Protein AF-0000000077052023 (afdb_homodimer)

pLDDT: mean 85.04, std 15.73, range [22.08, 98.75]

Nearest PDB structures (foldseek):
  8otv-assembly1_A  TM=8.913E-01  e=4.916E-23  Homo sapiens
  8otv-assembly1_B  TM=8.592E-01  e=2.154E-21  Homo sapiens
  3q91-assembly2_D  TM=9.168E-01  e=2.057E-16  Homo sapiens
  3q91-assembly2_C  TM=9.273E-01  e=1.279E-15  Homo sapiens
  3q91-assembly1_B  TM=9.604E-01  e=1.354E-13  Homo sapiens

Radius of gyration: 21.15 Å; Cα contacts (8 Å, |Δi|>4): 985; chains: 2; bounding box: 52×57×53 Å

Foldseek 3Di:
DPDDDDDDDDDDDDDPAWDWDKDWDADPNRIDIAIATEHFAKEFEFEAAPVQQKTKKKKFFAVCQVPVDPPPDVVPVVDSQSRIEIETQMDGPPDPPDDSLNRHQVSCCQAVQFHDHSVQKDWDDKDADPVRHYRHIYTYIYGYDHPVRRHGRHQHDVVVVGGMGMDIGHQLCLVVVLPPVVHHYDPCSVVVVVSCCVPPCVVPDHNPPDDPPPD/DPDDDDDDDDDDDDDPAWDWDKDWDADPNRIDIAIATEHFAKEFEFEAAPVQQKTKWKKFFAVCQVDVDPVCDPVPVVDSQSRIEIETQMDGPPDPPDDSLNRHQVSCCQAVQFHDHSVQKDWDDKDADPVRHYRHIYTYIYGYDHPVRRHGRHQHDVVVVGGMGMDIGHQLCLVVVLPPVVHHYDPCSVVVVVSCCVPPCVVPDHNPPDPPPPD

Sequence (430 aa):
MKSLKVISDTAATFSKFLKLRNVKFIQNGMPRSWDYISSKDSVTALVFDKKNQEFVCVQQFRPAMFFGASEMSKETIKNPNMGYCYELCAGLLDRPNRSKEQAVCDEIQEELGYVVKPEDLEFVGRTPGAVGMSGSRMYMYYVEVTPDQKKFQGGGLKEEGEQISEYRVPLSEMDAFLADYEQEKSASIMMGMYWWRHLRGKNYPVGKFTKWHVCMKSLKVISDTAATFSKFLKLRNVKFIQNGMPRSWDYISSKDSVTALVFDKKNQEFVCVQQFRPAMFFGASEMSKETIKNPNMGYCYELCAGLLDRPNRSKEQAVCDEIQEELGYVVKPEDLEFVGRTPGAVGMSGSRMYMYYVEVTPDQKKFQGGGLKEEGEQISEYRVPLSEMDAFLADYEQEKSASIMMGMYWWRHLRGKNYPVGKFTKWHVC

Organism: Blastocystis hominis (NCBI:txid12968)

Structure (mmCIF, N/CA/C/O backbone):
data_AF-0000000077052023-model_v1
#
loop_
_entity.id
_entity.type
_entity.pdbx_description
1 polymer 'Nudix hydrolase domain-containing protein'
#
loop_
_atom_site.group_PDB
_atom_site.id
_atom_site.type_symbol
_atom_site.label_atom_id
_atom_site.label_alt_id
_atom_site.label_comp_id
_atom_site.label_asym_id
_atom_site.label_entity_id
_atom_site.label_seq_id
_atom_site.pdbx_PDB_ins_code
_atom_site.Cartn_x
_atom_site.Cartn_y
_atom_site.Cartn_z
_atom_site.occupancy
_atom_site.B_iso_or_equiv
_atom_site.auth_seq_id
_atom_site.auth_comp_id
_atom_site.auth_asym_id
_atom_site.auth_atom_id
_atom_site.pdbx_PDB_model_num
ATOM 1 N N . MET A 1 1 ? -6.031 8.25 22.984 1 63.91 1 MET A N 1
ATOM 2 C CA . MET A 1 1 ? -7.488 8.156 22.938 1 63.91 1 MET A CA 1
ATOM 3 C C . MET A 1 1 ? -8.062 7.898 24.328 1 63.91 1 MET A C 1
ATOM 5 O O . MET A 1 1 ? -7.594 7.02 25.047 1 63.91 1 MET A O 1
ATOM 9 N N . LYS A 1 2 ? -8.992 8.805 24.859 1 62.47 2 LYS A N 1
ATOM 10 C CA . LYS A 1 2 ? -9.5 8.727 26.234 1 62.47 2 LYS A CA 1
ATOM 11 C C . LYS A 1 2 ? -10.57 7.645 26.359 1 62.47 2 LYS A C 1
ATOM 13 O O . LYS A 1 2 ? -10.602 6.902 27.344 1 62.47 2 LYS A O 1
ATOM 18 N N . SER A 1 3 ? -11.492 7.598 25.359 1 73.94 3 SER A N 1
ATOM 19 C CA . SER A 1 3 ? -12.562 6.609 25.469 1 73.94 3 SER A CA 1
ATOM 20 C C . SER A 1 3 ? -13.109 6.227 24.094 1 73.94 3 SER A C 1
ATOM 22 O O . SER A 1 3 ? -13.148 7.055 23.188 1 73.94 3 SER A O 1
ATOM 24 N N . LEU A 1 4 ? -13.383 4.898 23.906 1 79.12 4 LEU A N 1
ATOM 25 C CA . LEU A 1 4 ? -14.023 4.391 22.688 1 79.12 4 LEU A CA 1
ATOM 26 C C . LEU A 1 4 ? -15.102 3.373 23.031 1 79.12 4 LEU A C 1
ATOM 28 O O . LEU A 1 4 ? -14.844 2.398 23.75 1 79.12 4 LEU A O 1
ATOM 32 N N . LYS A 1 5 ? -16.359 3.729 22.703 1 80.19 5 LYS A N 1
ATOM 33 C CA . LYS A 1 5 ? -17.484 2.82 22.922 1 80.19 5 LYS A CA 1
ATOM 34 C C . LYS A 1 5 ? -18.188 2.484 21.625 1 80.19 5 LYS A C 1
ATOM 36 O O . LYS A 1 5 ? -18.641 3.381 20.906 1 80.19 5 LYS A O 1
ATOM 41 N N . VAL A 1 6 ? -18.328 1.245 21.375 1 83.19 6 VAL A N 1
ATOM 42 C CA . VAL A 1 6 ? -19.016 0.819 20.156 1 83.19 6 VAL A CA 1
ATOM 43 C C . VAL A 1 6 ? -20.531 0.799 20.406 1 83.19 6 VAL A C 1
ATOM 45 O O . VAL A 1 6 ? -20.984 0.221 21.391 1 83.19 6 VAL A O 1
ATOM 48 N N . ILE A 1 7 ? -21.203 1.445 19.5 1 87.81 7 ILE A N 1
ATOM 49 C CA . ILE A 1 7 ? -22.656 1.482 19.578 1 87.81 7 ILE A CA 1
ATOM 50 C C . ILE A 1 7 ? -23.25 0.367 18.719 1 87.81 7 ILE A C 1
ATOM 52 O O . ILE A 1 7 ? -24.156 -0.351 19.156 1 87.81 7 ILE A O 1
ATOM 56 N N . SER A 1 8 ? -22.781 0.256 17.5 1 88.25 8 SER A N 1
ATOM 57 C CA . SER A 1 8 ? -23.25 -0.799 16.594 1 88.25 8 SER A CA 1
ATOM 58 C C . SER A 1 8 ? -22.234 -1.088 15.508 1 88.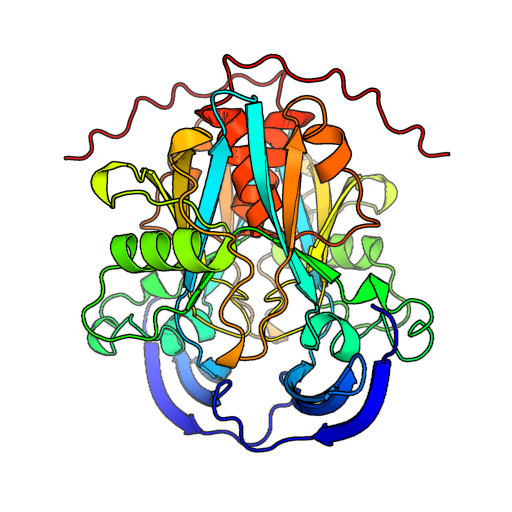25 8 SER A C 1
ATOM 60 O O . SER A 1 8 ? -21.391 -0.235 15.18 1 88.25 8 SER A O 1
ATOM 62 N N . ASP A 1 9 ? -22.203 -2.311 15.016 1 88.62 9 ASP A N 1
ATOM 63 C CA . ASP A 1 9 ? -21.469 -2.775 13.844 1 88.62 9 ASP A CA 1
ATOM 64 C C . ASP A 1 9 ? -22.328 -3.705 12.992 1 88.62 9 ASP A C 1
ATOM 66 O O . ASP A 1 9 ? -22.547 -4.863 13.352 1 88.62 9 ASP A O 1
ATOM 70 N N . THR A 1 10 ? -22.75 -3.135 11.812 1 90 10 THR A N 1
ATOM 71 C CA . THR A 1 10 ? -23.75 -3.861 11.039 1 90 10 THR A CA 1
ATOM 72 C C . THR A 1 10 ? -23.375 -3.906 9.562 1 90 10 THR A C 1
ATOM 74 O O . THR A 1 10 ? -22.609 -3.064 9.086 1 90 10 THR A O 1
ATOM 77 N N . ALA A 1 11 ? -23.922 -4.953 8.977 1 88.38 11 ALA A N 1
ATOM 78 C CA . ALA A 1 11 ? -23.781 -4.988 7.523 1 88.38 11 ALA A CA 1
ATOM 79 C C . ALA A 1 11 ? -24.438 -3.773 6.883 1 88.38 11 ALA A C 1
ATOM 81 O O . ALA A 1 11 ? -25.5 -3.33 7.328 1 88.38 11 ALA A O 1
ATOM 82 N N . ALA A 1 12 ? -23.766 -3.225 5.914 1 88.69 12 ALA A N 1
ATOM 83 C CA . ALA A 1 12 ? -24.312 -2.08 5.188 1 88.69 12 ALA A CA 1
ATOM 84 C C . ALA A 1 12 ? -24.547 -2.42 3.719 1 88.69 12 ALA A C 1
ATOM 86 O O . ALA A 1 12 ? -23.859 -3.291 3.164 1 88.69 12 ALA A O 1
ATOM 87 N N . THR A 1 13 ? -25.531 -1.779 3.143 1 84.81 13 THR A N 1
ATOM 88 C CA . THR A 1 13 ? -25.812 -2.01 1.729 1 84.81 13 THR A CA 1
ATOM 89 C C . THR A 1 13 ? -25.531 -0.752 0.911 1 84.81 13 THR A C 1
ATOM 91 O O . THR A 1 13 ? -25.531 -0.794 -0.321 1 84.81 13 THR A O 1
ATOM 94 N N . PHE A 1 14 ? -25.359 0.302 1.632 1 83.56 14 PHE A N 1
ATOM 95 C CA . PHE A 1 14 ? -25.078 1.575 0.974 1 83.56 14 PHE A CA 1
ATOM 96 C C . PHE A 1 14 ? -24 2.352 1.723 1 83.56 14 PHE A C 1
ATOM 98 O O . PHE A 1 14 ? -23.938 2.297 2.953 1 83.56 14 PHE A O 1
ATOM 105 N N . SER A 1 15 ? -23.141 2.922 0.934 1 86.5 15 SER A N 1
ATOM 106 C CA . SER A 1 15 ? -22.141 3.84 1.475 1 86.5 15 SER A CA 1
ATOM 107 C C . SER A 1 15 ? -21.906 5.016 0.535 1 86.5 15 SER A C 1
ATOM 109 O O . SER A 1 15 ? -21.859 4.844 -0.685 1 86.5 15 SER A O 1
ATOM 111 N N . LYS A 1 16 ? -21.828 6.191 1.14 1 78.19 16 LYS A N 1
ATOM 112 C CA . LYS A 1 16 ? -21.547 7.395 0.359 1 78.19 16 LYS A CA 1
ATOM 113 C C . LYS A 1 16 ? -20.141 7.363 -0.206 1 78.19 16 LYS A C 1
ATOM 115 O O . LYS A 1 16 ? -19.875 7.898 -1.286 1 78.19 16 LYS A O 1
ATOM 120 N N . PHE A 1 17 ? -19.25 6.637 0.41 1 77 17 PHE A N 1
ATOM 121 C CA . PHE A 1 17 ? -17.844 6.742 0.088 1 77 17 PHE A CA 1
ATOM 122 C C . PHE A 1 17 ? -17.328 5.457 -0.562 1 77 17 PHE A C 1
ATOM 124 O O . PHE A 1 17 ? -16.406 5.484 -1.365 1 77 17 PHE A O 1
ATOM 131 N N . LEU A 1 18 ? -17.922 4.355 -0.191 1 84.12 18 LEU A N 1
ATOM 132 C CA . LEU A 1 18 ? -17.531 3.045 -0.695 1 84.12 18 LEU A CA 1
ATOM 133 C C . LEU A 1 18 ? -18.641 2.432 -1.538 1 84.12 18 LEU A C 1
ATOM 135 O O . LEU A 1 18 ? -19.625 1.931 -0.999 1 84.12 18 LEU A O 1
ATOM 139 N N . LYS A 1 19 ? -18.375 2.447 -2.814 1 86.12 19 LYS A N 1
ATOM 140 C CA . LYS A 1 19 ? -19.406 1.915 -3.699 1 86.12 19 LYS A CA 1
ATOM 141 C C . LYS A 1 19 ? -19.031 0.52 -4.195 1 86.12 19 LYS A C 1
ATOM 143 O O . LYS A 1 19 ? -18.125 0.365 -5.008 1 86.12 19 LYS A O 1
ATOM 148 N N . LEU A 1 20 ? -19.797 -0.423 -3.713 1 88.81 20 LEU A N 1
ATOM 149 C CA . LEU A 1 20 ? -19.594 -1.804 -4.141 1 88.81 20 LEU A CA 1
ATOM 150 C C . LEU A 1 20 ? -20.188 -2.037 -5.523 1 88.81 20 LEU A C 1
ATOM 152 O O . LEU A 1 20 ? -21.359 -1.718 -5.758 1 88.81 20 LEU A O 1
ATOM 156 N N . ARG A 1 21 ? -19.328 -2.59 -6.391 1 89.94 21 ARG A N 1
ATOM 157 C CA . ARG A 1 21 ? -19.766 -2.852 -7.758 1 89.94 21 ARG A CA 1
ATOM 158 C C . ARG A 1 21 ? -19.391 -4.27 -8.188 1 89.94 21 ARG A C 1
ATOM 160 O O . ARG A 1 21 ? -18.516 -4.895 -7.602 1 89.94 21 ARG A O 1
ATOM 167 N N . ASN A 1 22 ? -20.188 -4.758 -9.164 1 90.88 22 ASN A N 1
ATOM 168 C CA . ASN A 1 22 ? -19.891 -6.027 -9.812 1 90.88 22 ASN A CA 1
ATOM 169 C C . ASN A 1 22 ? -19.75 -5.867 -11.328 1 90.88 22 ASN A C 1
ATOM 171 O O . ASN A 1 22 ? -20.625 -5.289 -11.977 1 90.88 22 ASN A O 1
ATOM 175 N N . VAL A 1 23 ? -18.656 -6.367 -11.812 1 89.69 23 VAL A N 1
ATOM 176 C CA . VAL A 1 23 ? -18.438 -6.32 -13.258 1 89.69 23 VAL A CA 1
ATOM 177 C C . VAL A 1 23 ? -18.391 -7.738 -13.82 1 89.69 23 VAL A C 1
ATOM 179 O O . VAL A 1 23 ? -17.781 -8.633 -13.227 1 89.69 23 VAL A O 1
ATOM 182 N N . LYS A 1 24 ? -19.125 -7.957 -14.836 1 91.19 24 LYS A N 1
ATOM 183 C CA . LYS A 1 24 ? -19.078 -9.18 -15.625 1 91.19 24 LYS A CA 1
ATOM 184 C C . LYS A 1 24 ? -18.453 -8.922 -16.984 1 91.19 24 LYS A C 1
ATOM 186 O O . LYS A 1 24 ? -18.766 -7.938 -17.656 1 91.19 24 LYS A O 1
ATOM 191 N N . PHE A 1 25 ? -17.484 -9.805 -17.312 1 86.25 25 PHE A N 1
ATOM 192 C CA . PHE A 1 25 ? -16.75 -9.578 -18.547 1 86.25 25 PHE A CA 1
ATOM 193 C C . PHE A 1 25 ? -16.25 -10.891 -19.125 1 86.25 25 PHE A C 1
ATOM 195 O O . PHE A 1 25 ? -16.297 -11.93 -18.469 1 86.25 25 PHE A O 1
ATOM 202 N N . ILE A 1 26 ? -15.938 -10.844 -20.438 1 85.19 26 ILE A N 1
ATOM 203 C CA . ILE A 1 26 ? -15.328 -11.969 -21.141 1 85.19 26 ILE A CA 1
ATOM 204 C C . ILE A 1 26 ? -13.852 -11.68 -21.375 1 85.19 26 ILE A C 1
ATOM 206 O O . ILE A 1 26 ? -13.5 -10.672 -22 1 85.19 26 ILE A O 1
ATOM 210 N N . GLN A 1 27 ? -12.992 -12.453 -20.781 1 81.19 27 GLN A N 1
ATOM 211 C CA . GLN A 1 27 ? -11.547 -12.336 -20.969 1 81.19 27 GLN A CA 1
ATOM 212 C C . GLN A 1 27 ? -11 -13.531 -21.75 1 81.19 27 GLN A C 1
ATOM 214 O O . GLN A 1 27 ? -11.094 -14.672 -21.297 1 81.19 27 GLN A O 1
ATOM 219 N N . ASN A 1 28 ? -10.469 -13.203 -22.922 1 81.12 28 ASN A N 1
ATOM 220 C CA . ASN A 1 28 ? -9.969 -14.266 -23.781 1 81.12 28 ASN A CA 1
ATOM 221 C C . ASN A 1 28 ? -11 -15.375 -23.984 1 81.12 28 ASN A C 1
ATOM 223 O O . ASN A 1 28 ? -10.688 -16.562 -23.812 1 81.12 28 ASN A O 1
ATOM 227 N N . GLY A 1 29 ? -12.219 -15.031 -24.094 1 81.81 29 GLY A N 1
ATOM 228 C CA . GLY A 1 29 ? -13.312 -15.945 -24.375 1 81.81 29 GLY A CA 1
ATOM 229 C C . GLY A 1 29 ? -13.922 -16.562 -23.125 1 81.81 29 GLY A C 1
ATOM 230 O O . GLY A 1 29 ? -14.922 -17.281 -23.203 1 81.81 29 GLY A O 1
ATOM 231 N N . MET A 1 30 ? -13.383 -16.281 -21.984 1 84.62 30 MET A N 1
ATOM 232 C CA . MET A 1 30 ? -13.852 -16.875 -20.734 1 84.62 30 MET A CA 1
ATOM 233 C C . MET A 1 30 ? -14.648 -15.859 -19.922 1 84.62 30 MET A C 1
ATOM 235 O O . MET A 1 30 ? -14.164 -14.758 -19.641 1 84.62 30 MET A O 1
ATOM 239 N N . PRO A 1 31 ? -15.906 -16.281 -19.531 1 88.75 31 PRO A N 1
ATOM 240 C CA . PRO A 1 31 ? -16.703 -15.391 -18.688 1 88.75 31 PRO A CA 1
ATOM 241 C C . PRO A 1 31 ? -16.141 -15.289 -17.266 1 88.75 31 PRO A C 1
ATOM 243 O O . PRO A 1 31 ? -15.75 -16.297 -16.672 1 88.75 31 PRO A O 1
ATOM 246 N N . ARG A 1 32 ? -16.141 -14.016 -16.844 1 88.06 32 ARG A N 1
ATOM 247 C CA . ARG A 1 32 ? -15.641 -13.75 -15.5 1 88.06 32 ARG A CA 1
ATOM 248 C C . ARG A 1 32 ? -16.516 -12.727 -14.789 1 88.06 32 ARG A C 1
ATOM 250 O O . ARG A 1 32 ? -17.234 -11.961 -15.43 1 88.06 32 ARG A O 1
ATOM 257 N N . SER A 1 33 ? -16.547 -12.844 -13.445 1 89.69 33 SER A N 1
ATOM 258 C CA . SER A 1 33 ? -17.234 -11.891 -12.578 1 89.69 33 SER A CA 1
ATOM 259 C C . SER A 1 33 ? -16.344 -11.438 -11.43 1 89.69 33 SER A C 1
ATOM 261 O O . SER A 1 33 ? -15.625 -12.25 -10.844 1 89.69 33 SER A O 1
ATOM 263 N N . TRP A 1 34 ? -16.391 -10.07 -11.227 1 88.88 34 TRP A N 1
ATOM 264 C CA . TRP A 1 34 ? -15.539 -9.539 -10.172 1 88.88 34 TRP A CA 1
ATOM 265 C C . TRP A 1 34 ? -16.25 -8.422 -9.406 1 88.88 34 TRP A C 1
ATOM 267 O O . TRP A 1 34 ? -16.859 -7.539 -10.016 1 88.88 34 TRP A O 1
ATOM 277 N N . ASP A 1 35 ? -16.156 -8.562 -8.094 1 88.31 35 ASP A N 1
ATOM 278 C CA . ASP A 1 35 ? -16.641 -7.488 -7.227 1 88.31 35 ASP A CA 1
ATOM 279 C C . ASP A 1 35 ? -15.5 -6.531 -6.859 1 88.31 35 ASP A C 1
ATOM 281 O O . ASP A 1 35 ? -14.383 -6.969 -6.566 1 88.31 35 ASP A O 1
ATOM 285 N N . TYR A 1 36 ? -15.844 -5.23 -6.977 1 88 36 TYR A N 1
ATOM 286 C CA . TYR A 1 36 ? -14.828 -4.25 -6.609 1 88 36 TYR A CA 1
ATOM 287 C C . TYR A 1 36 ? -15.461 -3.029 -5.949 1 88 36 TYR A C 1
ATOM 289 O O . TYR A 1 36 ? -16.688 -2.869 -5.973 1 88 36 TYR A O 1
ATOM 297 N N . ILE A 1 37 ? -14.625 -2.273 -5.266 1 86.5 37 ILE A N 1
ATOM 298 C CA . ILE A 1 37 ? -15.031 -1.014 -4.648 1 86.5 37 ILE A CA 1
ATOM 299 C C . ILE A 1 37 ? -14.555 0.156 -5.512 1 86.5 37 ILE A C 1
ATOM 301 O O . ILE A 1 37 ? -13.367 0.271 -5.816 1 86.5 37 ILE A O 1
ATOM 305 N N . SER A 1 38 ? -15.523 0.912 -5.879 1 82.62 38 SER A N 1
ATOM 306 C CA . SER A 1 38 ? -15.156 2.156 -6.547 1 82.62 38 SER A CA 1
ATOM 307 C C . SER A 1 38 ? -14.781 3.236 -5.539 1 82.62 38 SER A C 1
ATOM 309 O O . SER A 1 38 ? -15.555 3.541 -4.633 1 82.62 38 SER A O 1
ATOM 311 N N . SER A 1 39 ? -13.594 3.695 -5.602 1 79.06 39 SER A N 1
ATOM 312 C CA . SER A 1 39 ? -13.086 4.738 -4.719 1 79.06 39 SER A CA 1
ATOM 313 C C . SER A 1 39 ? -12.266 5.766 -5.492 1 79.06 39 SER A C 1
ATOM 315 O O . SER A 1 39 ? -11.844 5.512 -6.621 1 79.06 39 SER A O 1
ATOM 317 N N . LYS A 1 40 ? -12.023 6.922 -4.945 1 82.5 40 LYS A N 1
ATOM 318 C CA . LYS A 1 40 ? -11.266 7.992 -5.582 1 82.5 40 LYS A CA 1
ATOM 319 C C . LYS A 1 40 ? -9.766 7.785 -5.402 1 82.5 40 LYS A C 1
ATOM 321 O O . LYS A 1 40 ? -9.328 7.207 -4.406 1 82.5 40 LYS A O 1
ATOM 326 N N . ASP A 1 41 ? -9.062 8.297 -6.406 1 87.19 41 ASP A N 1
ATOM 327 C CA . ASP A 1 41 ? -7.609 8.344 -6.27 1 87.19 41 ASP A CA 1
ATOM 328 C C . ASP A 1 41 ? -7.195 9.234 -5.105 1 87.19 41 ASP A C 1
ATOM 330 O O . ASP A 1 41 ? -8 10.031 -4.609 1 87.19 41 ASP A O 1
ATOM 334 N N . SER A 1 42 ? -6.008 9.047 -4.648 1 91.12 42 SER A N 1
ATOM 335 C CA . SER A 1 42 ? -5.504 9.828 -3.529 1 91.12 42 SER A CA 1
ATOM 336 C C . SER A 1 42 ? -4.105 10.367 -3.814 1 91.12 42 SER A C 1
ATOM 338 O O . SER A 1 42 ? -3.418 9.875 -4.715 1 91.12 42 SER A O 1
ATOM 340 N N . VAL A 1 43 ? -3.773 11.398 -3.117 1 95.44 43 VAL A N 1
ATOM 341 C CA . VAL A 1 43 ? -2.416 11.93 -3.123 1 95.44 43 VAL A CA 1
ATOM 342 C C . VAL A 1 43 ? -1.809 11.82 -1.727 1 95.44 43 VAL A C 1
ATOM 344 O O . VAL A 1 43 ? -2.533 11.805 -0.729 1 95.44 43 VAL A O 1
ATOM 347 N N . THR A 1 44 ? -0.511 11.656 -1.675 1 97 44 THR A N 1
ATOM 348 C CA . THR A 1 44 ? 0.226 11.633 -0.416 1 97 44 THR A CA 1
ATOM 349 C C . THR A 1 44 ? 1.579 12.32 -0.57 1 97 44 THR A C 1
ATOM 351 O O . THR A 1 44 ? 2.062 12.516 -1.688 1 97 44 THR A O 1
ATOM 354 N N . ALA A 1 45 ? 2.158 12.727 0.58 1 98.44 45 ALA A N 1
ATOM 355 C CA . ALA A 1 45 ? 3.42 13.461 0.503 1 98.44 45 ALA A CA 1
ATOM 356 C C . ALA A 1 45 ? 4.379 13.016 1.603 1 98.44 45 ALA A C 1
ATOM 358 O O . ALA A 1 45 ? 4.012 12.969 2.777 1 98.44 45 ALA A O 1
ATOM 359 N N . LEU A 1 46 ? 5.559 12.641 1.195 1 98.38 46 LEU A N 1
ATOM 360 C CA . LEU A 1 46 ? 6.691 12.547 2.107 1 98.38 46 LEU A CA 1
ATOM 361 C C . LEU A 1 46 ? 7.297 13.922 2.365 1 98.38 46 LEU A C 1
ATOM 363 O O . LEU A 1 46 ? 7.875 14.531 1.463 1 98.38 46 LEU A O 1
ATOM 367 N N . VAL A 1 47 ? 7.121 14.43 3.559 1 98.75 47 VAL A N 1
ATOM 368 C CA . VAL A 1 47 ? 7.574 15.766 3.93 1 98.75 47 VAL A CA 1
ATOM 369 C C . VAL A 1 47 ? 8.82 15.664 4.805 1 98.75 47 VAL A C 1
ATOM 371 O O . VAL A 1 47 ? 8.812 14.977 5.828 1 98.75 47 VAL A O 1
ATOM 374 N N . PHE A 1 48 ? 9.891 16.312 4.352 1 97.94 48 PHE A N 1
ATOM 375 C CA . PHE A 1 48 ? 11.164 16.266 5.066 1 97.94 48 PHE A CA 1
ATOM 376 C C . PHE A 1 48 ? 11.594 17.656 5.492 1 97.94 48 PHE A C 1
ATOM 378 O O . PHE A 1 48 ? 11.789 18.547 4.652 1 97.94 48 PHE A O 1
ATOM 385 N N . ASP A 1 49 ? 11.633 17.906 6.84 1 98 49 ASP A N 1
ATOM 386 C CA . ASP A 1 49 ? 12.227 19.125 7.387 1 98 49 ASP A CA 1
ATOM 387 C C . ASP A 1 49 ? 13.75 19.094 7.266 1 98 49 ASP A C 1
ATOM 389 O O . ASP A 1 49 ? 14.43 18.453 8.07 1 98 49 ASP A O 1
ATOM 393 N N . LYS A 1 50 ? 14.242 19.781 6.254 1 95.06 50 LYS A N 1
ATOM 394 C CA . LYS A 1 50 ? 15.664 19.672 5.922 1 95.06 50 LYS A CA 1
ATOM 395 C C . LYS A 1 50 ? 16.531 20.391 6.961 1 95.06 50 LYS A C 1
ATOM 397 O O . LYS A 1 50 ? 17.719 20.078 7.105 1 95.06 50 LYS A O 1
ATOM 402 N N . LYS A 1 51 ? 15.984 21.344 7.656 1 96.38 51 LYS A N 1
ATOM 403 C CA . LYS A 1 51 ? 16.734 22.047 8.695 1 96.38 51 LYS A CA 1
ATOM 404 C C . LYS A 1 51 ? 16.938 21.156 9.922 1 96.38 51 LYS A C 1
ATOM 406 O O . LYS A 1 51 ? 18.062 21 10.406 1 96.38 51 LYS A O 1
ATOM 411 N N . ASN A 1 52 ? 15.891 20.531 10.406 1 96.75 52 ASN A N 1
ATOM 412 C CA . ASN A 1 52 ? 15.953 19.703 11.609 1 96.75 52 ASN A CA 1
ATOM 413 C C . ASN A 1 52 ? 16.266 18.25 11.266 1 96.75 52 ASN A C 1
ATOM 415 O O . ASN A 1 52 ? 16.5 17.438 12.164 1 96.75 52 ASN A O 1
ATOM 419 N N . GLN A 1 53 ? 16.234 17.875 10.062 1 95.62 53 GLN A N 1
ATOM 420 C CA . GLN A 1 53 ? 16.484 16.531 9.562 1 95.62 53 GLN A CA 1
ATOM 421 C C . GLN A 1 53 ? 15.5 15.539 10.164 1 95.62 53 GLN A C 1
ATOM 423 O O . GLN A 1 53 ? 15.906 14.539 10.766 1 95.62 53 GLN A O 1
ATOM 428 N N . GLU A 1 54 ? 14.266 15.805 9.93 1 97.56 54 GLU A N 1
ATOM 429 C CA . GLU A 1 54 ? 13.156 14.977 10.406 1 97.56 54 GLU A CA 1
ATOM 430 C C . GLU A 1 54 ? 12.102 14.789 9.328 1 97.56 54 GLU A C 1
ATOM 432 O O . GLU A 1 54 ? 11.812 15.719 8.562 1 97.56 54 GLU A O 1
ATOM 437 N N . PHE A 1 55 ? 11.633 13.578 9.25 1 98.31 55 PHE A N 1
ATOM 438 C CA . PHE A 1 55 ? 10.414 13.398 8.477 1 98.31 55 PHE A CA 1
ATOM 439 C C . PHE A 1 55 ? 9.195 13.906 9.242 1 98.31 55 PHE A C 1
ATOM 441 O O . PHE A 1 55 ? 9.094 13.695 10.453 1 98.31 55 PHE A O 1
ATOM 448 N N . VAL A 1 56 ? 8.305 14.625 8.594 1 98.62 56 VAL A N 1
ATOM 449 C CA . VAL A 1 56 ? 7.074 15.117 9.195 1 98.62 56 VAL A CA 1
ATOM 450 C C . VAL A 1 56 ? 5.898 14.25 8.75 1 98.62 56 VAL A C 1
ATOM 452 O O . VAL A 1 56 ? 5.453 14.328 7.602 1 98.62 56 VAL A O 1
ATOM 455 N N . CYS A 1 57 ? 5.383 13.43 9.656 1 98.12 57 CYS A N 1
ATOM 456 C CA . CYS A 1 57 ? 4.305 12.484 9.398 1 98.12 57 CYS A CA 1
ATOM 457 C C . CYS A 1 57 ? 3.061 12.836 10.203 1 98.12 57 CYS A C 1
ATOM 459 O O . CYS A 1 57 ? 3.016 13.883 10.852 1 98.12 57 CYS A O 1
ATOM 461 N N . VAL A 1 58 ? 2.053 12 10.031 1 97.56 58 VAL A N 1
ATOM 462 C CA . VAL A 1 58 ? 0.831 12.188 10.805 1 97.56 58 VAL A CA 1
ATOM 463 C C . VAL A 1 58 ? 0.47 10.883 11.523 1 97.56 58 VAL A C 1
ATOM 465 O O . VAL A 1 58 ? 0.952 9.812 11.148 1 97.56 58 VAL A O 1
ATOM 468 N N . GLN A 1 59 ? -0.242 11.023 12.57 1 94.94 59 GLN A N 1
ATOM 469 C CA . GLN A 1 59 ? -0.896 9.914 13.258 1 94.94 59 GLN A CA 1
ATOM 470 C C . GLN A 1 59 ? -2.396 10.164 13.398 1 94.94 59 GLN A C 1
ATOM 472 O O . GLN A 1 59 ? -2.82 11.266 13.75 1 94.94 59 GLN A O 1
ATOM 477 N N . GLN A 1 60 ? -3.141 9.234 13.078 1 91.19 60 GLN A N 1
ATOM 478 C CA . GLN A 1 60 ? -4.582 9.398 13.203 1 91.19 60 GLN A CA 1
ATOM 479 C C . GLN A 1 60 ? -5.27 8.07 13.516 1 91.19 60 GLN A C 1
ATOM 481 O O . GLN A 1 60 ? -4.703 7.004 13.266 1 91.19 60 GLN A O 1
ATOM 486 N N . PHE A 1 61 ? -6.473 8.234 14.102 1 88.5 61 PHE A N 1
ATOM 487 C CA . PHE A 1 61 ? -7.309 7.078 14.383 1 88.5 61 PHE A CA 1
ATOM 488 C C . PHE A 1 61 ? -8.055 6.629 13.133 1 88.5 61 PHE A C 1
ATOM 490 O O . PHE A 1 61 ? -8.734 7.43 12.492 1 88.5 61 PHE A O 1
ATOM 497 N N . ARG A 1 62 ? -7.891 5.371 12.828 1 88.62 62 ARG A N 1
ATOM 498 C CA . ARG A 1 62 ? -8.539 4.781 11.664 1 88.62 62 ARG A CA 1
ATOM 499 C C . ARG A 1 62 ? -9.547 3.711 12.086 1 88.62 62 ARG A C 1
ATOM 501 O O . ARG A 1 62 ? -9.164 2.57 12.359 1 88.62 62 ARG A O 1
ATOM 508 N N . PRO A 1 63 ? -10.781 4.039 12.047 1 84.81 63 PRO A N 1
ATOM 509 C CA . PRO A 1 63 ? -11.805 3.086 12.492 1 84.81 63 PRO A CA 1
ATOM 510 C C . PRO A 1 63 ? -11.773 1.779 11.695 1 84.81 63 PRO A C 1
ATOM 512 O O . PRO A 1 63 ? -11.969 0.703 12.266 1 84.81 63 PRO A O 1
ATOM 515 N N . ALA A 1 64 ? -11.555 1.886 10.453 1 85.06 64 ALA A N 1
ATOM 516 C CA . ALA A 1 64 ? -11.516 0.676 9.633 1 85.06 64 ALA A CA 1
ATOM 517 C C . ALA A 1 64 ? -10.438 -0.285 10.125 1 85.06 64 ALA A C 1
ATOM 519 O O . ALA A 1 64 ? -10.633 -1.502 10.125 1 85.06 64 ALA A O 1
ATOM 520 N N . MET A 1 65 ? -9.336 0.289 10.453 1 82.06 65 MET A N 1
ATOM 521 C CA . MET A 1 65 ? -8.25 -0.536 10.977 1 82.06 65 MET A CA 1
ATOM 522 C C . MET A 1 65 ? -8.641 -1.154 12.32 1 82.06 65 MET A C 1
ATOM 524 O O . MET A 1 65 ? -8.281 -2.299 12.609 1 82.06 65 MET A O 1
ATOM 528 N N . PHE A 1 66 ? -9.305 -0.406 13.078 1 81.06 66 PHE A N 1
ATOM 529 C CA . PHE A 1 66 ? -9.672 -0.831 14.422 1 81.06 66 PHE A CA 1
ATOM 530 C C . PHE A 1 66 ? -10.781 -1.88 14.375 1 81.06 66 PHE A C 1
ATOM 532 O O . PHE A 1 66 ? -10.703 -2.902 15.062 1 81.06 66 PHE A O 1
ATOM 539 N N . PHE A 1 67 ? -11.727 -1.682 13.516 1 78.56 67 PHE A N 1
ATOM 540 C CA . PHE A 1 67 ? -12.914 -2.531 13.531 1 78.56 67 PHE A CA 1
ATOM 541 C C . PHE A 1 67 ? -12.852 -3.557 12.398 1 78.56 67 PHE A C 1
ATOM 543 O O . PHE A 1 67 ? -13.578 -4.559 12.43 1 78.56 67 PHE A O 1
ATOM 550 N N . GLY A 1 68 ? -12.109 -3.264 11.359 1 69.5 68 GLY A N 1
ATOM 551 C CA . GLY A 1 68 ? -12.102 -4.098 10.172 1 69.5 68 GLY A CA 1
ATOM 552 C C . GLY A 1 68 ? -11.102 -5.234 10.242 1 69.5 68 GLY A C 1
ATOM 553 O O . GLY A 1 68 ? -11.141 -6.16 9.43 1 69.5 68 GLY A O 1
ATOM 554 N N . ALA A 1 69 ? -10.195 -5.203 11.211 1 60.19 69 ALA A N 1
ATOM 555 C CA . ALA A 1 69 ? -9.141 -6.207 11.242 1 60.19 69 ALA A CA 1
ATOM 556 C C . ALA A 1 69 ? -9.703 -7.59 11.555 1 60.19 69 ALA A C 1
ATOM 558 O O . ALA A 1 69 ? -10.555 -7.734 12.438 1 60.19 69 ALA A O 1
ATOM 559 N N . SER A 1 70 ? -9.578 -8.445 10.516 1 55.84 70 SER A N 1
ATOM 560 C CA . SER A 1 70 ? -10.156 -9.781 10.617 1 55.84 70 SER A CA 1
ATOM 561 C C . SER A 1 70 ? -9.672 -10.492 11.875 1 55.84 70 SER A C 1
ATOM 563 O O . SER A 1 70 ? -10.453 -11.164 12.555 1 55.84 70 SER A O 1
ATOM 565 N N . GLU A 1 71 ? -8.305 -10.641 11.945 1 53.62 71 GLU A N 1
ATOM 566 C CA . GLU A 1 71 ? -7.789 -11.43 13.062 1 53.62 71 GLU A CA 1
ATOM 567 C C . GLU A 1 71 ? -7.715 -10.602 14.336 1 53.62 71 GLU A C 1
ATOM 569 O O . GLU A 1 71 ? -7.449 -11.141 15.414 1 53.62 71 GLU A O 1
ATOM 574 N N . MET A 1 72 ? -7.625 -9.391 14.172 1 48.66 72 MET A N 1
ATOM 575 C CA . MET A 1 72 ? -7.582 -8.68 15.445 1 48.66 72 MET A CA 1
ATOM 576 C C . MET A 1 72 ? -8.898 -8.82 16.203 1 48.66 72 MET A C 1
ATOM 578 O O . MET A 1 72 ? -9.953 -8.453 15.688 1 48.66 72 MET A O 1
ATOM 582 N N . SER A 1 73 ? -9.141 -9.906 16.609 1 42.78 73 SER A N 1
ATOM 583 C CA . SER A 1 73 ? -10.203 -10.344 17.516 1 42.78 73 SER A CA 1
ATOM 584 C C . SER A 1 73 ? -10.742 -9.172 18.328 1 42.78 73 SER A C 1
ATOM 586 O O . SER A 1 73 ? -10.016 -8.211 18.609 1 42.78 73 SER A O 1
ATOM 588 N N . LYS A 1 74 ? -12.078 -9.062 18.359 1 45.91 74 LYS A N 1
ATOM 589 C CA . LYS A 1 74 ? -12.883 -8.391 19.375 1 45.91 74 LYS A CA 1
ATOM 590 C C . LYS A 1 74 ? -12.125 -8.289 20.703 1 45.91 74 LYS A C 1
ATOM 592 O O . LYS A 1 74 ? -12.516 -7.523 21.578 1 45.91 74 LYS A O 1
ATOM 597 N N . GLU A 1 75 ? -11.297 -9.281 20.844 1 44.78 75 GLU A N 1
ATOM 598 C CA . GLU A 1 75 ? -10.641 -9.25 22.141 1 44.78 75 GLU A CA 1
ATOM 599 C C . GLU A 1 75 ? -9.758 -8.016 22.281 1 44.78 75 GLU A C 1
ATOM 601 O O . GLU A 1 75 ? -9.484 -7.566 23.391 1 44.78 75 GLU A O 1
ATOM 606 N N . THR A 1 76 ? -9.234 -7.676 21.125 1 45.94 76 THR A N 1
ATOM 607 C CA . THR A 1 76 ? -8.18 -6.68 21.312 1 45.94 76 THR A CA 1
ATOM 608 C C . THR A 1 76 ? -8.781 -5.297 21.547 1 45.94 76 THR A C 1
ATOM 610 O O . THR A 1 76 ? -8.062 -4.297 21.562 1 45.94 76 THR A O 1
ATOM 613 N N . ILE A 1 77 ? -9.977 -5.254 21.469 1 51.22 77 ILE A N 1
ATOM 614 C CA . ILE A 1 77 ? -10.297 -3.883 21.859 1 51.22 77 ILE A CA 1
ATOM 615 C C . ILE A 1 77 ? -9.586 -3.531 23.156 1 51.22 77 ILE A C 1
ATOM 617 O O . ILE A 1 77 ? -10.195 -2.977 24.078 1 51.22 77 ILE A O 1
ATOM 621 N N . LYS A 1 78 ? -8.469 -4.262 23.391 1 51.81 78 LYS A N 1
ATOM 622 C CA . LYS A 1 78 ? -7.98 -3.895 24.719 1 51.81 78 LYS A CA 1
ATOM 623 C C . LYS A 1 78 ? -7.219 -2.574 24.672 1 51.81 78 LYS A C 1
ATOM 625 O O . LYS A 1 78 ? -7.207 -1.827 25.656 1 51.81 78 LYS A O 1
ATOM 630 N N . ASN A 1 79 ? -6.66 -2.279 23.438 1 61.47 79 ASN A N 1
ATOM 631 C CA . ASN A 1 79 ? -5.895 -1.037 23.469 1 61.47 79 ASN A CA 1
ATOM 632 C C . ASN A 1 79 ? -6.273 -0.114 22.312 1 61.47 79 ASN A C 1
ATOM 634 O O . ASN A 1 79 ? -6.039 -0.439 21.156 1 61.47 79 ASN A O 1
ATOM 638 N N . PRO A 1 80 ? -7.125 0.873 22.625 1 64.12 80 PRO A N 1
ATOM 639 C CA . PRO A 1 80 ? -7.5 1.852 21.594 1 64.12 80 PRO A CA 1
ATOM 640 C C . PRO A 1 80 ? -6.312 2.309 20.75 1 64.12 80 PRO A C 1
ATOM 642 O O . PRO A 1 80 ? -6.496 2.803 19.641 1 64.12 80 PRO A O 1
ATOM 645 N N . ASN A 1 81 ? -5.18 2.076 21.281 1 69.94 81 ASN A N 1
ATOM 646 C CA . ASN A 1 81 ? -3.984 2.521 20.578 1 69.94 81 ASN A CA 1
ATOM 647 C C . ASN A 1 81 ? -3.75 1.704 19.312 1 69.94 81 ASN A C 1
ATOM 649 O O . ASN A 1 81 ? -3.025 2.137 18.406 1 69.94 81 ASN A O 1
ATOM 653 N N . MET A 1 82 ? -4.527 0.663 19.234 1 72.56 82 MET A N 1
ATOM 654 C CA . MET A 1 82 ? -4.336 -0.228 18.094 1 72.56 82 MET A CA 1
ATOM 655 C C . MET A 1 82 ? -5.012 0.332 16.844 1 72.56 82 MET A C 1
ATOM 657 O O . MET A 1 82 ? -4.73 -0.113 15.734 1 72.56 82 MET A O 1
ATOM 661 N N . GLY A 1 83 ? -5.797 1.349 17.031 1 81.12 83 GLY A N 1
ATOM 662 C CA . GLY A 1 83 ? -6.48 1.956 15.891 1 81.12 83 GLY A CA 1
ATOM 663 C C . GLY A 1 83 ? -5.715 3.121 15.297 1 81.12 83 GLY A C 1
ATOM 664 O O . GLY A 1 83 ? -6.113 3.664 14.258 1 81.12 83 GLY A O 1
ATOM 665 N N . TYR A 1 84 ? -4.586 3.393 15.977 1 88.56 84 TYR A N 1
ATOM 666 C CA . TYR A 1 84 ? -3.805 4.516 15.469 1 88.56 84 TYR A CA 1
ATOM 667 C C . TYR A 1 84 ? -2.775 4.043 14.445 1 88.56 84 TYR A C 1
ATOM 669 O O . TYR A 1 84 ? -2.178 2.979 14.609 1 88.56 84 TYR A O 1
ATOM 677 N N . CYS A 1 85 ? -2.652 4.824 13.438 1 92.25 85 CYS A N 1
ATOM 678 C CA . CYS A 1 85 ? -1.721 4.516 12.359 1 92.25 85 CYS A CA 1
ATOM 679 C C . CYS A 1 85 ? -0.848 5.719 12.031 1 92.25 85 CYS A C 1
ATOM 681 O O . CYS A 1 85 ? -1.342 6.844 11.953 1 92.25 85 CYS A O 1
ATOM 683 N N . TYR A 1 86 ? 0.446 5.496 11.984 1 95.81 86 TYR A N 1
ATOM 684 C CA . TYR A 1 86 ? 1.329 6.512 11.422 1 95.81 86 TYR A CA 1
ATOM 685 C C . TYR A 1 86 ? 1.246 6.516 9.898 1 95.81 86 TYR A C 1
ATOM 687 O O . TYR A 1 86 ? 1.304 5.461 9.266 1 95.81 86 TYR A O 1
ATOM 695 N N . GLU A 1 87 ? 1.082 7.707 9.352 1 96.5 87 GLU A N 1
ATOM 696 C CA . GLU A 1 87 ? 0.858 7.867 7.922 1 96.5 87 GLU A CA 1
ATOM 697 C C . GLU A 1 87 ? 1.585 9.094 7.379 1 96.5 87 GLU A C 1
ATOM 699 O O . GLU A 1 87 ? 2.105 9.898 8.148 1 96.5 87 GLU A O 1
ATOM 704 N N . LEU A 1 88 ? 1.681 9.141 6.074 1 97.5 88 LEU A N 1
ATOM 705 C CA . LEU A 1 88 ? 2.002 10.406 5.414 1 97.5 88 LEU A CA 1
ATOM 706 C C . LEU A 1 88 ? 0.759 11.273 5.277 1 97.5 88 LEU A C 1
ATOM 708 O O . LEU A 1 88 ? -0.365 10.773 5.301 1 97.5 88 LEU A O 1
ATOM 712 N N . CYS A 1 89 ? 1.006 12.547 5.246 1 96.62 89 CYS A N 1
ATOM 713 C CA . CYS A 1 89 ? -0.147 13.375 4.914 1 96.62 89 CYS A CA 1
ATOM 714 C C . CYS A 1 89 ? -0.755 12.953 3.58 1 96.62 89 CYS A C 1
ATOM 716 O O . CYS A 1 89 ? -0.031 12.617 2.641 1 96.62 89 CYS A O 1
ATOM 718 N N . ALA A 1 90 ? -2.064 12.969 3.543 1 95.19 90 ALA A N 1
ATOM 719 C CA . ALA A 1 90 ? -2.734 12.453 2.352 1 95.19 90 ALA A CA 1
ATOM 720 C C . ALA A 1 90 ? -4.137 13.039 2.215 1 95.19 90 ALA A C 1
ATOM 722 O O . ALA A 1 90 ? -4.664 13.625 3.162 1 95.19 90 ALA A O 1
ATOM 723 N N . GLY A 1 91 ? -4.688 12.836 1.028 1 91.81 91 GLY A N 1
ATOM 724 C CA . GLY A 1 91 ? -6.059 13.234 0.757 1 91.81 91 GLY A CA 1
ATOM 725 C C . GLY A 1 91 ? -6.617 12.625 -0.514 1 91.81 91 GLY A C 1
ATOM 726 O O . GLY A 1 91 ? -5.863 12.211 -1.394 1 91.81 91 GLY A O 1
ATOM 727 N N . LEU A 1 92 ? -7.91 12.664 -0.567 1 87.5 92 LEU A N 1
ATOM 728 C CA . LEU A 1 92 ? -8.586 12.156 -1.754 1 87.5 92 LEU A CA 1
ATOM 729 C C . LEU A 1 92 ? -8.625 13.211 -2.854 1 87.5 92 LEU A C 1
ATOM 731 O O . LEU A 1 92 ? -8.703 14.406 -2.566 1 87.5 92 LEU A O 1
ATOM 735 N N . LEU A 1 93 ? -8.5 12.695 -4.082 1 89.12 93 LEU A N 1
ATOM 736 C CA . LEU A 1 93 ? -8.742 13.562 -5.23 1 89.12 93 LEU A CA 1
ATOM 737 C C . LEU A 1 93 ? -10.242 13.664 -5.523 1 89.12 93 LEU A C 1
ATOM 739 O O . LEU A 1 93 ? -10.742 13.016 -6.445 1 89.12 93 LEU A O 1
ATOM 743 N N . ASP A 1 94 ? -10.914 14.523 -4.73 1 83.12 94 ASP A N 1
ATOM 744 C CA . ASP A 1 94 ? -12.375 14.555 -4.785 1 83.12 94 ASP A CA 1
ATOM 745 C C . ASP A 1 94 ? -12.875 15.891 -5.324 1 83.12 94 ASP A C 1
ATOM 747 O O . ASP A 1 94 ? -14.086 16.078 -5.504 1 83.12 94 ASP A O 1
ATOM 751 N N . ARG A 1 95 ? -12.062 16.797 -5.477 1 84.88 95 ARG A N 1
ATOM 752 C CA . ARG A 1 95 ? -12.461 18.094 -6.027 1 84.88 95 ARG A CA 1
ATOM 753 C C . ARG A 1 95 ? -12.148 18.172 -7.516 1 84.88 95 ARG A C 1
ATOM 755 O O . ARG A 1 95 ? -11 17.984 -7.926 1 84.88 95 ARG A O 1
ATOM 762 N N . PRO A 1 96 ? -13.164 18.609 -8.164 1 83.06 96 PRO A N 1
ATOM 763 C CA . PRO A 1 96 ? -12.961 18.719 -9.609 1 83.06 96 PRO A CA 1
ATOM 764 C C . PRO A 1 96 ? -12 19.844 -9.977 1 83.06 96 PRO A C 1
ATOM 766 O O . PRO A 1 96 ? -11.938 20.859 -9.281 1 83.06 96 PRO A O 1
ATOM 769 N N . ASN A 1 97 ? -11.164 19.719 -10.961 1 86.94 97 ASN A N 1
ATOM 770 C CA . ASN A 1 97 ? -10.312 20.719 -11.57 1 86.94 97 ASN A CA 1
ATOM 771 C C . ASN A 1 97 ? -9.133 21.094 -10.664 1 86.94 97 ASN A C 1
ATOM 773 O O . ASN A 1 97 ? -8.602 22.188 -10.75 1 86.94 97 ASN A O 1
ATOM 777 N N . ARG A 1 98 ? -8.93 20.406 -9.695 1 91.62 98 ARG A N 1
ATOM 778 C CA . ARG A 1 98 ? -7.738 20.578 -8.875 1 91.62 98 ARG A CA 1
ATOM 779 C C . ARG A 1 98 ? -6.656 19.578 -9.273 1 91.62 98 ARG A C 1
ATOM 781 O O . ARG A 1 98 ? -6.902 18.375 -9.344 1 91.62 98 ARG A O 1
ATOM 788 N N . SER A 1 99 ? -5.496 20.188 -9.625 1 94.5 99 SER A N 1
ATOM 789 C CA . SER A 1 99 ? -4.387 19.312 -9.969 1 94.5 99 SER A CA 1
ATOM 790 C C . SER A 1 99 ? -3.965 18.453 -8.781 1 94.5 99 SER A C 1
ATOM 792 O O . SER A 1 99 ? -4.262 18.797 -7.633 1 94.5 99 SER A O 1
ATOM 794 N N . LYS A 1 100 ? -3.344 17.391 -9.078 1 95.75 100 LYS A N 1
ATOM 795 C CA . LYS A 1 100 ? -2.809 16.531 -8.031 1 95.75 100 LYS A CA 1
ATOM 796 C C . LYS A 1 100 ? -1.829 17.297 -7.141 1 95.75 100 LYS A C 1
ATOM 798 O O . LYS A 1 100 ? -1.854 17.156 -5.918 1 95.75 100 LYS A O 1
ATOM 803 N N . GLU A 1 101 ? -1.019 18.094 -7.785 1 97.75 101 GLU A N 1
ATOM 804 C CA . GLU A 1 101 ? -0.028 18.891 -7.059 1 97.75 101 GLU A CA 1
ATOM 805 C C . GLU A 1 101 ? -0.697 19.875 -6.105 1 97.75 101 GLU A C 1
ATOM 807 O O . GLU A 1 101 ? -0.286 20 -4.949 1 97.75 101 GLU A O 1
ATOM 812 N N . GLN A 1 102 ? -1.708 20.5 -6.582 1 97.69 102 GLN A N 1
ATOM 813 C CA . GLN A 1 102 ? -2.422 21.422 -5.715 1 97.69 102 GLN A CA 1
ATOM 814 C C . GLN A 1 102 ? -3.107 20.688 -4.566 1 97.69 102 GLN A C 1
ATOM 816 O O . GLN A 1 102 ? -3.152 21.188 -3.441 1 97.69 102 GLN A O 1
ATOM 821 N N . ALA A 1 103 ? -3.652 19.578 -4.867 1 96.94 103 ALA A N 1
ATOM 822 C CA . ALA A 1 103 ? -4.297 18.781 -3.83 1 96.94 103 ALA A CA 1
ATOM 823 C C . ALA A 1 103 ? -3.311 18.438 -2.715 1 96.94 103 ALA A C 1
ATOM 825 O O . ALA A 1 103 ? -3.641 18.547 -1.531 1 96.94 103 ALA A O 1
ATOM 826 N N . VAL A 1 104 ? -2.117 18.047 -3.094 1 97.38 104 VAL A N 1
ATOM 827 C CA . VAL A 1 104 ? -1.095 17.688 -2.121 1 97.38 104 VAL A CA 1
ATOM 828 C C . VAL A 1 104 ? -0.717 18.906 -1.283 1 97.38 104 VAL A C 1
ATOM 830 O O . VAL A 1 104 ? -0.572 18.812 -0.062 1 97.38 104 VAL A O 1
ATOM 833 N N . CYS A 1 105 ? -0.573 20.031 -1.932 1 98.31 105 CYS A N 1
ATOM 834 C CA . CYS A 1 105 ? -0.251 21.266 -1.218 1 98.31 105 CYS A CA 1
ATOM 835 C C . CYS A 1 105 ? -1.328 21.594 -0.191 1 98.31 105 CYS A C 1
ATOM 837 O O . CYS A 1 105 ? -1.018 21.938 0.949 1 98.31 105 CYS A O 1
ATOM 839 N N . ASP A 1 106 ? -2.551 21.453 -0.614 1 96.94 106 ASP A N 1
ATOM 840 C CA . ASP A 1 106 ? -3.67 21.734 0.283 1 96.94 106 ASP A CA 1
ATOM 841 C C . ASP A 1 106 ? -3.645 20.797 1.495 1 96.94 106 ASP A C 1
ATOM 843 O O . ASP A 1 106 ? -3.838 21.25 2.629 1 96.94 106 ASP A O 1
ATOM 847 N N . GLU A 1 107 ? -3.391 19.516 1.251 1 97.06 107 GLU A N 1
ATOM 848 C CA . GLU A 1 107 ? -3.379 18.547 2.34 1 97.06 107 GLU A CA 1
ATOM 849 C C . GLU A 1 107 ? -2.225 18.812 3.301 1 97.06 107 GLU A C 1
ATOM 851 O O . GLU A 1 107 ? -2.371 18.641 4.516 1 97.06 107 GLU A O 1
ATOM 856 N N . ILE A 1 108 ? -1.062 19.203 2.785 1 98.31 108 ILE A N 1
ATOM 857 C CA . ILE A 1 108 ? 0.092 19.516 3.621 1 98.31 108 ILE A CA 1
ATOM 858 C C . ILE A 1 108 ? -0.24 20.688 4.543 1 98.31 108 ILE A C 1
ATOM 860 O O . ILE A 1 108 ? 0.067 20.656 5.738 1 98.31 108 ILE A O 1
ATOM 864 N N . GLN A 1 109 ? -0.895 21.641 4.012 1 97.88 109 GLN A N 1
ATOM 865 C CA . GLN A 1 109 ? -1.293 22.797 4.816 1 97.88 109 GLN A CA 1
ATOM 866 C C . GLN A 1 109 ? -2.338 22.406 5.855 1 97.88 109 GLN A C 1
ATOM 868 O O . GLN A 1 109 ? -2.213 22.75 7.031 1 97.88 109 GLN A O 1
ATOM 873 N N . GLU A 1 110 ? -3.324 21.703 5.508 1 96.38 110 GLU A N 1
ATOM 874 C CA . GLU A 1 110 ? -4.43 21.328 6.387 1 96.38 110 GLU A CA 1
ATOM 875 C C . GLU A 1 110 ? -3.961 20.406 7.512 1 96.38 110 GLU A C 1
ATOM 877 O O . GLU A 1 110 ? -4.324 20.594 8.672 1 96.38 110 GLU A O 1
ATOM 882 N N . GLU A 1 111 ? -3.105 19.438 7.172 1 97.31 111 GLU A N 1
ATOM 883 C CA . GLU A 1 111 ? -2.771 18.406 8.141 1 97.31 111 GLU A CA 1
ATOM 884 C C . GLU A 1 111 ? -1.497 18.75 8.906 1 97.31 111 GLU A C 1
ATOM 886 O O . GLU A 1 111 ? -1.354 18.406 10.078 1 97.31 111 GLU A O 1
ATOM 891 N N . LEU A 1 112 ? -0.553 19.469 8.273 1 98.06 112 LEU A N 1
ATOM 892 C CA . LEU A 1 112 ? 0.761 19.656 8.875 1 98.06 112 LEU A CA 1
ATOM 893 C C . LEU A 1 112 ? 1.047 21.141 9.117 1 98.06 112 LEU A C 1
ATOM 895 O O . LEU A 1 112 ? 1.965 21.484 9.859 1 98.06 112 LEU A O 1
ATOM 899 N N . GLY A 1 113 ? 0.296 22.031 8.469 1 98.25 113 GLY A N 1
ATOM 900 C CA . GLY A 1 113 ? 0.413 23.469 8.711 1 98.25 113 GLY A CA 1
ATOM 901 C C . GLY A 1 113 ? 1.468 24.125 7.852 1 98.25 113 GLY A C 1
ATOM 902 O O . GLY A 1 113 ? 1.678 25.344 7.945 1 98.25 113 GLY A O 1
ATOM 903 N N . TYR A 1 114 ? 2.152 23.375 6.941 1 98.75 114 TYR A N 1
ATOM 904 C CA . TYR A 1 114 ? 3.186 23.938 6.09 1 98.75 114 TYR A CA 1
ATOM 905 C C . TYR A 1 114 ? 2.586 24.484 4.797 1 98.75 114 TYR A C 1
ATOM 907 O O . TYR A 1 114 ? 1.683 23.891 4.219 1 98.75 114 TYR A O 1
ATOM 915 N N . VAL A 1 115 ? 3.096 25.609 4.383 1 98.62 115 VAL A N 1
ATOM 916 C CA . VAL A 1 115 ? 2.729 26.172 3.086 1 98.62 115 VAL A CA 1
ATOM 917 C C . VAL A 1 115 ? 3.82 25.859 2.064 1 98.62 115 VAL A C 1
ATOM 919 O O . VAL A 1 115 ? 4.957 26.312 2.205 1 98.62 115 VAL A O 1
ATOM 922 N N . VAL A 1 116 ? 3.502 25.078 1.064 1 98.56 116 VAL A N 1
ATOM 923 C CA . VAL A 1 116 ? 4.398 24.734 -0.035 1 98.56 116 VAL A CA 1
ATOM 924 C C . VAL A 1 116 ? 3.707 25.016 -1.369 1 98.56 116 VAL A C 1
ATOM 926 O O . VAL A 1 116 ? 2.488 25.188 -1.419 1 98.56 116 VAL A O 1
ATOM 929 N N . LYS A 1 117 ? 4.512 25.109 -2.422 1 98.25 117 LYS A N 1
ATOM 930 C CA . LYS A 1 117 ? 3.99 25.359 -3.764 1 98.25 117 LYS A CA 1
ATOM 931 C C . LYS A 1 117 ? 4.148 24.109 -4.645 1 98.25 117 LYS A C 1
ATOM 933 O O . LYS A 1 117 ? 5.016 23.281 -4.395 1 98.25 117 LYS A O 1
ATOM 938 N N . PRO A 1 118 ? 3.264 23.984 -5.648 1 98.12 118 PRO A N 1
ATOM 939 C CA . PRO A 1 118 ? 3.354 22.844 -6.555 1 98.12 118 PRO A CA 1
ATOM 940 C C . PRO A 1 118 ? 4.75 22.656 -7.145 1 98.12 118 PRO A C 1
ATOM 942 O O . PRO A 1 118 ? 5.203 21.531 -7.332 1 98.12 118 PRO A O 1
ATOM 945 N N . GLU A 1 119 ? 5.5 23.75 -7.359 1 97.44 119 GLU A N 1
ATOM 946 C CA . GLU A 1 119 ? 6.824 23.703 -7.973 1 97.44 119 GLU A CA 1
ATOM 947 C C . GLU A 1 119 ? 7.852 23.094 -7.02 1 97.44 119 GLU A C 1
ATOM 949 O O . GLU A 1 119 ? 8.938 22.703 -7.438 1 97.44 119 GLU A O 1
ATOM 954 N N . ASP A 1 120 ? 7.531 23.047 -5.723 1 97.62 120 ASP A N 1
ATOM 955 C CA . ASP A 1 120 ? 8.43 22.5 -4.719 1 97.62 120 ASP A CA 1
ATOM 956 C C . ASP A 1 120 ? 8.352 20.969 -4.684 1 97.62 120 ASP A C 1
ATOM 958 O O . ASP A 1 120 ? 9.195 20.312 -4.082 1 97.62 120 ASP A O 1
ATOM 962 N N . LEU A 1 121 ? 7.352 20.438 -5.371 1 98.25 121 LEU A N 1
ATOM 963 C CA . LEU A 1 121 ? 7.047 19.031 -5.246 1 98.25 121 LEU A CA 1
ATOM 964 C C . LEU A 1 121 ? 7.859 18.203 -6.242 1 98.25 121 LEU A C 1
ATOM 966 O O . LEU A 1 121 ? 8.07 18.625 -7.383 1 98.25 121 LEU A O 1
ATOM 970 N N . GLU A 1 122 ? 8.297 17.125 -5.801 1 97 122 GLU A N 1
ATOM 971 C CA . GLU A 1 122 ? 8.875 16.094 -6.66 1 97 122 GLU A CA 1
ATOM 972 C C . GLU A 1 122 ? 7.961 14.875 -6.73 1 97 122 GLU A C 1
ATOM 974 O O . GLU A 1 122 ? 7.59 14.312 -5.699 1 97 122 GLU A O 1
ATOM 979 N N . PHE A 1 123 ? 7.629 14.531 -7.949 1 95 123 PHE A N 1
ATOM 980 C CA . PHE A 1 123 ? 6.816 13.328 -8.117 1 95 123 PHE A CA 1
ATOM 981 C C . PHE A 1 123 ? 7.637 12.078 -7.828 1 95 123 PHE A C 1
ATOM 983 O O . PHE A 1 123 ? 8.719 11.891 -8.398 1 95 123 PHE A O 1
ATOM 990 N N . VAL A 1 124 ? 7.152 11.242 -6.895 1 93.06 124 VAL A N 1
ATOM 991 C CA . VAL A 1 124 ? 7.855 10.031 -6.48 1 93.06 124 VAL A CA 1
ATOM 992 C C . VAL A 1 124 ? 7.367 8.844 -7.309 1 93.06 124 VAL A C 1
ATOM 994 O O . VAL A 1 124 ? 8.172 8.023 -7.758 1 93.06 124 VAL A O 1
ATOM 997 N N . GLY A 1 125 ? 6.062 8.766 -7.457 1 89.94 125 GLY A N 1
ATOM 998 C CA . GLY A 1 125 ? 5.484 7.668 -8.219 1 89.94 125 GLY A CA 1
ATOM 999 C C . GLY A 1 125 ? 4 7.48 -7.957 1 89.94 125 GLY A C 1
ATOM 1000 O O . GLY A 1 125 ? 3.387 8.266 -7.23 1 89.94 125 GLY A O 1
ATOM 1001 N N . ARG A 1 126 ? 3.447 6.453 -8.695 1 89.62 126 ARG A N 1
ATOM 1002 C CA . ARG A 1 126 ? 2.045 6.066 -8.578 1 89.62 126 ARG A CA 1
ATOM 1003 C C . ARG A 1 126 ? 1.909 4.57 -8.336 1 89.62 126 ARG A C 1
ATOM 1005 O O . ARG A 1 126 ? 2.668 3.773 -8.891 1 89.62 126 ARG A O 1
ATOM 1012 N N . THR A 1 127 ? 1.041 4.227 -7.473 1 89.62 127 THR A N 1
ATOM 1013 C CA . THR A 1 127 ? 0.784 2.811 -7.23 1 89.62 127 THR A CA 1
ATOM 1014 C C . THR A 1 127 ? -0.695 2.57 -6.941 1 89.62 127 THR A C 1
ATOM 1016 O O . THR A 1 127 ? -1.339 3.375 -6.266 1 89.62 127 THR A O 1
ATOM 1019 N N . PRO A 1 128 ? -1.193 1.524 -7.566 1 85.75 128 PRO A N 1
ATOM 1020 C CA . PRO A 1 128 ? -2.557 1.16 -7.172 1 85.75 128 PRO A CA 1
ATOM 1021 C C . PRO A 1 128 ? -2.633 0.635 -5.738 1 85.75 128 PRO A C 1
ATOM 1023 O O . PRO A 1 128 ? -1.728 -0.069 -5.285 1 85.75 128 PRO A O 1
ATOM 1026 N N . GLY A 1 129 ? -3.664 1.228 -5.148 1 74.69 129 GLY A N 1
ATOM 1027 C CA . GLY A 1 129 ? -3.926 0.725 -3.809 1 74.69 129 GLY A CA 1
ATOM 1028 C C . GLY A 1 129 ? -4.887 -0.45 -3.787 1 74.69 129 GLY A C 1
ATOM 1029 O O . GLY A 1 129 ? -5.77 -0.551 -4.641 1 74.69 129 GLY A O 1
ATOM 1030 N N . ALA A 1 130 ? -4.645 -1.471 -3.07 1 76.94 130 ALA A N 1
ATOM 1031 C CA . ALA A 1 130 ? -5.531 -2.607 -2.84 1 76.94 130 ALA A CA 1
ATOM 1032 C C . ALA A 1 130 ? -5.984 -3.227 -4.16 1 76.94 130 ALA A C 1
ATOM 1034 O O . ALA A 1 130 ? -7.18 -3.256 -4.461 1 76.94 130 ALA A O 1
ATOM 1035 N N . VAL A 1 131 ? -5.176 -3.709 -5 1 80.06 131 VAL A N 1
ATOM 1036 C CA . VAL A 1 131 ? -5.344 -4.086 -6.398 1 80.06 131 VAL A CA 1
ATOM 1037 C C . VAL A 1 131 ? -6.441 -5.141 -6.523 1 80.06 131 VAL A C 1
ATOM 1039 O O . VAL A 1 131 ? -7.066 -5.273 -7.578 1 80.06 131 VAL A O 1
ATOM 1042 N N . GLY A 1 132 ? -6.738 -5.84 -5.508 1 79.38 132 GLY A N 1
ATOM 1043 C CA . GLY A 1 132 ? -7.773 -6.859 -5.566 1 79.38 132 GLY A CA 1
ATOM 1044 C C . GLY A 1 132 ? -9.164 -6.316 -5.309 1 79.38 132 GLY A C 1
ATOM 1045 O O . GLY A 1 132 ? -10.156 -6.906 -5.738 1 79.38 132 GLY A O 1
ATOM 1046 N N . MET A 1 133 ? -9.172 -5.18 -4.676 1 83.5 133 MET A N 1
ATOM 1047 C CA . MET A 1 133 ? -10.453 -4.699 -4.168 1 83.5 133 MET A CA 1
ATOM 1048 C C . MET A 1 133 ? -10.844 -3.391 -4.848 1 83.5 133 MET A C 1
ATOM 1050 O O . MET A 1 133 ? -12.039 -3.104 -5.004 1 83.5 133 MET A O 1
ATOM 1054 N N . SER A 1 134 ? -9.852 -2.645 -5.078 1 81.94 134 SER A N 1
ATOM 1055 C CA . SER A 1 134 ? -10.109 -1.322 -5.641 1 81.94 134 SER A CA 1
ATOM 1056 C C . SER A 1 134 ? -9.094 -0.971 -6.719 1 81.94 134 SER A C 1
ATOM 1058 O O . SER A 1 134 ? -8.07 -1.643 -6.855 1 81.94 134 SER A O 1
ATOM 1060 N N . GLY A 1 135 ? -9.43 -0.066 -7.566 1 77.44 135 GLY A N 1
ATOM 1061 C CA . GLY A 1 135 ? -8.516 0.353 -8.617 1 77.44 135 GLY A CA 1
ATOM 1062 C C . GLY A 1 135 ? -7.98 1.757 -8.422 1 77.44 135 GLY A C 1
ATOM 1063 O O . GLY A 1 135 ? -7.34 2.316 -9.312 1 77.44 135 GLY A O 1
ATOM 1064 N N . SER A 1 136 ? -8.227 2.26 -7.238 1 83.5 136 SER A N 1
ATOM 1065 C CA . SER A 1 136 ? -7.758 3.613 -6.973 1 83.5 136 SER A CA 1
ATOM 1066 C C . SER A 1 136 ? -6.234 3.66 -6.891 1 83.5 136 SER A C 1
ATOM 1068 O O . SER A 1 136 ? -5.602 2.709 -6.426 1 83.5 136 SER A O 1
ATOM 1070 N N . ARG A 1 137 ? -5.742 4.777 -7.395 1 88.12 137 ARG A N 1
ATOM 1071 C CA . ARG A 1 137 ? -4.297 4.977 -7.375 1 88.12 137 ARG A CA 1
ATOM 1072 C C . ARG A 1 137 ? -3.898 5.992 -6.312 1 88.12 137 ARG A C 1
ATOM 1074 O O . ARG A 1 137 ? -4.648 6.93 -6.031 1 88.12 137 ARG A O 1
ATOM 1081 N N . MET A 1 138 ? -2.797 5.758 -5.762 1 91 138 MET A N 1
ATOM 1082 C CA . MET A 1 138 ? -2.15 6.738 -4.895 1 91 138 MET A CA 1
ATOM 1083 C C . MET A 1 138 ? -0.983 7.414 -5.605 1 91 138 MET A C 1
ATOM 1085 O O . MET A 1 138 ? -0.118 6.734 -6.164 1 91 138 MET A O 1
ATOM 1089 N N . TYR A 1 139 ? -1.011 8.672 -5.648 1 93.56 139 TYR A N 1
ATOM 1090 C CA . TYR A 1 139 ? 0.085 9.469 -6.184 1 93.56 139 TYR A CA 1
ATOM 1091 C C . TYR A 1 139 ? 0.941 10.047 -5.059 1 93.56 139 TYR A C 1
ATOM 1093 O O . TYR A 1 139 ? 0.448 10.797 -4.219 1 93.56 139 TYR A O 1
ATOM 1101 N N . MET A 1 140 ? 2.209 9.703 -5.086 1 95.69 140 MET A N 1
ATOM 1102 C CA . MET A 1 140 ? 3.098 10.125 -4.008 1 95.69 140 MET A CA 1
ATOM 1103 C C . MET A 1 140 ? 4.031 11.234 -4.473 1 95.69 140 MET A C 1
ATOM 1105 O O . MET A 1 140 ? 4.582 11.172 -5.574 1 95.69 140 MET A O 1
ATOM 1109 N N . TYR A 1 141 ? 4.168 12.219 -3.625 1 97.94 141 TYR A N 1
ATOM 1110 C CA . TYR A 1 141 ? 5.078 13.328 -3.859 1 97.94 141 TYR A CA 1
ATOM 1111 C C . TYR A 1 141 ? 6.062 13.484 -2.703 1 97.94 141 TYR A C 1
ATOM 1113 O O . TYR A 1 141 ? 5.828 12.961 -1.611 1 97.94 141 TYR A O 1
ATOM 1121 N N . TYR A 1 142 ? 7.172 14.141 -3.037 1 97.69 142 TYR A N 1
ATOM 1122 C CA . TYR A 1 142 ? 8.188 14.5 -2.053 1 97.69 142 TYR A CA 1
ATOM 1123 C C . TYR A 1 142 ? 8.391 16 -2.006 1 97.69 142 TYR A C 1
ATOM 1125 O O . TYR A 1 142 ? 8.375 16.672 -3.043 1 97.69 142 TYR A O 1
ATOM 1133 N N . VAL A 1 143 ? 8.57 16.5 -0.773 1 98.5 143 VAL A N 1
ATOM 1134 C CA . VAL A 1 143 ? 8.859 17.922 -0.635 1 98.5 143 VAL A CA 1
ATOM 1135 C C . VAL A 1 143 ? 9.75 18.156 0.583 1 98.5 143 VAL A C 1
ATOM 1137 O O . VAL A 1 143 ? 9.594 17.484 1.608 1 98.5 143 VAL A O 1
ATOM 1140 N N . GLU A 1 144 ? 10.68 19.078 0.438 1 97.81 144 GLU A N 1
ATOM 1141 C CA . GLU A 1 144 ? 11.484 19.562 1.56 1 97.81 144 GLU A CA 1
ATOM 1142 C C . GLU A 1 144 ? 10.93 20.875 2.119 1 97.81 144 GLU A C 1
ATOM 1144 O O . GLU A 1 144 ? 10.508 21.75 1.36 1 97.81 144 GLU A O 1
ATOM 1149 N N . VAL A 1 145 ? 10.906 20.906 3.465 1 98.5 145 VAL A N 1
ATOM 1150 C CA . VAL A 1 145 ? 10.383 22.109 4.094 1 98.5 145 VAL A CA 1
ATOM 1151 C C . VAL A 1 145 ? 11.359 22.609 5.156 1 98.5 145 VAL A C 1
ATOM 1153 O O . VAL A 1 145 ? 12.305 21.906 5.52 1 98.5 145 VAL A O 1
ATOM 1156 N N . THR A 1 146 ? 11.148 23.875 5.586 1 98.25 146 THR A N 1
ATOM 1157 C CA . THR A 1 146 ? 11.797 24.484 6.742 1 98.25 146 THR A CA 1
ATOM 1158 C C . THR A 1 146 ? 10.766 25 7.742 1 98.25 146 THR A C 1
ATOM 1160 O O . THR A 1 146 ? 9.609 25.234 7.383 1 98.25 146 THR A O 1
ATOM 1163 N N . PRO A 1 147 ? 11.172 25.109 9.016 1 97.75 147 PRO A N 1
ATOM 1164 C CA . PRO A 1 147 ? 10.219 25.516 10.055 1 97.75 147 PRO A CA 1
ATOM 1165 C C . PRO A 1 147 ? 9.492 26.812 9.719 1 97.75 147 PRO A C 1
ATOM 1167 O O . PRO A 1 147 ? 8.328 26.984 10.094 1 97.75 147 PRO A O 1
ATOM 1170 N N . ASP A 1 148 ? 10.086 27.703 9 1 97.69 148 ASP A N 1
ATOM 1171 C CA . ASP A 1 148 ? 9.5 29.016 8.711 1 97.69 148 ASP A CA 1
ATOM 1172 C C . ASP A 1 148 ? 8.336 28.875 7.734 1 97.69 148 ASP A C 1
ATOM 1174 O O . ASP A 1 148 ? 7.535 29.812 7.594 1 97.69 148 ASP A O 1
ATOM 1178 N N . GLN A 1 149 ? 8.188 27.719 7.172 1 98.31 149 GLN A N 1
ATOM 1179 C CA . GLN A 1 149 ? 7.109 27.5 6.223 1 98.31 149 GLN A CA 1
ATOM 1180 C C . GLN A 1 149 ? 5.852 27 6.93 1 98.31 149 GLN A C 1
ATOM 1182 O O . GLN A 1 149 ? 4.793 26.875 6.309 1 98.31 149 GLN A O 1
ATOM 1187 N N . LYS A 1 150 ? 6.02 26.688 8.164 1 98.19 150 LYS A N 1
ATOM 1188 C CA . LYS A 1 150 ? 4.84 26.312 8.938 1 98.19 150 LYS A CA 1
ATOM 1189 C C . LYS A 1 150 ? 4.047 27.547 9.359 1 98.19 150 LYS A C 1
ATOM 1191 O O . LYS A 1 150 ? 4.441 28.25 10.281 1 98.19 150 LYS A O 1
ATOM 1196 N N . LYS A 1 151 ? 2.963 27.719 8.742 1 97.94 151 LYS A N 1
ATOM 1197 C CA . LYS A 1 151 ? 2.18 28.938 8.945 1 97.94 151 LYS A CA 1
ATOM 1198 C C . LYS A 1 151 ? 0.891 28.641 9.703 1 97.94 151 LYS A C 1
ATOM 1200 O O . LYS A 1 151 ? 0.249 29.547 10.227 1 97.94 151 LYS A O 1
ATOM 1205 N N . PHE A 1 152 ? 0.51 27.375 9.766 1 96.25 152 PHE A N 1
ATOM 1206 C CA . PHE A 1 152 ? -0.729 26.969 10.414 1 96.25 152 PHE A CA 1
ATOM 1207 C C . PHE A 1 152 ? -0.474 25.828 11.398 1 96.25 152 PHE A C 1
ATOM 1209 O O . PHE A 1 152 ? 0.614 25.25 11.422 1 96.25 152 PHE A O 1
ATOM 1216 N N . GLN A 1 153 ? -1.347 25.531 12.234 1 92.88 153 GLN A N 1
ATOM 1217 C CA . GLN A 1 153 ? -1.188 24.531 13.273 1 92.88 153 GLN A CA 1
ATOM 1218 C C . GLN A 1 153 ? -1.287 23.125 12.695 1 92.88 153 GLN A C 1
ATOM 1220 O O . GLN A 1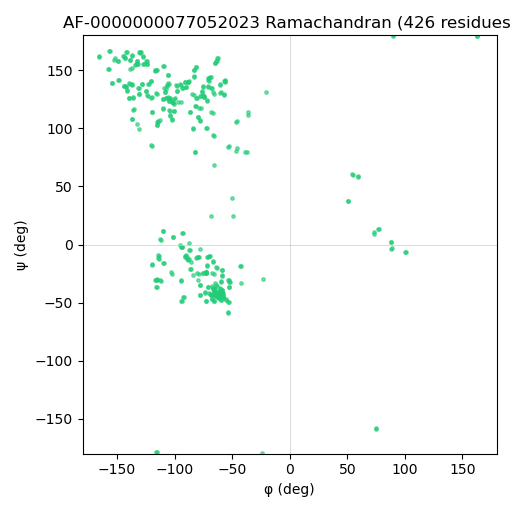 153 ? -0.665 22.188 13.203 1 92.88 153 GLN A O 1
ATOM 1225 N N . GLY A 1 154 ? -1.941 22.969 11.602 1 94.5 154 GLY A N 1
ATOM 1226 C CA . GLY A 1 154 ? -2.236 21.641 11.086 1 94.5 154 GLY A CA 1
ATOM 1227 C C . GLY A 1 154 ? -3.342 20.938 11.852 1 94.5 154 GLY A C 1
ATOM 1228 O O . GLY A 1 154 ? -4.242 21.594 12.391 1 94.5 154 GLY A O 1
ATOM 1229 N N . GLY A 1 155 ? -3.363 19.641 11.75 1 92.25 155 GLY A N 1
ATOM 1230 C CA . GLY A 1 155 ? -4.293 18.844 12.539 1 92.25 155 GLY A CA 1
ATOM 1231 C C . GLY A 1 155 ? -5.512 18.391 11.75 1 92.25 155 GLY A C 1
ATOM 1232 O O . GLY A 1 155 ? -6.32 17.609 12.242 1 92.25 155 GLY A O 1
ATOM 1233 N N . GLY A 1 156 ? -5.664 18.844 10.57 1 89.31 156 GLY A N 1
ATOM 1234 C CA . GLY A 1 156 ? -6.805 18.469 9.75 1 89.31 156 GLY A CA 1
ATOM 1235 C C . GLY A 1 156 ? -7.996 19.391 9.93 1 89.31 156 GLY A C 1
ATOM 1236 O O . GLY A 1 156 ? -7.91 20.391 10.648 1 89.31 156 GLY A O 1
ATOM 1237 N N . LEU A 1 157 ? -9.039 19.062 9.188 1 80.81 157 LEU A N 1
ATOM 1238 C CA . LEU A 1 157 ? -10.25 19.875 9.242 1 80.81 157 LEU A CA 1
ATOM 1239 C C . LEU A 1 157 ? -11.164 19.422 10.367 1 80.81 157 LEU A C 1
ATOM 1241 O O . LEU A 1 157 ? -11.789 18.359 10.273 1 80.81 157 LEU A O 1
ATOM 1245 N N . LYS A 1 158 ? -11.359 20.234 11.344 1 74.94 158 LYS A N 1
ATOM 1246 C CA . LYS A 1 158 ? -12.172 19.906 12.508 1 74.94 158 LYS A CA 1
ATOM 1247 C C . LYS A 1 158 ? -13.633 19.672 12.117 1 74.94 158 LYS A C 1
ATOM 1249 O O . LYS A 1 158 ? -14.305 18.812 12.68 1 74.94 158 LYS A O 1
ATOM 1254 N N . GLU A 1 159 ? -14.031 20.422 11.156 1 74.62 159 GLU A N 1
ATOM 1255 C CA . GLU A 1 159 ? -15.414 20.328 10.703 1 74.62 159 GLU A CA 1
ATOM 1256 C C . GLU A 1 159 ? -15.719 18.953 10.117 1 74.62 159 GLU A C 1
ATOM 1258 O O . GLU A 1 159 ? -16.875 18.516 10.109 1 74.62 159 GLU A O 1
ATOM 1263 N N . GLU A 1 160 ? -14.672 18.312 9.766 1 70.25 160 GLU A N 1
ATOM 1264 C CA . GLU A 1 160 ? -14.836 16.984 9.172 1 70.25 160 GLU A CA 1
ATOM 1265 C C . GLU A 1 160 ? -14.539 15.883 10.195 1 70.25 160 GLU A C 1
ATOM 1267 O O . GLU A 1 160 ? -14.531 14.695 9.852 1 70.25 160 GLU A O 1
ATOM 1272 N N . GLY A 1 161 ? -14.344 16.328 11.391 1 72.38 161 GLY A N 1
ATOM 1273 C CA . GLY A 1 161 ? -14.109 15.359 12.453 1 72.38 161 GLY A CA 1
ATOM 1274 C C . GLY A 1 161 ? -12.711 14.773 12.438 1 72.38 161 GLY A C 1
ATOM 1275 O O . GLY A 1 161 ? -12.445 13.773 13.109 1 72.38 161 GLY A O 1
ATOM 1276 N N . GLU A 1 162 ? -11.82 15.352 11.711 1 77.62 162 GLU A N 1
ATOM 1277 C CA . GLU A 1 162 ? -10.461 14.836 11.625 1 77.62 162 GLU A CA 1
ATOM 1278 C C . GLU A 1 162 ? -9.672 15.156 12.898 1 77.62 162 GLU A C 1
ATOM 1280 O O . GLU A 1 162 ? -9.773 16.25 13.438 1 77.62 162 GLU A O 1
ATOM 1285 N N . GLN A 1 163 ? -9.086 14.164 13.445 1 82.12 163 GLN A N 1
ATOM 1286 C CA . GLN A 1 163 ? -8.125 14.32 14.531 1 82.12 163 GLN A CA 1
ATOM 1287 C C . GLN A 1 163 ? -6.766 13.75 14.141 1 82.12 163 GLN A C 1
ATOM 1289 O O . GLN A 1 163 ? -6.449 12.602 14.461 1 82.12 163 GLN A O 1
ATOM 1294 N N . ILE A 1 164 ? -6.062 14.602 13.5 1 91.38 164 ILE A N 1
ATOM 1295 C CA . ILE A 1 164 ? -4.758 14.211 12.984 1 91.38 164 ILE A CA 1
ATOM 1296 C C . ILE A 1 164 ? -3.652 14.867 13.805 1 91.38 164 ILE A C 1
ATOM 1298 O O . ILE A 1 164 ? -3.705 16.062 14.078 1 91.38 164 ILE A O 1
ATOM 1302 N N . SER A 1 165 ? -2.768 14.109 14.305 1 94.06 165 SER A N 1
ATOM 1303 C CA . SER A 1 165 ? -1.624 14.633 15.047 1 94.06 165 SER A CA 1
ATOM 1304 C C . SER A 1 165 ? -0.348 14.562 14.219 1 94.06 165 SER A C 1
ATOM 1306 O O . SER A 1 165 ? -0.116 13.578 13.508 1 94.06 165 SER A O 1
ATOM 1308 N N . GLU A 1 166 ? 0.358 15.586 14.336 1 96.88 166 GLU A N 1
ATOM 1309 C CA . GLU A 1 166 ? 1.679 15.57 13.711 1 96.88 166 GLU A CA 1
ATOM 1310 C C . GLU A 1 166 ? 2.627 14.633 14.453 1 96.88 166 GLU A C 1
ATOM 1312 O O . GLU A 1 166 ? 2.609 14.57 15.688 1 96.88 166 GLU A O 1
ATOM 1317 N N . TYR A 1 167 ? 3.434 13.938 13.711 1 97.44 167 TYR A N 1
ATOM 1318 C CA . TYR A 1 167 ? 4.477 13.086 14.266 1 97.44 167 TYR A CA 1
ATOM 1319 C C . TYR A 1 167 ? 5.785 13.258 13.508 1 97.44 167 TYR A C 1
ATOM 1321 O O . TYR A 1 167 ? 5.828 13.086 12.281 1 97.44 167 TYR A O 1
ATOM 1329 N N . ARG A 1 168 ? 6.773 13.531 14.242 1 98.12 168 ARG A N 1
ATOM 1330 C CA . ARG A 1 168 ? 8.07 13.789 13.617 1 98.12 168 ARG A CA 1
ATOM 1331 C C . ARG A 1 168 ? 9.039 12.641 13.883 1 98.12 168 ARG A C 1
ATOM 1333 O O . ARG A 1 168 ? 9.125 12.141 15 1 98.12 168 ARG A O 1
ATOM 1340 N N . VAL A 1 169 ? 9.742 12.211 12.828 1 97.62 169 VAL A N 1
ATOM 1341 C CA . VAL A 1 169 ? 10.719 11.133 12.898 1 97.62 169 VAL A CA 1
ATOM 1342 C C . VAL A 1 169 ? 12.109 11.672 12.594 1 97.62 169 VAL A C 1
ATOM 1344 O O . VAL A 1 169 ? 12.445 11.914 11.43 1 97.62 169 VAL A O 1
ATOM 1347 N N . PRO A 1 170 ? 12.922 11.797 13.664 1 97.31 170 PRO A N 1
ATOM 1348 C CA . PRO A 1 170 ? 14.305 12.156 13.352 1 97.31 170 PRO A CA 1
ATOM 1349 C C . PRO A 1 170 ? 14.969 11.164 12.398 1 97.31 170 PRO A C 1
ATOM 1351 O O . PRO A 1 170 ? 14.734 9.953 12.492 1 97.31 170 PRO A O 1
ATOM 1354 N N . LEU A 1 171 ? 15.734 11.734 11.523 1 94.75 171 LEU A N 1
ATOM 1355 C CA . LEU A 1 171 ? 16.438 10.898 10.555 1 94.75 171 LEU A CA 1
ATOM 1356 C C . LEU A 1 171 ? 17.219 9.797 11.25 1 94.75 171 LEU A C 1
ATOM 1358 O O . LEU A 1 171 ? 17.266 8.664 10.773 1 94.75 171 LEU A O 1
ATOM 1362 N N . SER A 1 172 ? 17.781 10.102 12.406 1 93.25 172 SER A N 1
ATOM 1363 C CA . SER A 1 172 ? 18.594 9.148 13.164 1 93.25 172 SER A CA 1
ATOM 1364 C C . SER A 1 172 ? 17.75 7.992 13.68 1 93.25 172 SER A C 1
ATOM 1366 O O . SER A 1 172 ? 18.281 6.945 14.055 1 93.25 172 SER A O 1
ATOM 1368 N N . GLU A 1 173 ? 16.438 8.133 13.648 1 95.31 173 GLU A N 1
ATOM 1369 C CA . GLU A 1 173 ? 15.539 7.117 14.203 1 95.31 173 GLU A CA 1
ATOM 1370 C C . GLU A 1 173 ? 14.727 6.434 13.102 1 95.31 173 GLU A C 1
ATOM 1372 O O . GLU A 1 173 ? 13.867 5.598 13.391 1 95.31 173 GLU A O 1
ATOM 1377 N N . MET A 1 174 ? 14.977 6.746 11.859 1 94.38 174 MET A N 1
ATOM 1378 C CA . MET A 1 174 ? 14.195 6.262 10.727 1 94.38 174 MET A CA 1
ATOM 1379 C C . MET A 1 174 ? 14.133 4.738 10.727 1 94.38 174 MET A C 1
ATOM 1381 O O . MET A 1 174 ? 13.047 4.156 10.648 1 94.38 174 MET A O 1
ATOM 1385 N N . ASP A 1 175 ? 15.273 4.113 10.898 1 91.19 175 ASP A N 1
ATOM 1386 C CA . ASP A 1 175 ? 15.336 2.656 10.797 1 91.19 175 ASP A CA 1
ATOM 1387 C C . ASP A 1 175 ? 14.594 1.997 11.961 1 91.19 175 ASP A C 1
ATOM 1389 O O . ASP A 1 175 ? 13.859 1.026 11.766 1 91.19 175 ASP A O 1
ATOM 1393 N N . ALA A 1 176 ? 14.812 2.533 13.156 1 93.31 176 ALA A N 1
ATOM 1394 C CA . ALA A 1 176 ? 14.109 2.006 14.328 1 93.31 176 ALA A CA 1
ATOM 1395 C C . ALA A 1 176 ? 12.602 2.182 14.188 1 93.31 176 ALA A C 1
ATOM 1397 O O . ALA A 1 176 ? 11.836 1.287 14.547 1 93.31 176 ALA A O 1
ATOM 1398 N N . PHE A 1 177 ? 12.266 3.32 13.68 1 95.12 177 PHE A N 1
ATOM 1399 C CA . PHE A 1 177 ? 10.859 3.627 13.461 1 95.12 177 PHE A CA 1
ATOM 1400 C C . PHE A 1 177 ? 10.242 2.645 12.477 1 95.12 177 PHE A C 1
ATOM 1402 O O . PHE A 1 177 ? 9.18 2.08 12.742 1 95.12 177 PHE A O 1
ATOM 1409 N N . LEU A 1 178 ? 10.914 2.379 11.398 1 93.19 178 LEU A N 1
ATOM 1410 C CA . LEU A 1 178 ? 10.398 1.511 10.344 1 93.19 178 LEU A CA 1
ATOM 1411 C C . LEU A 1 178 ? 10.414 0.051 10.789 1 93.19 178 LEU A C 1
ATOM 1413 O O . LEU A 1 178 ? 9.578 -0.744 10.352 1 93.19 178 LEU A O 1
ATOM 1417 N N . ALA A 1 179 ? 11.242 -0.304 11.711 1 89.06 179 ALA A N 1
ATOM 1418 C CA . ALA A 1 179 ? 11.406 -1.692 12.133 1 89.06 179 ALA A CA 1
ATOM 1419 C C . ALA A 1 179 ? 10.43 -2.039 13.258 1 89.06 179 ALA A C 1
ATOM 1421 O O . ALA A 1 179 ? 10.227 -3.213 13.578 1 89.06 179 ALA A O 1
ATOM 1422 N N . ASP A 1 180 ? 9.812 -1.037 13.82 1 89.38 180 ASP A N 1
ATOM 1423 C CA . ASP A 1 180 ? 8.867 -1.271 14.906 1 89.38 180 ASP A CA 1
ATOM 1424 C C . ASP A 1 180 ? 7.484 -1.628 14.359 1 89.38 180 ASP A C 1
ATOM 1426 O O . ASP A 1 180 ? 6.684 -0.742 14.055 1 89.38 180 ASP A O 1
ATOM 1430 N N . TYR A 1 181 ? 7.227 -2.875 14.367 1 77.5 181 TYR A N 1
ATOM 1431 C CA . TYR A 1 181 ? 5.977 -3.338 13.766 1 77.5 181 TYR A CA 1
ATOM 1432 C C . TYR A 1 181 ? 4.844 -3.307 14.781 1 77.5 181 TYR A C 1
ATOM 1434 O O . TYR A 1 181 ? 3.688 -3.568 14.445 1 77.5 181 TYR A O 1
ATOM 1442 N N . GLU A 1 182 ? 5.152 -2.977 16 1 78.38 182 GLU A N 1
ATOM 1443 C CA . GLU A 1 182 ? 4.113 -2.84 17.016 1 78.38 182 GLU A CA 1
ATOM 1444 C C . GLU A 1 182 ? 3.293 -1.57 16.797 1 78.38 182 GLU A C 1
ATOM 1446 O O . GLU A 1 182 ? 2.166 -1.463 17.281 1 78.38 182 GLU A O 1
ATOM 1451 N N . GLN A 1 183 ? 3.949 -0.651 16.141 1 85.38 183 GLN A N 1
ATOM 1452 C CA . GLN A 1 183 ? 3.242 0.552 15.719 1 85.38 183 GLN A CA 1
ATOM 1453 C C . GLN A 1 183 ? 2.838 0.462 14.25 1 85.38 183 GLN A C 1
ATOM 1455 O O . GLN A 1 183 ? 3.686 0.254 13.383 1 85.38 183 GLN A O 1
ATOM 1460 N N . GLU A 1 184 ? 1.558 0.674 14.039 1 88.5 184 GLU A N 1
ATOM 1461 C CA . GLU A 1 184 ? 1.084 0.518 12.664 1 88.5 184 GLU A CA 1
ATOM 1462 C C . GLU A 1 184 ? 1.518 1.694 11.797 1 88.5 184 GLU A C 1
ATOM 1464 O O . GLU A 1 184 ? 1.344 2.854 12.18 1 88.5 184 GLU A O 1
ATOM 1469 N N . LYS A 1 185 ? 2.148 1.343 10.711 1 92.81 185 LYS A N 1
ATOM 1470 C CA . LYS A 1 185 ? 2.547 2.318 9.703 1 92.81 185 LYS A CA 1
ATOM 1471 C C . LYS A 1 185 ? 1.956 1.972 8.336 1 92.81 185 LYS A C 1
ATOM 1473 O O . LYS A 1 185 ? 1.9 0.8 7.957 1 92.81 185 LYS A O 1
ATOM 1478 N N . SER A 1 186 ? 1.523 2.971 7.715 1 92.38 186 SER A N 1
ATOM 1479 C CA . SER A 1 186 ? 1.011 2.74 6.371 1 92.38 186 SER A CA 1
ATOM 1480 C C . SER A 1 186 ? 2.119 2.283 5.426 1 92.38 186 SER A C 1
ATOM 1482 O O . SER A 1 186 ? 3.295 2.568 5.66 1 92.38 186 SER A O 1
ATOM 1484 N N . ALA A 1 187 ? 1.718 1.62 4.418 1 89.94 187 ALA A N 1
ATOM 1485 C CA . ALA A 1 187 ? 2.668 1.191 3.393 1 89.94 187 ALA A CA 1
ATOM 1486 C C . ALA A 1 187 ? 3.371 2.389 2.762 1 89.94 187 ALA A C 1
ATOM 1488 O O . ALA A 1 187 ? 4.547 2.307 2.396 1 89.94 187 ALA A O 1
ATOM 1489 N N . SER A 1 188 ? 2.668 3.471 2.684 1 93.25 188 SER A N 1
ATOM 1490 C CA . SER A 1 188 ? 3.227 4.656 2.041 1 93.25 188 SER A CA 1
ATOM 1491 C C . SER A 1 188 ? 4.395 5.219 2.844 1 93.25 188 SER A C 1
ATOM 1493 O O . SER A 1 188 ? 5.371 5.707 2.268 1 93.25 188 SER A O 1
ATOM 1495 N N . ILE A 1 189 ? 4.332 5.188 4.152 1 95.31 189 ILE A N 1
ATOM 1496 C CA . ILE A 1 189 ? 5.441 5.656 4.977 1 95.31 189 ILE A CA 1
ATOM 1497 C C . ILE A 1 189 ? 6.68 4.801 4.711 1 95.31 189 ILE A C 1
ATOM 1499 O O . ILE A 1 189 ? 7.77 5.332 4.492 1 95.31 189 ILE A O 1
ATOM 1503 N N . MET A 1 190 ? 6.445 3.553 4.684 1 92.69 190 MET A N 1
ATOM 1504 C CA . MET A 1 190 ? 7.562 2.635 4.484 1 92.69 190 MET A CA 1
ATOM 1505 C C . MET A 1 190 ? 8.164 2.807 3.092 1 92.69 190 MET A C 1
ATOM 1507 O O . MET A 1 190 ? 9.375 2.977 2.953 1 92.69 190 MET A O 1
ATOM 1511 N N . MET A 1 191 ? 7.309 2.816 2.154 1 92.5 191 MET A N 1
ATOM 1512 C CA . MET A 1 191 ? 7.746 3.002 0.774 1 92.5 191 MET A CA 1
ATOM 1513 C C . MET A 1 191 ? 8.461 4.336 0.605 1 92.5 191 MET A C 1
ATOM 1515 O O . MET A 1 191 ? 9.555 4.391 0.041 1 92.5 191 MET A O 1
ATOM 1519 N N . GLY A 1 192 ? 7.902 5.371 1.097 1 95.25 192 GLY A N 1
ATOM 1520 C CA . GLY A 1 192 ? 8.453 6.707 0.935 1 95.25 192 GLY A CA 1
ATOM 1521 C C . GLY A 1 192 ? 9.797 6.883 1.614 1 95.25 192 GLY A C 1
ATOM 1522 O O . GLY A 1 192 ? 10.719 7.457 1.032 1 95.25 192 GLY A O 1
ATOM 1523 N N . MET A 1 193 ? 9.922 6.398 2.811 1 95.56 193 MET A N 1
ATOM 1524 C CA . MET A 1 193 ? 11.164 6.578 3.553 1 95.56 193 MET A CA 1
ATOM 1525 C C . MET A 1 193 ? 12.281 5.73 2.953 1 95.56 193 MET A C 1
ATOM 1527 O O . MET A 1 193 ? 13.43 6.176 2.871 1 95.56 193 MET A O 1
ATOM 1531 N N . TYR A 1 194 ? 11.945 4.551 2.498 1 93 194 TYR A N 1
ATOM 1532 C CA . TYR A 1 194 ? 12.961 3.738 1.838 1 93 194 TYR A CA 1
ATOM 1533 C C . TYR A 1 194 ? 13.359 4.344 0.498 1 93 194 TYR A C 1
ATOM 1535 O O . TYR A 1 194 ? 14.523 4.297 0.111 1 93 194 TYR A O 1
ATOM 1543 N N . TRP A 1 195 ? 12.398 4.793 -0.236 1 93.25 195 TRP A N 1
ATOM 1544 C CA . TRP A 1 195 ? 12.688 5.516 -1.472 1 93.25 195 TRP A CA 1
ATOM 1545 C C . TRP A 1 195 ? 13.648 6.668 -1.213 1 93.25 195 TRP A C 1
ATOM 1547 O O . TRP A 1 195 ? 14.648 6.828 -1.927 1 93.25 195 TRP A O 1
ATOM 1557 N N . TRP A 1 196 ? 13.312 7.473 -0.188 1 94.94 196 TRP A N 1
ATOM 1558 C CA . TRP A 1 196 ? 14.133 8.625 0.164 1 94.94 196 TRP A CA 1
ATOM 1559 C C . TRP A 1 196 ? 15.562 8.203 0.491 1 94.94 196 TRP A C 1
ATOM 1561 O O . TRP A 1 196 ? 16.516 8.82 0.02 1 94.94 196 TRP A O 1
ATOM 1571 N N . ARG A 1 197 ? 15.641 7.152 1.28 1 91.12 197 ARG A N 1
ATOM 1572 C CA . ARG A 1 197 ? 16.953 6.66 1.672 1 91.12 197 ARG A CA 1
ATOM 1573 C C . ARG A 1 197 ? 17.766 6.227 0.453 1 91.12 197 ARG A C 1
ATOM 1575 O O . ARG A 1 197 ? 18.969 6.469 0.383 1 91.12 197 ARG A O 1
ATOM 1582 N N . HIS A 1 198 ? 17.109 5.66 -0.465 1 88.25 198 HIS A N 1
ATOM 1583 C CA . HIS A 1 198 ? 17.766 5.109 -1.641 1 88.25 198 HIS A CA 1
ATOM 1584 C C . HIS A 1 198 ? 18.141 6.203 -2.633 1 88.25 198 HIS A C 1
ATOM 1586 O O . HIS A 1 198 ? 19.234 6.176 -3.221 1 88.25 198 HIS A O 1
ATOM 1592 N N . LEU A 1 199 ? 17.328 7.242 -2.754 1 87.94 199 LEU A N 1
ATOM 1593 C CA . LEU A 1 199 ? 17.531 8.141 -3.885 1 87.94 199 LEU A CA 1
ATOM 1594 C C . LEU A 1 199 ? 17.906 9.539 -3.408 1 87.94 199 LEU A C 1
ATOM 1596 O O . LEU A 1 199 ? 18.594 10.281 -4.121 1 87.94 199 LEU A O 1
ATOM 1600 N N . ARG A 1 200 ? 17.469 9.953 -2.289 1 85.88 200 ARG A N 1
ATOM 1601 C CA . ARG A 1 200 ? 17.656 11.344 -1.874 1 85.88 200 ARG A CA 1
ATOM 1602 C C . ARG A 1 200 ? 18.547 11.438 -0.642 1 85.88 200 ARG A C 1
ATOM 1604 O O . ARG A 1 200 ? 19.25 12.438 -0.445 1 85.88 200 ARG A O 1
ATOM 1611 N N . GLY A 1 201 ? 18.453 10.406 0.117 1 82.19 201 GLY A N 1
ATOM 1612 C CA . GLY A 1 201 ? 19.094 10.469 1.417 1 82.19 201 GLY A CA 1
ATOM 1613 C C . GLY A 1 201 ? 20.5 9.891 1.41 1 82.19 201 GLY A C 1
ATOM 1614 O O . GLY A 1 201 ? 21.078 9.656 2.47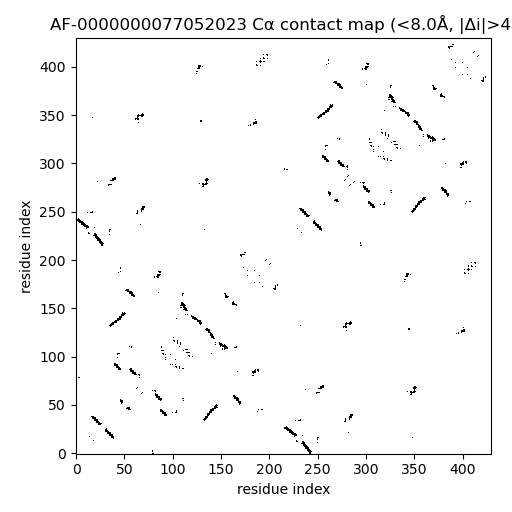1 1 82.19 201 GLY A O 1
ATOM 1615 N N . LYS A 1 202 ? 21.062 9.594 0.28 1 74.19 202 LYS A N 1
ATOM 1616 C CA . LYS A 1 202 ? 22.344 8.906 0.201 1 74.19 202 LYS A CA 1
ATOM 1617 C C . LYS A 1 202 ? 23.438 9.711 0.912 1 74.19 202 LYS A C 1
ATOM 1619 O O . LYS A 1 202 ? 24.359 9.133 1.494 1 74.19 202 LYS A O 1
ATOM 1624 N N . ASN A 1 203 ? 23.172 10.977 0.927 1 73.5 203 ASN A N 1
ATOM 1625 C CA . ASN A 1 203 ? 24.234 11.812 1.496 1 73.5 203 ASN A CA 1
ATOM 1626 C C . ASN A 1 203 ? 23.984 12.094 2.977 1 73.5 203 ASN A C 1
ATOM 1628 O O . ASN A 1 203 ? 24.781 12.766 3.627 1 73.5 203 ASN A O 1
ATOM 1632 N N . TYR A 1 204 ? 22.906 11.594 3.514 1 77.19 204 TYR A N 1
ATOM 1633 C CA . TYR A 1 204 ? 22.609 11.766 4.934 1 77.19 204 TYR A CA 1
ATOM 1634 C C . TYR A 1 204 ? 23.094 10.562 5.734 1 77.19 204 TYR A C 1
ATOM 1636 O O . TYR A 1 204 ? 23.078 9.43 5.242 1 77.19 204 TYR A O 1
ATOM 1644 N N . PRO A 1 205 ? 23.734 10.836 6.965 1 65.62 205 PRO A N 1
ATOM 1645 C CA . PRO A 1 205 ? 24.203 9.711 7.77 1 65.62 205 PRO A CA 1
ATOM 1646 C C . PRO A 1 205 ? 23.078 8.766 8.195 1 65.62 205 PRO A C 1
ATOM 1648 O O . PRO A 1 205 ? 21.938 9.195 8.352 1 65.62 205 PRO A O 1
ATOM 1651 N N . VAL A 1 206 ? 23.281 7.469 7.98 1 57.09 206 VAL A N 1
ATOM 1652 C CA . VAL A 1 206 ? 22.344 6.445 8.43 1 57.09 206 VAL A CA 1
ATOM 1653 C C . VAL A 1 206 ? 22.531 6.191 9.922 1 57.09 206 VAL A C 1
ATOM 1655 O O . VAL A 1 206 ? 23.656 6.145 10.414 1 57.09 206 VAL A O 1
ATOM 1658 N N . GLY A 1 207 ? 21.516 6.449 10.711 1 51.09 207 GLY A N 1
ATOM 1659 C CA . GLY A 1 207 ? 21.672 6.008 12.086 1 51.09 207 GLY A CA 1
ATOM 1660 C C . GLY A 1 207 ? 21.953 4.523 12.203 1 51.09 207 GLY A C 1
ATOM 1661 O O . GLY A 1 207 ? 21.594 3.742 11.328 1 51.09 207 GLY A O 1
ATOM 1662 N N . LYS A 1 208 ? 23 4.082 12.961 1 45.59 208 LYS A N 1
ATOM 1663 C CA . LYS A 1 208 ? 23.406 2.697 13.188 1 45.59 208 LYS A CA 1
ATOM 1664 C C . LYS A 1 208 ? 22.234 1.863 13.703 1 45.59 208 LYS A C 1
ATOM 1666 O O . LYS A 1 208 ? 21.609 2.211 14.703 1 45.59 208 LYS A O 1
ATOM 1671 N N . PHE A 1 209 ? 21.359 1.323 12.906 1 43.62 209 PHE A N 1
ATOM 1672 C CA . PHE A 1 209 ? 20.406 0.334 13.414 1 43.62 209 PHE A CA 1
ATOM 1673 C C . PHE A 1 209 ? 21.125 -0.941 13.828 1 43.62 209 PHE A C 1
ATOM 1675 O O . PHE A 1 209 ? 21.922 -1.496 13.062 1 43.62 209 PHE A O 1
ATOM 1682 N N . THR A 1 210 ? 21.469 -1.096 15.055 1 36.22 210 THR A N 1
ATOM 1683 C CA . THR A 1 210 ? 21.891 -2.422 15.5 1 36.22 210 THR A CA 1
ATOM 1684 C C . THR A 1 210 ? 20.719 -3.398 15.453 1 36.22 210 THR A C 1
ATOM 1686 O O . THR A 1 210 ? 19.594 -3.035 15.781 1 36.22 210 THR A O 1
ATOM 1689 N N . LYS A 1 211 ? 20.984 -4.559 14.836 1 38.16 211 LYS A N 1
ATOM 1690 C CA . LYS A 1 211 ? 20.094 -5.699 14.648 1 38.16 211 LYS A CA 1
ATOM 1691 C C . LYS A 1 211 ? 19.188 -5.906 15.859 1 38.16 211 LYS A C 1
ATOM 1693 O O . LYS A 1 211 ? 19.656 -5.809 17 1 38.16 211 LYS A O 1
ATOM 1698 N N . TRP A 1 212 ? 17.906 -5.707 15.812 1 32.62 212 TRP A N 1
ATOM 1699 C CA . TRP A 1 212 ? 16.984 -6.148 16.844 1 32.62 212 TRP A CA 1
ATOM 1700 C C . TRP A 1 212 ? 17.25 -7.59 17.25 1 32.62 212 TRP A C 1
ATOM 1702 O O . TRP A 1 212 ? 17.469 -8.453 16.391 1 32.62 212 TRP A O 1
ATOM 1712 N N . HIS A 1 213 ? 17.812 -7.742 18.375 1 29.28 213 HIS A N 1
ATOM 1713 C CA . HIS A 1 213 ? 17.812 -9.023 19.062 1 29.28 213 HIS A CA 1
ATOM 1714 C C . HIS A 1 213 ? 16.422 -9.656 19.047 1 29.28 213 HIS A C 1
ATOM 1716 O O . HIS A 1 213 ? 15.453 -9.047 19.516 1 29.28 213 HIS A O 1
ATOM 1722 N N . VAL A 1 214 ? 15.969 -10.352 18.016 1 26.52 214 VAL A N 1
ATOM 1723 C CA . VAL A 1 214 ? 14.914 -11.32 18.281 1 26.52 214 VAL A CA 1
ATOM 1724 C C . VAL A 1 214 ? 15.156 -11.992 19.641 1 26.52 214 VAL A C 1
ATOM 1726 O O . VAL A 1 214 ? 16.172 -12.664 19.828 1 26.52 214 VAL A O 1
ATOM 1729 N N . CYS A 1 215 ? 14.742 -11.188 20.734 1 22.52 215 CYS A N 1
ATOM 1730 C CA . CYS A 1 215 ? 14.547 -12.023 21.906 1 22.52 215 CYS A CA 1
ATOM 1731 C C . CYS A 1 215 ? 13.5 -13.102 21.641 1 22.52 215 CYS A C 1
ATOM 1733 O O . CYS A 1 215 ? 12.523 -12.859 20.922 1 22.52 215 CYS A O 1
ATOM 1735 N N . MET B 1 1 ? -2.994 -9.68 -23.203 1 63.97 1 MET B N 1
ATOM 1736 C CA . MET B 1 1 ? -4.43 -9.961 -23.188 1 63.97 1 MET B CA 1
ATOM 1737 C C . MET B 1 1 ? -5.012 -9.852 -24.594 1 63.97 1 MET B C 1
ATOM 1739 O O . MET B 1 1 ? -4.762 -8.875 -25.312 1 63.97 1 MET B O 1
ATOM 1743 N N . LYS B 1 2 ? -5.645 -10.977 -25.156 1 62.44 2 LYS B N 1
ATOM 1744 C CA . LYS B 1 2 ? -6.113 -11.031 -26.547 1 62.44 2 LYS B CA 1
ATOM 1745 C C . LYS B 1 2 ? -7.426 -10.266 -26.703 1 62.44 2 LYS B C 1
ATOM 1747 O O . LYS B 1 2 ? -7.621 -9.562 -27.688 1 62.44 2 LYS B O 1
ATOM 1752 N N . SER B 1 3 ? -8.359 -10.469 -25.734 1 74 3 SER B N 1
ATOM 1753 C CA . SER B 1 3 ? -9.641 -9.789 -25.875 1 74 3 SER B CA 1
ATOM 1754 C C . SER B 1 3 ? -10.312 -9.57 -24.531 1 74 3 SER B C 1
ATOM 1756 O O . SER B 1 3 ? -10.164 -10.391 -23.625 1 74 3 SER B O 1
ATOM 1758 N N . LEU B 1 4 ? -10.914 -8.367 -24.344 1 79.06 4 LEU B N 1
ATOM 1759 C CA . LEU B 1 4 ? -11.695 -8.047 -23.141 1 79.06 4 LEU B CA 1
ATOM 1760 C C . LEU B 1 4 ? -12.992 -7.344 -23.531 1 79.06 4 LEU B C 1
ATOM 1762 O O . LEU B 1 4 ? -12.977 -6.324 -24.219 1 79.06 4 LEU B O 1
ATOM 1766 N N . LYS B 1 5 ? -14.125 -8.023 -23.219 1 80.31 5 LYS B N 1
ATOM 1767 C CA . LYS B 1 5 ? -15.438 -7.434 -23.484 1 80.31 5 LYS B CA 1
ATOM 1768 C C . LYS B 1 5 ? -16.25 -7.301 -22.203 1 80.31 5 LYS B C 1
ATOM 1770 O O . LYS B 1 5 ? -16.469 -8.289 -21.5 1 80.31 5 LYS B O 1
ATOM 1775 N N . VAL B 1 6 ? -16.703 -6.137 -21.953 1 83.12 6 VAL B N 1
ATOM 1776 C CA . VAL B 1 6 ? -17.531 -5.914 -20.766 1 83.12 6 VAL B CA 1
ATOM 1777 C C . VAL B 1 6 ? -18.984 -6.281 -21.062 1 83.12 6 VAL B C 1
ATOM 1779 O O . VAL B 1 6 ? -19.547 -5.828 -22.062 1 83.12 6 VAL B O 1
ATOM 1782 N N . ILE B 1 7 ? -19.484 -7.094 -20.188 1 87.56 7 ILE B N 1
ATOM 1783 C CA . ILE B 1 7 ? -20.891 -7.504 -20.297 1 87.56 7 ILE B CA 1
ATOM 1784 C C . ILE B 1 7 ? -21.766 -6.586 -19.453 1 87.56 7 ILE B C 1
ATOM 1786 O O . ILE B 1 7 ? -22.812 -6.121 -19.922 1 87.56 7 ILE B O 1
ATOM 1790 N N . SER B 1 8 ? -21.375 -6.359 -18.219 1 88.06 8 SER B N 1
ATOM 1791 C CA . SER B 1 8 ? -22.125 -5.469 -17.344 1 88.06 8 SER B CA 1
ATOM 1792 C C . SER B 1 8 ? -21.25 -4.93 -16.219 1 88.06 8 SER B C 1
ATOM 1794 O O . SER B 1 8 ? -20.234 -5.539 -15.875 1 88.06 8 SER B O 1
ATOM 1796 N N . ASP B 1 9 ? -21.562 -3.742 -15.734 1 88.56 9 ASP B N 1
ATOM 1797 C CA . ASP B 1 9 ? -21 -3.111 -14.539 1 88.56 9 ASP B CA 1
ATOM 1798 C C . ASP B 1 9 ? -22.109 -2.443 -13.719 1 88.56 9 ASP B C 1
ATOM 1800 O O . ASP B 1 9 ? -22.609 -1.378 -14.086 1 88.56 9 ASP B O 1
ATOM 1804 N N . THR B 1 10 ? -22.406 -3.111 -12.555 1 89.94 10 THR B N 1
ATOM 1805 C CA . THR B 1 10 ? -23.578 -2.674 -11.82 1 89.94 10 THR B CA 1
ATOM 1806 C C . THR B 1 10 ? -23.266 -2.537 -10.328 1 89.94 10 THR B C 1
ATOM 1808 O O . THR B 1 10 ? -22.328 -3.152 -9.828 1 89.94 10 THR B O 1
ATOM 1811 N N . ALA B 1 11 ? -24.094 -1.675 -9.758 1 88.38 11 ALA B N 1
ATOM 1812 C CA . ALA B 1 11 ? -24.016 -1.607 -8.297 1 88.38 11 ALA B CA 1
ATOM 1813 C C . ALA B 1 11 ? -24.359 -2.953 -7.668 1 88.38 11 ALA B C 1
ATOM 1815 O O . ALA B 1 11 ? -25.266 -3.65 -8.133 1 88.38 11 ALA B O 1
ATOM 1816 N N . ALA B 1 12 ? -23.578 -3.311 -6.688 1 88.62 12 ALA B N 1
ATOM 1817 C CA . ALA B 1 12 ? -23.828 -4.559 -5.973 1 88.62 12 ALA B CA 1
ATOM 1818 C C . ALA B 1 12 ? -24.188 -4.297 -4.512 1 88.62 12 ALA B C 1
ATOM 1820 O O . ALA B 1 12 ? -23.766 -3.285 -3.939 1 88.62 12 ALA B O 1
ATOM 1821 N N . THR B 1 13 ? -24.984 -5.188 -3.959 1 84.75 13 THR B N 1
ATOM 1822 C CA . THR B 1 13 ? -25.359 -5.039 -2.555 1 84.75 13 THR B CA 1
ATOM 1823 C C . THR B 1 13 ? -24.781 -6.184 -1.721 1 84.75 13 THR B C 1
ATOM 1825 O O . THR B 1 13 ? -24.828 -6.145 -0.49 1 84.75 13 THR B O 1
ATOM 1828 N N . PHE B 1 14 ? -24.312 -7.141 -2.434 1 83.44 14 PHE B N 1
ATOM 1829 C CA . PHE B 1 14 ? -23.734 -8.297 -1.761 1 83.44 14 PHE B CA 1
ATOM 1830 C C . PHE B 1 14 ? -22.469 -8.766 -2.479 1 83.44 14 PHE B C 1
ATOM 1832 O O . PHE B 1 14 ? -22.391 -8.695 -3.707 1 83.44 14 PHE B O 1
ATOM 1839 N N . SER B 1 15 ? -21.516 -9.102 -1.663 1 86.38 15 SER B N 1
ATOM 1840 C CA . SER B 1 15 ? -20.297 -9.727 -2.174 1 86.38 15 SER B CA 1
ATOM 1841 C C . SER B 1 15 ? -19.781 -10.805 -1.222 1 86.38 15 SER B C 1
ATOM 1843 O O . SER B 1 15 ? -19.812 -10.625 -0.002 1 86.38 15 SER B O 1
ATOM 1845 N N . LYS B 1 16 ? -19.406 -11.922 -1.808 1 77.94 16 LYS B N 1
ATOM 1846 C CA . LYS B 1 16 ? -18.828 -13.008 -1.013 1 77.94 16 LYS B CA 1
ATOM 1847 C C . LYS B 1 16 ? -17.484 -12.609 -0.413 1 77.94 16 LYS B C 1
ATOM 1849 O O . LYS B 1 16 ? -17.141 -13.055 0.679 1 77.94 16 LYS B O 1
ATOM 1854 N N . PHE B 1 17 ? -16.812 -11.695 -1.023 1 76.81 17 PHE B N 1
ATOM 1855 C CA . PHE B 1 17 ? -15.422 -11.43 -0.666 1 76.81 17 PHE B CA 1
ATOM 1856 C C . PHE B 1 17 ? -15.289 -10.062 -0.006 1 76.81 17 PHE B C 1
ATOM 1858 O O . PHE B 1 17 ? -14.398 -9.852 0.825 1 76.81 17 PHE B O 1
ATOM 1865 N N . LEU B 1 18 ? -16.125 -9.133 -0.4 1 83.94 18 LEU B N 1
ATOM 1866 C CA . LEU B 1 18 ? -16.109 -7.77 0.115 1 83.94 18 LEU B CA 1
ATOM 1867 C C . LEU B 1 18 ? -17.359 -7.473 0.932 1 83.94 18 LEU B C 1
ATOM 1869 O O . LEU B 1 18 ? -18.438 -7.262 0.37 1 83.94 18 LEU B O 1
ATOM 1873 N N . LYS B 1 19 ? -17.141 -7.414 2.209 1 86.06 19 LYS B N 1
ATOM 1874 C CA . LYS B 1 19 ? -18.297 -7.176 3.07 1 86.06 19 LYS B CA 1
ATOM 1875 C C . LYS B 1 19 ? -18.312 -5.734 3.57 1 86.06 19 LYS B C 1
ATOM 1877 O O . LYS B 1 19 ? -17.5 -5.348 4.41 1 86.06 19 LYS B O 1
ATOM 1882 N N . LEU B 1 20 ? -19.266 -5.02 3.064 1 88.81 20 LEU B N 1
ATOM 1883 C CA . LEU B 1 20 ? -19.453 -3.637 3.49 1 88.81 20 LEU B CA 1
ATOM 1884 C C . LEU B 1 20 ? -20.125 -3.572 4.852 1 88.81 20 LEU B C 1
ATOM 1886 O O . LEU B 1 20 ? -21.188 -4.184 5.051 1 88.81 20 LEU B O 1
ATOM 1890 N N . ARG B 1 21 ? -19.469 -2.816 5.746 1 89.88 21 ARG B N 1
ATOM 1891 C CA . ARG B 1 21 ? -20 -2.686 7.102 1 89.88 21 ARG B CA 1
ATOM 1892 C C . ARG B 1 21 ? -20.016 -1.224 7.535 1 89.88 21 ARG B C 1
ATOM 1894 O O . ARG B 1 21 ? -19.312 -0.39 6.977 1 89.88 21 ARG B O 1
ATOM 1901 N N . ASN B 1 22 ? -20.938 -0.967 8.492 1 90.88 22 ASN B N 1
ATOM 1902 C CA . ASN B 1 22 ? -21 0.338 9.141 1 90.88 22 ASN B CA 1
ATOM 1903 C C . ASN B 1 22 ? -20.875 0.216 10.656 1 90.88 22 ASN B C 1
ATOM 1905 O O . ASN B 1 22 ? -21.578 -0.574 11.281 1 90.88 22 ASN B O 1
ATOM 1909 N N . VAL B 1 23 ? -19.953 0.992 11.18 1 89.56 23 VAL B N 1
ATOM 1910 C CA . VAL B 1 23 ? -19.766 1 12.625 1 89.56 23 VAL B CA 1
ATOM 1911 C C . VAL B 1 23 ? -20.109 2.379 13.188 1 89.56 23 VAL B C 1
ATOM 1913 O O . VAL B 1 23 ? -19.734 3.402 12.609 1 89.56 23 VAL B O 1
ATOM 1916 N N . LYS B 1 24 ? -20.906 2.389 14.172 1 91.25 24 LYS B N 1
ATOM 1917 C CA . LYS B 1 24 ? -21.203 3.58 14.961 1 91.25 24 LYS B CA 1
ATOM 1918 C C . LYS B 1 24 ? -20.562 3.494 16.344 1 91.25 24 LYS B C 1
ATOM 1920 O O . LYS B 1 24 ? -20.641 2.455 17 1 91.25 24 LYS B O 1
ATOM 1925 N N . PHE B 1 25 ? -19.875 4.602 16.703 1 86.25 25 PHE B N 1
ATOM 1926 C CA . PHE B 1 25 ? -19.141 4.57 17.953 1 86.25 25 PHE B CA 1
ATOM 1927 C C . PHE B 1 25 ? -19 5.969 18.547 1 86.25 25 PHE B C 1
ATOM 1929 O O . PHE B 1 25 ? -19.297 6.961 17.875 1 86.25 25 PHE B O 1
ATOM 1936 N N . ILE B 1 26 ? -18.75 5.988 19.844 1 85.31 26 ILE B N 1
ATOM 1937 C CA . ILE B 1 26 ? -18.469 7.234 20.562 1 85.31 26 ILE B CA 1
ATOM 1938 C C . ILE B 1 26 ? -16.969 7.336 20.859 1 85.31 26 ILE B C 1
ATOM 1940 O O . ILE B 1 26 ? -16.391 6.449 21.484 1 85.31 26 ILE B O 1
ATOM 1944 N N . GLN B 1 27 ? -16.328 8.305 20.281 1 81.62 27 GLN B N 1
ATOM 1945 C CA . GLN B 1 27 ? -14.914 8.57 20.516 1 81.62 27 GLN B CA 1
ATOM 1946 C C . GLN B 1 27 ? -14.719 9.867 21.297 1 81.62 27 GLN B C 1
ATOM 1948 O O . GLN B 1 27 ? -15.094 10.945 20.844 1 81.62 27 GLN B O 1
ATOM 1953 N N . ASN B 1 28 ? -14.148 9.688 22.484 1 81.38 28 ASN B N 1
ATOM 1954 C CA . ASN B 1 28 ? -13.961 10.844 23.359 1 81.38 28 ASN B CA 1
ATOM 1955 C C . ASN B 1 28 ? -15.258 11.641 23.516 1 81.38 28 ASN B C 1
ATOM 1957 O O . ASN B 1 28 ? -15.258 12.867 23.359 1 81.38 28 ASN B O 1
ATOM 1961 N N . GLY B 1 29 ? -16.344 10.992 23.578 1 81.94 29 GLY B N 1
ATOM 1962 C CA . GLY B 1 29 ? -17.656 11.586 23.828 1 81.94 29 GLY B CA 1
ATOM 1963 C C . GLY B 1 29 ? -18.359 12.023 22.562 1 81.94 29 GLY B C 1
ATOM 1964 O O . GLY B 1 29 ? -19.516 12.461 22.609 1 81.94 29 GLY B O 1
ATOM 1965 N N . MET B 1 30 ? -17.734 11.898 21.453 1 84.81 30 MET B N 1
ATOM 1966 C CA . MET B 1 30 ? -18.297 12.352 20.188 1 84.81 30 MET B CA 1
ATOM 1967 C C . MET B 1 30 ? -18.797 11.172 19.359 1 84.81 30 MET B C 1
ATOM 1969 O O . MET B 1 30 ? -18.031 10.234 19.094 1 84.81 30 MET B O 1
ATOM 1973 N N . PRO B 1 31 ? -20.109 11.258 18.938 1 88.88 31 PRO B N 1
ATOM 1974 C CA . PRO B 1 31 ? -20.609 10.195 18.062 1 88.88 31 PRO B CA 1
ATOM 1975 C C . PRO B 1 31 ? -20.016 10.242 16.656 1 88.88 31 PRO B C 1
ATOM 1977 O O . PRO B 1 31 ? -19.859 11.328 16.078 1 88.88 31 PRO B O 1
ATOM 1980 N N . ARG B 1 32 ? -19.656 9.016 16.25 1 88.19 32 ARG B N 1
ATOM 1981 C CA . ARG B 1 32 ? -19.062 8.891 14.922 1 88.19 32 ARG B CA 1
ATOM 1982 C C . ARG B 1 32 ? -19.625 7.684 14.188 1 88.19 32 ARG B C 1
ATOM 1984 O O . ARG B 1 32 ? -20.141 6.75 14.812 1 88.19 32 ARG B O 1
ATOM 1991 N N . SER B 1 33 ? -19.641 7.777 12.844 1 89.81 33 SER B N 1
ATOM 1992 C CA . SER B 1 33 ? -20.047 6.684 11.961 1 89.81 33 SER B CA 1
ATOM 1993 C C . SER B 1 33 ? -19.031 6.484 10.836 1 89.81 33 SER B C 1
ATOM 1995 O O . SER B 1 33 ? -18.531 7.457 10.266 1 89.81 33 SER B O 1
ATOM 1997 N N . TRP B 1 34 ? -18.719 5.145 10.641 1 88.94 34 TRP B N 1
ATOM 1998 C CA . TRP B 1 34 ? -17.734 4.859 9.609 1 88.94 34 TRP B CA 1
ATOM 1999 C C . TRP B 1 34 ? -18.094 3.6 8.828 1 88.94 34 TRP B C 1
ATOM 2001 O O . TRP B 1 34 ? -18.469 2.584 9.422 1 88.94 34 TRP B O 1
ATOM 2011 N N . ASP B 1 35 ? -18.016 3.773 7.508 1 88.38 35 ASP B N 1
ATOM 2012 C CA . ASP B 1 35 ? -18.172 2.615 6.637 1 88.38 35 ASP B CA 1
ATOM 2013 C C . ASP B 1 35 ? -16.812 1.99 6.305 1 88.38 35 ASP B C 1
ATOM 2015 O O . ASP B 1 35 ? -15.844 2.703 6.039 1 88.38 35 ASP B O 1
ATOM 2019 N N . TYR B 1 36 ? -16.812 0.642 6.418 1 88 36 TYR B N 1
ATOM 2020 C CA . TYR B 1 36 ? -15.562 -0.038 6.082 1 88 36 TYR B CA 1
ATOM 2021 C C . TYR B 1 36 ? -15.836 -1.378 5.41 1 88 36 TYR B C 1
ATOM 2023 O O . TYR B 1 36 ? -16.969 -1.852 5.395 1 88 36 TYR B O 1
ATOM 2031 N N . ILE B 1 37 ? -14.805 -1.875 4.75 1 86.5 37 ILE B N 1
ATOM 2032 C CA . ILE B 1 37 ? -14.844 -3.193 4.129 1 86.5 37 ILE B CA 1
ATOM 2033 C C . ILE B 1 37 ? -14.109 -4.203 5.008 1 86.5 37 ILE B C 1
ATOM 2035 O O . ILE B 1 37 ? -12.938 -4.004 5.34 1 86.5 37 ILE B O 1
ATOM 2039 N N . SER B 1 38 ? -14.852 -5.199 5.344 1 82.56 38 SER B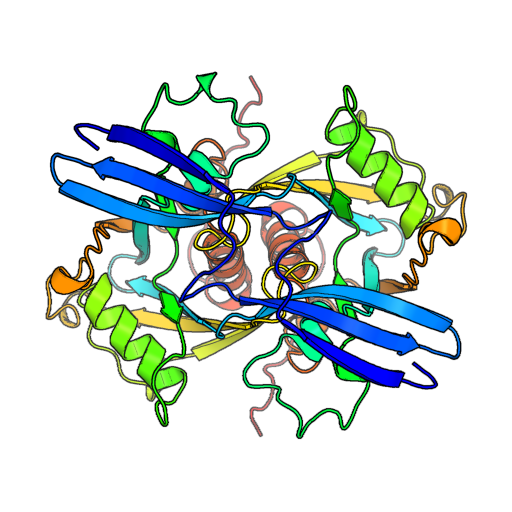 N 1
ATOM 2040 C CA . SER B 1 38 ? -14.188 -6.305 6.031 1 82.56 38 SER B CA 1
ATOM 2041 C C . SER B 1 38 ? -13.516 -7.246 5.039 1 82.56 38 SER B C 1
ATOM 2043 O O . SER B 1 38 ? -14.164 -7.742 4.113 1 82.56 38 SER B O 1
ATOM 2045 N N . SER B 1 39 ? -12.266 -7.387 5.133 1 78.75 39 SER B N 1
ATOM 2046 C CA . SER B 1 39 ? -11.477 -8.258 4.27 1 78.75 39 SER B CA 1
ATOM 2047 C C . SER B 1 39 ? -10.445 -9.047 5.074 1 78.75 39 SER B C 1
ATOM 2049 O O . SER B 1 39 ? -10.133 -8.688 6.211 1 78.75 39 SER B O 1
ATOM 2051 N N . LYS B 1 40 ? -9.906 -10.094 4.539 1 82.44 40 LYS B N 1
ATOM 2052 C CA . LYS B 1 40 ? -8.906 -10.938 5.207 1 82.44 40 LYS B CA 1
ATOM 2053 C C . LYS B 1 40 ? -7.512 -10.344 5.066 1 82.44 40 LYS B C 1
ATOM 2055 O O . LYS B 1 40 ? -7.211 -9.664 4.078 1 82.44 40 LYS B O 1
ATOM 2060 N N . ASP B 1 41 ? -6.723 -10.656 6.094 1 87 41 ASP B N 1
ATOM 2061 C CA . ASP B 1 41 ? -5.305 -10.32 6 1 87 41 ASP B CA 1
ATOM 2062 C C . ASP B 1 41 ? -4.637 -11.078 4.852 1 87 41 ASP B C 1
ATOM 2064 O O . ASP B 1 41 ? -5.188 -12.055 4.34 1 87 41 ASP B O 1
ATOM 2068 N N . SER B 1 42 ? -3.531 -10.578 4.434 1 91 42 SER B N 1
ATOM 2069 C CA . SER B 1 42 ? -2.809 -11.203 3.328 1 91 42 SER B CA 1
ATOM 2070 C C . SER B 1 42 ? -1.326 -11.352 3.65 1 91 42 SER B C 1
ATOM 2072 O O . SER B 1 42 ? -0.816 -10.695 4.562 1 91 42 SER B O 1
ATOM 2074 N N . VAL B 1 43 ? -0.722 -12.258 2.973 1 95.31 43 VAL B N 1
ATOM 2075 C CA . VAL B 1 43 ? 0.728 -12.414 3.016 1 95.31 43 VAL B CA 1
ATOM 2076 C C . VAL B 1 43 ? 1.32 -12.148 1.635 1 95.31 43 VAL B C 1
ATOM 2078 O O . VAL B 1 43 ? 0.642 -12.312 0.619 1 95.31 43 VAL B O 1
ATOM 2081 N N . THR B 1 44 ? 2.531 -11.656 1.615 1 97 44 THR B N 1
ATOM 2082 C CA . THR B 1 44 ? 3.271 -11.438 0.376 1 97 44 THR B CA 1
ATOM 2083 C C . THR B 1 44 ? 4.75 -11.75 0.569 1 97 44 THR B C 1
ATOM 2085 O O . THR B 1 44 ? 5.238 -11.812 1.7 1 97 44 THR B O 1
ATOM 2088 N N . ALA B 1 45 ? 5.449 -11.977 -0.557 1 98.38 45 ALA B N 1
ATOM 2089 C CA . ALA B 1 45 ? 6.855 -12.359 -0.443 1 98.38 45 ALA B CA 1
ATOM 2090 C C . ALA B 1 45 ? 7.695 -11.672 -1.516 1 98.38 45 ALA B C 1
ATOM 2092 O O . ALA B 1 45 ? 7.363 -11.719 -2.701 1 98.38 45 ALA B O 1
ATOM 2093 N N . LEU B 1 46 ? 8.719 -11.008 -1.085 1 98.31 46 LEU B N 1
ATOM 2094 C CA . LEU B 1 46 ? 9.82 -10.617 -1.965 1 98.31 46 LEU B CA 1
ATOM 2095 C C . LEU B 1 46 ? 10.766 -11.789 -2.203 1 98.31 46 LEU B C 1
ATOM 2097 O O . LEU B 1 46 ? 11.461 -12.234 -1.283 1 98.31 46 LEU B O 1
ATOM 2101 N N . VAL B 1 47 ? 10.773 -12.32 -3.391 1 98.75 47 VAL B N 1
ATOM 2102 C CA . VAL B 1 47 ? 11.57 -13.484 -3.746 1 98.75 47 VAL B CA 1
ATOM 2103 C C . VAL B 1 47 ? 12.773 -13.055 -4.586 1 98.75 47 VAL B C 1
ATOM 2105 O O . VAL B 1 47 ? 12.617 -12.391 -5.609 1 98.75 47 VAL B O 1
ATOM 2108 N N . PHE B 1 48 ? 13.953 -13.406 -4.105 1 97.94 48 PHE B N 1
ATOM 2109 C CA . PHE B 1 48 ? 15.188 -13.031 -4.781 1 97.94 48 PHE B CA 1
ATOM 2110 C C . PHE B 1 48 ? 15.984 -14.266 -5.191 1 97.94 48 PHE B C 1
ATOM 2112 O O . PHE B 1 48 ? 16.375 -15.07 -4.344 1 97.94 48 PHE B O 1
ATOM 2119 N N . ASP B 1 49 ? 16.125 -14.477 -6.531 1 98 49 ASP B N 1
ATOM 2120 C CA . ASP B 1 49 ? 17.031 -15.5 -7.059 1 98 49 ASP B CA 1
ATOM 2121 C C . ASP B 1 49 ? 18.484 -15.078 -6.895 1 98 49 ASP B C 1
ATOM 2123 O O . ASP B 1 49 ? 19 -14.281 -7.684 1 98 49 ASP B O 1
ATOM 2127 N N . LYS B 1 50 ? 19.125 -15.617 -5.871 1 95.06 50 LYS B N 1
ATOM 2128 C CA . LYS B 1 50 ? 20.453 -15.148 -5.5 1 95.06 50 LYS B CA 1
ATOM 2129 C C . LYS B 1 50 ? 21.5 -15.609 -6.512 1 95.06 50 LYS B C 1
ATOM 2131 O O . LYS B 1 50 ? 22.578 -15.008 -6.625 1 95.06 50 LYS B O 1
ATOM 2136 N N . LYS B 1 51 ? 21.25 -16.656 -7.219 1 96.5 51 LYS B N 1
ATOM 2137 C CA . LYS B 1 51 ? 22.188 -17.141 -8.234 1 96.5 51 LYS B CA 1
ATOM 2138 C C . LYS B 1 51 ? 22.188 -16.234 -9.461 1 96.5 51 LYS B C 1
ATOM 2140 O O . LYS B 1 51 ? 23.25 -15.789 -9.914 1 96.5 51 LYS B O 1
ATOM 2145 N N . ASN B 1 52 ? 21.031 -15.898 -9.977 1 96.75 52 ASN B N 1
ATOM 2146 C CA . ASN B 1 52 ? 20.906 -15.078 -11.18 1 96.75 52 ASN B CA 1
ATOM 2147 C C . ASN B 1 52 ? 20.812 -13.594 -10.836 1 96.75 52 ASN B C 1
ATOM 2149 O O . ASN B 1 52 ? 20.844 -12.742 -11.727 1 96.75 52 ASN B O 1
ATOM 2153 N N . GLN B 1 53 ? 20.656 -13.25 -9.633 1 95.62 53 GLN B N 1
ATOM 2154 C CA . GLN B 1 53 ? 20.531 -11.883 -9.133 1 95.62 53 GLN B CA 1
ATOM 2155 C C . GLN B 1 53 ? 19.328 -11.172 -9.766 1 95.62 53 GLN B C 1
ATOM 2157 O O . GLN B 1 53 ? 19.484 -10.094 -10.352 1 95.62 53 GLN B O 1
ATOM 2162 N N . GLU B 1 54 ? 18.203 -11.766 -9.562 1 97.56 54 GLU B N 1
ATOM 2163 C CA . GLU B 1 54 ? 16.922 -11.258 -10.07 1 97.56 54 GLU B CA 1
ATOM 2164 C C . GLU B 1 54 ? 15.828 -11.359 -9.016 1 97.56 54 GLU B C 1
ATOM 2166 O O . GLU B 1 54 ? 15.773 -12.328 -8.258 1 97.56 54 GLU B O 1
ATOM 2171 N N . PHE B 1 55 ? 15.07 -10.312 -8.961 1 98.31 55 PHE B N 1
ATOM 2172 C CA . PHE B 1 55 ? 13.82 -10.453 -8.219 1 98.31 55 PHE B CA 1
ATOM 2173 C C . PHE B 1 55 ? 12.805 -11.258 -9.023 1 98.31 55 PHE B C 1
ATOM 2175 O O . PHE B 1 55 ? 12.688 -11.086 -10.234 1 98.31 55 PHE B O 1
ATOM 2182 N N . VAL B 1 56 ? 12.109 -12.18 -8.391 1 98.62 56 VAL B N 1
ATOM 2183 C CA . VAL B 1 56 ? 11.062 -12.977 -9.023 1 98.62 56 VAL B CA 1
ATOM 2184 C C . VAL B 1 56 ? 9.688 -12.445 -8.617 1 98.62 56 VAL B C 1
ATOM 2186 O O . VAL B 1 56 ? 9.258 -12.633 -7.477 1 98.62 56 VAL B O 1
ATOM 2189 N N . CYS B 1 57 ? 9 -11.797 -9.539 1 98.12 57 CYS B N 1
ATOM 2190 C CA . CYS B 1 57 ? 7.707 -11.164 -9.312 1 98.12 57 CYS B CA 1
ATOM 2191 C C . CYS B 1 57 ? 6.621 -11.828 -10.148 1 98.12 57 CYS B C 1
ATOM 2193 O O . CYS B 1 57 ? 6.871 -12.844 -10.805 1 98.12 57 CYS B O 1
ATOM 2195 N N . VAL B 1 58 ? 5.418 -11.281 -10.008 1 97.5 58 VAL B N 1
ATOM 2196 C CA . VAL B 1 58 ? 4.309 -11.781 -10.82 1 97.5 58 VAL B CA 1
ATOM 2197 C C . VAL B 1 58 ? 3.643 -10.617 -11.547 1 97.5 58 VAL B C 1
ATOM 2199 O O . VAL B 1 58 ? 3.818 -9.453 -11.172 1 97.5 58 VAL B O 1
ATOM 2202 N N . GLN B 1 59 ? 3.021 -10.938 -12.617 1 94.94 59 GLN B N 1
ATOM 2203 C CA . GLN B 1 59 ? 2.119 -10.031 -13.32 1 94.94 59 GLN B CA 1
ATOM 2204 C C . GLN B 1 59 ? 0.74 -10.664 -13.5 1 94.94 59 GLN B C 1
ATOM 2206 O O . GLN B 1 59 ? 0.629 -11.836 -13.852 1 94.94 59 GLN B O 1
ATOM 2211 N N . GLN B 1 60 ? -0.235 -9.961 -13.203 1 91.12 60 GLN B N 1
ATOM 2212 C CA . GLN B 1 60 ? -1.581 -10.5 -13.375 1 91.12 60 GLN B CA 1
ATOM 2213 C C . GLN B 1 60 ? -2.578 -9.391 -13.711 1 91.12 60 GLN B C 1
ATOM 2215 O O . GLN B 1 60 ? -2.316 -8.211 -13.453 1 91.12 60 GLN B O 1
ATOM 2220 N N . PHE B 1 61 ? -3.676 -9.859 -14.32 1 88.56 61 PHE B N 1
ATOM 2221 C CA . PHE B 1 61 ? -4.773 -8.953 -14.633 1 88.56 61 PHE B CA 1
ATOM 2222 C C . PHE B 1 61 ? -5.648 -8.719 -13.414 1 88.56 61 PHE B C 1
ATOM 2224 O O . PHE B 1 61 ? -6.121 -9.664 -12.789 1 88.56 61 PHE B O 1
ATOM 2231 N N . ARG B 1 62 ? -5.824 -7.461 -13.109 1 88.81 62 ARG B N 1
ATOM 2232 C CA . ARG B 1 62 ? -6.641 -7.059 -11.969 1 88.81 62 ARG B CA 1
ATOM 2233 C C . ARG B 1 62 ? -7.879 -6.293 -12.422 1 88.81 62 ARG B C 1
ATOM 2235 O O . ARG B 1 62 ? -7.801 -5.094 -12.703 1 88.81 62 ARG B O 1
ATOM 2242 N N . PRO B 1 63 ? -8.992 -6.93 -12.414 1 85.06 63 PRO B N 1
ATOM 2243 C CA . PRO B 1 63 ? -10.211 -6.273 -12.891 1 85.06 63 PRO B CA 1
ATOM 2244 C C . PRO B 1 63 ? -10.547 -5.008 -12.109 1 85.06 63 PRO B C 1
ATOM 2246 O O . PRO B 1 63 ? -10.992 -4.016 -12.688 1 85.06 63 PRO B O 1
ATOM 2249 N N . ALA B 1 64 ? -10.336 -5.059 -10.859 1 85.31 64 ALA B N 1
ATOM 2250 C CA . ALA B 1 64 ? -10.633 -3.885 -10.047 1 85.31 64 ALA B CA 1
ATOM 2251 C C . ALA B 1 64 ? -9.828 -2.676 -10.516 1 85.31 64 ALA B C 1
ATOM 2253 O O . ALA B 1 64 ? -10.336 -1.551 -10.523 1 85.31 64 ALA B O 1
ATOM 2254 N N . MET B 1 65 ? -8.617 -2.945 -10.805 1 82.19 65 MET B N 1
ATOM 2255 C CA . MET B 1 65 ? -7.766 -1.865 -11.297 1 82.19 65 MET B CA 1
ATOM 2256 C C . MET B 1 65 ? -8.258 -1.37 -12.656 1 82.19 65 MET B C 1
ATOM 2258 O O . MET B 1 65 ? -8.203 -0.172 -12.945 1 82.19 65 MET B O 1
ATOM 2262 N N . PHE B 1 66 ? -8.68 -2.268 -13.414 1 81.19 66 PHE B N 1
ATOM 2263 C CA . PHE B 1 66 ? -9.102 -1.953 -14.781 1 81.19 66 PHE B CA 1
ATOM 2264 C C . PHE B 1 66 ? -10.438 -1.223 -14.773 1 81.19 66 PHE B C 1
ATOM 2266 O O . PHE B 1 66 ? -10.602 -0.214 -15.461 1 81.19 66 PHE B O 1
ATOM 2273 N N . PHE B 1 67 ? -11.336 -1.665 -13.945 1 78.62 67 PHE B N 1
ATOM 2274 C CA . PHE B 1 67 ? -12.703 -1.146 -14 1 78.62 67 PHE B CA 1
ATOM 2275 C C . PHE B 1 67 ? -12.938 -0.14 -12.883 1 78.62 67 PHE B C 1
ATOM 2277 O O . PHE B 1 67 ? -13.891 0.646 -12.938 1 78.62 67 PHE B O 1
ATOM 2284 N N . GLY B 1 68 ? -12.188 -0.239 -11.805 1 69.31 68 GLY B N 1
ATOM 2285 C CA . GLY B 1 68 ? -12.43 0.57 -10.625 1 69.31 68 GLY B CA 1
ATOM 2286 C C . GLY B 1 68 ? -11.758 1.93 -10.68 1 69.31 68 GLY B C 1
ATOM 2287 O O . GLY B 1 68 ? -12.078 2.82 -9.891 1 69.31 68 GLY B O 1
ATOM 2288 N N . ALA B 1 69 ? -10.812 2.123 -11.578 1 60.06 69 ALA B N 1
ATOM 2289 C CA . ALA B 1 69 ? -10.055 3.369 -11.586 1 60.06 69 ALA B CA 1
ATOM 2290 C C . ALA B 1 69 ? -10.938 4.551 -11.961 1 60.06 69 ALA B C 1
ATOM 2292 O O . ALA B 1 69 ? -11.75 4.461 -12.883 1 60.06 69 ALA B O 1
ATOM 2293 N N . SER B 1 70 ? -11.102 5.414 -10.938 1 56.34 70 SER B N 1
ATOM 2294 C CA . SER B 1 70 ? -11.992 6.559 -11.094 1 56.34 70 SER B CA 1
ATOM 2295 C C . SER B 1 70 ? -11.641 7.375 -12.328 1 56.34 70 SER B C 1
ATOM 2297 O O . SER B 1 70 ? -12.531 7.805 -13.07 1 56.34 70 SER B O 1
ATOM 2299 N N . GLU B 1 71 ? -10.352 7.828 -12.305 1 54.31 71 GLU B N 1
ATOM 2300 C CA . GLU B 1 71 ? -9.984 8.695 -13.414 1 54.31 71 GLU B CA 1
ATOM 2301 C C . GLU B 1 71 ? -9.664 7.891 -14.672 1 54.31 71 GLU B C 1
ATOM 2303 O O . GLU B 1 71 ? -9.617 8.438 -15.773 1 54.31 71 GLU B O 1
ATOM 2308 N N . MET B 1 72 ? -9.188 6.754 -14.453 1 49.41 72 MET B N 1
ATOM 2309 C CA . MET B 1 72 ? -8.969 5.98 -15.672 1 49.41 72 MET B CA 1
ATOM 2310 C C . MET B 1 72 ? -10.289 5.594 -16.312 1 49.41 72 MET B C 1
ATOM 2312 O O . MET B 1 72 ? -10.969 4.676 -15.852 1 49.41 72 MET B O 1
ATOM 2316 N N . SER B 1 73 ? -11.211 6.258 -16.078 1 41.75 73 SER B N 1
ATOM 2317 C CA . SER B 1 73 ? -12.484 6.109 -16.766 1 41.75 73 SER B CA 1
ATOM 2318 C C . SER B 1 73 ? -12.305 5.457 -18.141 1 41.75 73 SER B C 1
ATOM 2320 O O . SER B 1 73 ? -11.188 5.395 -18.656 1 41.75 73 SER B O 1
ATOM 2322 N N . LYS B 1 74 ? -13.594 5.344 -18.766 1 44.88 74 LYS B N 1
ATOM 2323 C CA . LYS B 1 74 ? -14.156 4.797 -20 1 44.88 74 LYS B CA 1
ATOM 2324 C C . LYS B 1 74 ? -13.266 5.121 -21.203 1 44.88 74 LYS B C 1
ATOM 2326 O O . LYS B 1 74 ? -13.391 4.5 -22.25 1 44.88 74 LYS B O 1
ATOM 2331 N N . GLU B 1 75 ? -12.75 6.254 -20.969 1 44.66 75 GLU B N 1
ATOM 2332 C CA . GLU B 1 75 ? -12.078 6.605 -22.219 1 44.66 75 GLU B CA 1
ATOM 2333 C C . GLU B 1 75 ? -10.891 5.676 -22.484 1 44.66 75 GLU B C 1
ATOM 2335 O O . GLU B 1 75 ? -10.539 5.434 -23.641 1 44.66 75 GLU B O 1
ATOM 2340 N N . THR B 1 76 ? -10.266 5.34 -21.359 1 46.12 76 THR B N 1
ATOM 2341 C CA . THR B 1 76 ? -8.984 4.723 -21.688 1 46.12 76 THR B CA 1
ATOM 2342 C C . THR B 1 76 ? -9.148 3.223 -21.906 1 46.12 76 THR B C 1
ATOM 2344 O O . THR B 1 76 ? -8.156 2.49 -22 1 46.12 76 THR B O 1
ATOM 2347 N N . ILE B 1 77 ? -10.289 2.779 -21.797 1 50.75 77 ILE B N 1
ATOM 2348 C CA . ILE B 1 77 ? -10.195 1.366 -22.141 1 50.75 77 ILE B CA 1
ATOM 2349 C C . ILE B 1 77 ? -9.461 1.208 -23.469 1 50.75 77 ILE B C 1
ATOM 2351 O O . ILE B 1 77 ? -10.094 1.165 -24.531 1 50.75 77 ILE B O 1
ATOM 2355 N N . LYS B 1 78 ? -8.391 2.045 -23.656 1 52.59 78 LYS B N 1
ATOM 2356 C CA . LYS B 1 78 ? -7.828 1.812 -24.984 1 52.59 78 LYS B CA 1
ATOM 2357 C C . LYS B 1 78 ? -6.859 0.631 -24.969 1 52.59 78 LYS B C 1
ATOM 2359 O O . LYS B 1 78 ? -6.734 -0.085 -25.969 1 52.59 78 LYS B O 1
ATOM 2364 N N . ASN B 1 79 ? -6.242 0.395 -23.688 1 61.59 79 ASN B N 1
ATOM 2365 C CA . ASN B 1 79 ? -5.25 -0.672 -23.734 1 61.59 79 ASN B CA 1
ATOM 2366 C C . ASN B 1 79 ? -5.43 -1.664 -22.594 1 61.59 79 ASN B C 1
ATOM 2368 O O . ASN B 1 79 ? -5.32 -1.295 -21.422 1 61.59 79 ASN B O 1
ATOM 2372 N N . PRO B 1 80 ? -5.992 -2.844 -22.922 1 63.91 80 PRO B N 1
ATOM 2373 C CA . PRO B 1 80 ? -6.137 -3.893 -21.906 1 63.91 80 PRO B CA 1
ATOM 2374 C C . PRO B 1 80 ? -4.898 -4.043 -21.031 1 63.91 80 PRO B C 1
ATOM 2376 O O . PRO B 1 80 ? -4.984 -4.566 -19.906 1 63.91 80 PRO B O 1
ATOM 2379 N N . ASN B 1 81 ? -3.838 -3.549 -21.5 1 70.06 81 ASN B N 1
ATOM 2380 C CA . ASN B 1 81 ? -2.594 -3.68 -20.75 1 70.06 81 ASN B CA 1
ATOM 2381 C C . ASN B 1 81 ? -2.615 -2.834 -19.484 1 70.06 81 ASN B C 1
ATOM 2383 O O . ASN B 1 81 ? -1.831 -3.07 -18.562 1 70.06 81 ASN B O 1
ATOM 2387 N N . MET B 1 82 ? -3.635 -2.029 -19.453 1 72.62 82 MET B N 1
ATOM 2388 C CA . MET B 1 82 ? -3.717 -1.123 -18.312 1 72.62 82 MET B CA 1
ATOM 2389 C C . MET B 1 82 ? -4.258 -1.845 -17.078 1 72.62 82 MET B C 1
ATOM 2391 O O . MET B 1 82 ? -4.137 -1.35 -15.953 1 72.62 82 MET B O 1
ATOM 2395 N N . GLY B 1 83 ? -4.738 -3.021 -17.281 1 81.19 83 GLY B N 1
ATOM 2396 C CA . GLY B 1 83 ? -5.273 -3.791 -16.156 1 81.19 83 GLY B CA 1
ATOM 2397 C C . GLY B 1 83 ? -4.25 -4.719 -15.531 1 81.19 83 GLY B C 1
ATOM 2398 O O . GLY B 1 83 ? -4.523 -5.348 -14.508 1 81.19 83 GLY B O 1
ATOM 2399 N N . TYR B 1 84 ? -3.07 -4.688 -16.172 1 88.62 84 TYR B N 1
ATOM 2400 C CA . TYR B 1 84 ? -2.039 -5.566 -15.633 1 88.62 84 TYR B CA 1
ATOM 2401 C C . TYR B 1 84 ? -1.199 -4.844 -14.586 1 88.62 84 TYR B C 1
ATOM 2403 O O . TYR B 1 84 ? -0.897 -3.658 -14.734 1 88.62 84 TYR B O 1
ATOM 2411 N N . CYS B 1 85 ? -0.903 -5.566 -13.578 1 92.25 85 CYS B N 1
ATOM 2412 C CA . CYS B 1 85 ? -0.114 -5.027 -12.477 1 92.25 85 CYS B CA 1
ATOM 2413 C C . CYS B 1 85 ? 1.033 -5.965 -12.117 1 92.25 85 CYS B C 1
ATOM 2415 O O . CYS B 1 85 ? 0.849 -7.18 -12.047 1 92.25 85 CYS B O 1
ATOM 2417 N N . TYR B 1 86 ? 2.221 -5.418 -12.039 1 95.75 86 TYR B N 1
ATOM 2418 C CA . TYR B 1 86 ? 3.322 -6.164 -11.445 1 95.75 86 TYR B CA 1
ATOM 2419 C C . TYR B 1 86 ? 3.201 -6.195 -9.922 1 95.75 86 TYR B C 1
ATOM 2421 O O . TYR B 1 86 ? 2.965 -5.164 -9.297 1 95.75 86 TYR B O 1
ATOM 2429 N N . GLU B 1 87 ? 3.346 -7.395 -9.375 1 96.56 87 GLU B N 1
ATOM 2430 C CA . GLU B 1 87 ? 3.131 -7.609 -7.945 1 96.56 87 GLU B CA 1
ATOM 2431 C C . GLU B 1 87 ? 4.137 -8.609 -7.379 1 96.56 87 GLU B C 1
ATOM 2433 O O . GLU B 1 87 ? 4.867 -9.258 -8.133 1 96.56 87 GLU B O 1
ATOM 2438 N N . LEU B 1 88 ? 4.199 -8.625 -6.078 1 97.44 88 LEU B N 1
ATOM 2439 C CA . LEU B 1 88 ? 4.824 -9.766 -5.402 1 97.44 88 LEU B CA 1
ATOM 2440 C C . LEU B 1 88 ? 3.85 -10.93 -5.293 1 97.44 88 LEU B C 1
ATOM 2442 O O . LEU B 1 88 ? 2.633 -10.734 -5.359 1 97.44 88 LEU B O 1
ATOM 2446 N N . CYS B 1 89 ? 4.41 -12.086 -5.246 1 96.56 89 CYS B N 1
ATOM 2447 C CA . CYS B 1 89 ? 3.51 -13.188 -4.945 1 96.56 89 CYS B CA 1
ATOM 2448 C C . CYS B 1 89 ? 2.773 -12.953 -3.631 1 96.56 89 CYS B C 1
ATOM 2450 O O . CYS B 1 89 ? 3.359 -12.445 -2.67 1 96.56 89 CYS B O 1
ATOM 2452 N N . ALA B 1 90 ? 1.518 -13.305 -3.633 1 95.19 90 ALA B N 1
ATOM 2453 C CA . ALA B 1 90 ? 0.703 -12.984 -2.463 1 95.19 90 ALA B CA 1
ATOM 2454 C C . ALA B 1 90 ? -0.501 -13.922 -2.363 1 95.19 90 ALA B C 1
ATOM 2456 O O . ALA B 1 90 ? -0.833 -14.617 -3.322 1 95.19 90 ALA B O 1
ATOM 2457 N N . GLY B 1 91 ? -1.118 -13.867 -1.192 1 91.69 91 GLY B N 1
ATOM 2458 C CA . GLY B 1 91 ? -2.342 -14.617 -0.957 1 91.69 91 GLY B CA 1
ATOM 2459 C C . GLY B 1 91 ? -3.078 -14.18 0.296 1 91.69 91 GLY B C 1
ATOM 2460 O O . GLY B 1 91 ? -2.482 -13.578 1.194 1 91.69 91 GLY B O 1
ATOM 2461 N N . LEU B 1 92 ? -4.301 -14.555 0.303 1 87.44 92 LEU B N 1
ATOM 2462 C CA . LEU B 1 92 ? -5.121 -14.242 1.469 1 87.44 92 LEU B CA 1
ATOM 2463 C C . LEU B 1 92 ? -4.914 -15.273 2.57 1 87.44 92 LEU B C 1
ATOM 2465 O O . LEU B 1 92 ? -4.664 -16.453 2.287 1 87.44 92 LEU B O 1
ATOM 2469 N N . LEU B 1 93 ? -4.969 -14.758 3.799 1 89.06 93 LEU B N 1
ATOM 2470 C CA . LEU B 1 93 ? -5.012 -15.664 4.945 1 89.06 93 LEU B CA 1
ATOM 2471 C C . LEU B 1 93 ? -6.434 -16.156 5.195 1 89.06 93 LEU B C 1
ATOM 2473 O O . LEU B 1 93 ? -7.113 -15.672 6.105 1 89.06 93 LEU B O 1
ATOM 2477 N N . ASP B 1 94 ? -6.84 -17.156 4.391 1 83.06 94 ASP B N 1
ATOM 2478 C CA . ASP B 1 94 ? -8.234 -17.578 4.398 1 83.06 94 ASP B CA 1
ATOM 2479 C C . ASP B 1 94 ? -8.391 -18.984 4.941 1 83.06 94 ASP B C 1
ATOM 2481 O O . ASP B 1 94 ? -9.508 -19.484 5.094 1 83.06 94 ASP B O 1
ATOM 2485 N N . ARG B 1 95 ? -7.371 -19.656 5.117 1 84.62 95 ARG B N 1
ATOM 2486 C CA . ARG B 1 95 ? -7.434 -21.016 5.668 1 84.62 95 ARG B CA 1
ATOM 2487 C C . ARG B 1 95 ? -7.145 -21 7.164 1 84.62 95 ARG B C 1
ATOM 2489 O O . ARG B 1 95 ? -6.102 -20.516 7.602 1 84.62 95 ARG B O 1
ATOM 2496 N N . PRO B 1 96 ? -8.031 -21.688 7.777 1 83.12 96 PRO B N 1
ATOM 2497 C CA . PRO B 1 96 ? -7.84 -21.734 9.227 1 83.12 96 PRO B CA 1
ATOM 2498 C C . PRO B 1 96 ? -6.629 -22.578 9.633 1 83.12 96 PRO B C 1
ATOM 2500 O O . PRO B 1 96 ? -6.285 -23.547 8.953 1 83.12 96 PRO B O 1
ATOM 2503 N N . ASN B 1 97 ? -5.879 -22.219 10.641 1 86.88 97 ASN B N 1
ATOM 2504 C CA . ASN B 1 97 ? -4.805 -22.969 11.281 1 86.88 97 ASN B CA 1
ATOM 2505 C C . ASN B 1 97 ? -3.555 -23.016 10.414 1 86.88 97 ASN B C 1
ATOM 2507 O O . ASN B 1 97 ? -2.742 -23.938 10.531 1 86.88 97 ASN B O 1
ATOM 2511 N N . ARG B 1 98 ? -3.521 -22.328 9.438 1 91.62 98 ARG B N 1
ATOM 2512 C CA . ARG B 1 98 ? -2.303 -22.172 8.648 1 91.62 98 ARG B CA 1
ATOM 2513 C C . ARG B 1 98 ? -1.523 -20.938 9.078 1 91.62 98 ARG B C 1
ATOM 2515 O O . ARG B 1 98 ? -2.078 -19.828 9.133 1 91.62 98 ARG B O 1
ATOM 2522 N N . SER B 1 99 ? -0.26 -21.219 9.453 1 94.56 99 SER B N 1
ATOM 2523 C CA . SER B 1 99 ? 0.571 -20.078 9.836 1 94.56 99 SER B CA 1
ATOM 2524 C C . SER B 1 99 ? 0.79 -19.141 8.648 1 94.56 99 SER B C 1
ATOM 2526 O O . SER B 1 99 ? 0.622 -19.547 7.496 1 94.56 99 SER B O 1
ATOM 2528 N N . LYS B 1 100 ? 1.105 -17.953 8.953 1 95.69 100 LYS B N 1
ATOM 2529 C CA . LYS B 1 100 ? 1.425 -16.984 7.914 1 95.69 100 LYS B CA 1
ATOM 2530 C C . LYS B 1 100 ? 2.592 -17.453 7.055 1 95.69 100 LYS B C 1
ATOM 2532 O O . LYS B 1 100 ? 2.564 -17.328 5.832 1 95.69 100 LYS B O 1
ATOM 2537 N N . GLU B 1 101 ? 3.57 -18.016 7.73 1 97.75 101 GLU B N 1
ATOM 2538 C CA . GLU B 1 101 ? 4.75 -18.516 7.031 1 97.75 101 GLU B CA 1
ATOM 2539 C C . GLU B 1 101 ? 4.387 -19.641 6.066 1 97.75 101 GLU B C 1
ATOM 2541 O O . GLU B 1 101 ? 4.852 -19.656 4.922 1 97.75 101 GLU B O 1
ATOM 2546 N N . GLN B 1 102 ? 3.564 -20.516 6.516 1 97.69 102 GLN B N 1
ATOM 2547 C CA . GLN B 1 102 ? 3.141 -21.594 5.633 1 97.69 102 GLN B CA 1
ATOM 2548 C C . GLN B 1 102 ? 2.318 -21.062 4.465 1 97.69 102 GLN B C 1
ATOM 2550 O O . GLN B 1 102 ? 2.436 -21.547 3.34 1 97.69 102 GLN B O 1
ATOM 2555 N N . ALA B 1 103 ? 1.486 -20.125 4.754 1 96.88 103 ALA B N 1
ATOM 2556 C CA . ALA B 1 103 ? 0.687 -19.516 3.693 1 96.88 103 ALA B CA 1
ATOM 2557 C C . ALA B 1 103 ? 1.578 -18.922 2.605 1 96.88 103 ALA B C 1
ATOM 2559 O O . ALA B 1 103 ? 1.323 -19.125 1.413 1 96.88 103 ALA B O 1
ATOM 2560 N N . VAL B 1 104 ? 2.625 -18.25 3.008 1 97.31 104 VAL B N 1
ATOM 2561 C CA . VAL B 1 104 ? 3.549 -17.625 2.064 1 97.31 104 VAL B CA 1
ATOM 2562 C C . VAL B 1 104 ? 4.246 -18.703 1.237 1 97.31 104 VAL B C 1
ATOM 2564 O O . VAL B 1 104 ? 4.387 -18.562 0.02 1 97.31 104 VAL B O 1
ATOM 2567 N N . CYS B 1 105 ? 4.656 -19.75 1.899 1 98.31 105 CYS B N 1
ATOM 2568 C CA . CYS B 1 105 ? 5.309 -20.859 1.198 1 98.31 105 CYS B CA 1
ATOM 2569 C C .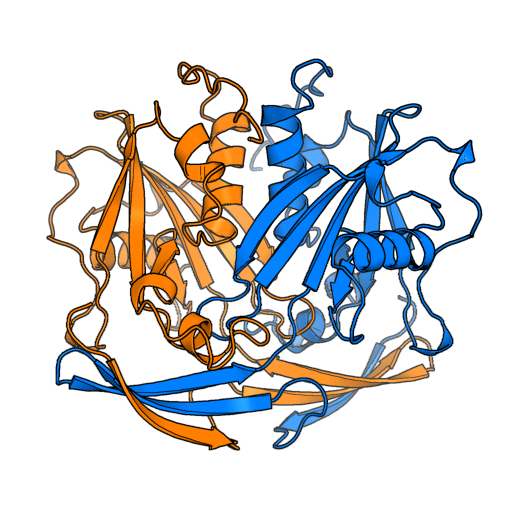 CYS B 1 105 ? 4.383 -21.453 0.145 1 98.31 105 CYS B C 1
ATOM 2571 O O . CYS B 1 105 ? 4.801 -21.703 -0.986 1 98.31 105 CYS B O 1
ATOM 2573 N N . ASP B 1 106 ? 3.156 -21.641 0.528 1 96.88 106 ASP B N 1
ATOM 2574 C CA . ASP B 1 106 ? 2.172 -22.203 -0.396 1 96.88 106 ASP B CA 1
ATOM 2575 C C . ASP B 1 106 ? 1.987 -21.297 -1.61 1 96.88 106 ASP B C 1
ATOM 2577 O O . ASP B 1 106 ? 1.947 -21.766 -2.748 1 96.88 106 ASP B O 1
ATOM 2581 N N . GLU B 1 107 ? 1.887 -19.984 -1.36 1 97.06 107 GLU B N 1
ATOM 2582 C CA . GLU B 1 107 ? 1.671 -19.031 -2.451 1 97.06 107 GLU B CA 1
ATOM 2583 C C . GLU B 1 107 ? 2.879 -18.984 -3.381 1 97.06 107 GLU B C 1
ATOM 2585 O O . GLU B 1 107 ? 2.729 -18.859 -4.598 1 97.06 107 GLU B O 1
ATOM 2590 N N . ILE B 1 108 ? 4.094 -19.062 -2.834 1 98.31 108 ILE B N 1
ATOM 2591 C CA . ILE B 1 108 ? 5.312 -19.062 -3.637 1 98.31 108 ILE B CA 1
ATOM 2592 C C . ILE B 1 108 ? 5.324 -20.281 -4.562 1 98.31 108 ILE B C 1
ATOM 2594 O O . ILE B 1 108 ? 5.641 -20.156 -5.75 1 98.31 108 ILE B O 1
ATOM 2598 N N . GLN B 1 109 ? 4.93 -21.375 -4.043 1 97.81 109 GLN B N 1
ATOM 2599 C CA . GLN B 1 109 ? 4.867 -22.578 -4.855 1 97.81 109 GLN B CA 1
ATOM 2600 C C . GLN B 1 109 ? 3.785 -22.469 -5.926 1 97.81 109 GLN B C 1
ATOM 2602 O O . GLN B 1 109 ? 4.031 -22.781 -7.094 1 97.81 109 GLN B O 1
ATOM 2607 N N . GLU B 1 110 ? 2.641 -22.047 -5.609 1 96.38 110 GLU B N 1
ATOM 2608 C CA . GLU B 1 110 ? 1.501 -21.984 -6.516 1 96.38 110 GLU B CA 1
ATOM 2609 C C . GLU B 1 110 ? 1.746 -20.969 -7.629 1 96.38 110 GLU B C 1
ATOM 2611 O O . GLU B 1 110 ? 1.482 -21.25 -8.805 1 96.38 110 GLU B O 1
ATOM 2616 N N . GLU B 1 111 ? 2.309 -19.812 -7.266 1 97.25 111 GLU B N 1
ATOM 2617 C CA . GLU B 1 111 ? 2.389 -18.719 -8.234 1 97.25 111 GLU B CA 1
ATOM 2618 C C . GLU B 1 111 ? 3.73 -18.719 -8.961 1 97.25 111 GLU B C 1
ATOM 2620 O O . GLU B 1 111 ? 3.809 -18.344 -10.125 1 97.25 111 GLU B O 1
ATOM 2625 N N . LEU B 1 112 ? 4.809 -19.172 -8.305 1 98.06 112 LEU B N 1
ATOM 2626 C CA . LEU B 1 112 ? 6.141 -19 -8.867 1 98.06 112 LEU B CA 1
ATOM 2627 C C . LEU B 1 112 ? 6.812 -20.359 -9.094 1 98.06 112 LEU B C 1
ATOM 2629 O O . LEU B 1 112 ? 7.812 -20.453 -9.805 1 98.06 112 LEU B O 1
ATOM 2633 N N . GLY B 1 113 ? 6.309 -21.422 -8.461 1 98.19 113 GLY B N 1
ATOM 2634 C CA . GLY B 1 113 ? 6.801 -22.781 -8.695 1 98.19 113 GLY B CA 1
ATOM 2635 C C . GLY B 1 113 ? 7.973 -23.141 -7.805 1 98.19 113 GLY B C 1
ATOM 2636 O O . GLY B 1 113 ? 8.492 -24.266 -7.887 1 98.19 113 GLY B O 1
ATOM 2637 N N . TYR B 1 114 ? 8.414 -22.234 -6.879 1 98.75 114 TYR B N 1
ATOM 2638 C CA . TYR B 1 114 ? 9.539 -22.516 -5.996 1 98.75 114 TYR B CA 1
ATOM 2639 C C . TYR B 1 114 ? 9.07 -23.219 -4.723 1 98.75 114 TYR B C 1
ATOM 2641 O O . TYR B 1 114 ? 8.023 -22.859 -4.168 1 98.75 114 TYR B O 1
ATOM 2649 N N . VAL B 1 115 ? 9.836 -24.156 -4.289 1 98.56 115 VAL B N 1
ATOM 2650 C CA . VAL B 1 115 ? 9.594 -24.797 -3.002 1 98.56 115 VAL B CA 1
ATOM 2651 C C . VAL B 1 115 ? 10.539 -24.219 -1.951 1 98.56 115 VAL B C 1
ATOM 2653 O O . VAL B 1 115 ? 11.758 -24.359 -2.061 1 98.56 115 VAL B O 1
ATOM 2656 N N . VAL B 1 116 ? 10.008 -23.547 -0.959 1 98.5 116 VAL B N 1
ATOM 2657 C CA . VAL B 1 116 ? 10.75 -22.984 0.163 1 98.5 116 VAL B CA 1
ATOM 2658 C C . VAL B 1 116 ? 10.117 -23.438 1.479 1 98.5 116 VAL B C 1
ATOM 2660 O O . VAL B 1 116 ? 8.992 -23.938 1.495 1 98.5 116 VAL B O 1
ATOM 2663 N N . LYS B 1 117 ? 10.883 -23.328 2.545 1 98.19 117 LYS B N 1
ATOM 2664 C CA . LYS B 1 117 ? 10.406 -23.703 3.875 1 98.19 117 LYS B CA 1
ATOM 2665 C C . LYS B 1 117 ? 10.203 -22.469 4.75 1 98.19 117 LYS B C 1
ATOM 2667 O O . LYS B 1 117 ? 10.828 -21.438 4.523 1 98.19 117 LYS B O 1
ATOM 2672 N N . PRO B 1 118 ? 9.297 -22.594 5.738 1 98.06 118 PRO B N 1
ATOM 2673 C CA . PRO B 1 118 ? 9.055 -21.469 6.641 1 98.06 118 PRO B CA 1
ATOM 2674 C C . PRO B 1 118 ? 10.336 -20.922 7.273 1 98.06 118 PRO B C 1
ATOM 2676 O O . PRO B 1 118 ? 10.469 -19.719 7.469 1 98.06 118 PRO B O 1
ATOM 2679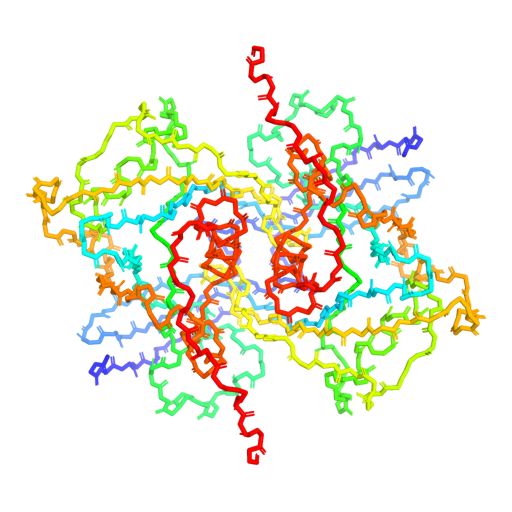 N N . GLU B 1 119 ? 11.336 -21.781 7.512 1 97.38 119 GLU B N 1
ATOM 2680 C CA . GLU B 1 119 ? 12.586 -21.391 8.164 1 97.38 119 GLU B CA 1
ATOM 2681 C C . GLU B 1 119 ? 13.445 -20.531 7.234 1 97.38 119 GLU B C 1
ATOM 2683 O O . GLU B 1 119 ? 14.383 -19.875 7.688 1 97.38 119 GLU B O 1
ATOM 2688 N N . ASP B 1 120 ? 13.164 -20.578 5.934 1 97.62 120 ASP B N 1
ATOM 2689 C CA . ASP B 1 120 ? 13.922 -19.797 4.953 1 97.62 120 ASP B CA 1
ATOM 2690 C C . ASP B 1 120 ? 13.438 -18.359 4.906 1 97.62 120 ASP B C 1
ATOM 2692 O O . ASP B 1 120 ? 14.102 -17.484 4.324 1 97.62 120 ASP B O 1
ATOM 2696 N N . LEU B 1 121 ? 12.312 -18.109 5.559 1 98.25 121 LEU B N 1
ATOM 2697 C CA . LEU B 1 121 ? 11.656 -16.812 5.418 1 98.25 121 LEU B CA 1
ATOM 2698 C C . LEU B 1 121 ? 12.195 -15.812 6.438 1 98.25 121 LEU B C 1
ATOM 2700 O O . LEU B 1 121 ? 12.477 -16.172 7.582 1 98.25 121 LEU B O 1
ATOM 2704 N N . GLU B 1 122 ? 12.359 -14.656 6.004 1 96.94 122 GLU B N 1
ATOM 2705 C CA . GLU B 1 122 ? 12.617 -13.516 6.875 1 96.94 122 GLU B CA 1
ATOM 2706 C C . GLU B 1 122 ? 11.414 -12.57 6.914 1 96.94 122 GLU B C 1
ATOM 2708 O O . GLU B 1 122 ? 10.938 -12.117 5.871 1 96.94 122 GLU B O 1
ATOM 2713 N N . PHE B 1 123 ? 10.961 -12.32 8.117 1 94.94 123 PHE B N 1
ATOM 2714 C CA . PHE B 1 123 ? 9.859 -11.375 8.266 1 94.94 123 PHE B CA 1
ATOM 2715 C C . PHE B 1 123 ? 10.328 -9.953 7.996 1 94.94 123 PHE B C 1
ATOM 2717 O O . PHE B 1 123 ? 11.305 -9.492 8.594 1 94.94 123 PHE B O 1
ATOM 2724 N N . VAL B 1 124 ? 9.688 -9.273 7.043 1 93.06 124 VAL B N 1
ATOM 2725 C CA . VAL B 1 124 ? 10.055 -7.918 6.648 1 93.06 124 VAL B CA 1
ATOM 2726 C C . VAL B 1 124 ? 9.25 -6.906 7.461 1 93.06 124 VAL B C 1
ATOM 2728 O O . VAL B 1 124 ? 9.797 -5.906 7.934 1 93.06 124 VAL B O 1
ATOM 2731 N N . GLY B 1 125 ? 7.969 -7.172 7.578 1 89.69 125 GLY B N 1
ATOM 2732 C CA . GLY B 1 125 ? 7.102 -6.273 8.32 1 89.69 125 GLY B CA 1
ATOM 2733 C C . GLY B 1 125 ? 5.629 -6.473 8.016 1 89.69 125 GLY B C 1
ATOM 2734 O O . GLY B 1 125 ? 5.262 -7.387 7.273 1 89.69 125 GLY B O 1
ATOM 2735 N N . ARG B 1 126 ? 4.793 -5.637 8.727 1 89.62 126 ARG B N 1
ATOM 2736 C CA . ARG B 1 126 ? 3.344 -5.629 8.562 1 89.62 126 ARG B CA 1
ATOM 2737 C C . ARG B 1 126 ? 2.828 -4.215 8.312 1 89.62 126 ARG B C 1
ATOM 2739 O O . ARG B 1 126 ? 3.338 -3.252 8.891 1 89.62 126 ARG B O 1
ATOM 2746 N N . THR B 1 127 ? 1.927 -4.102 7.426 1 89.62 127 TH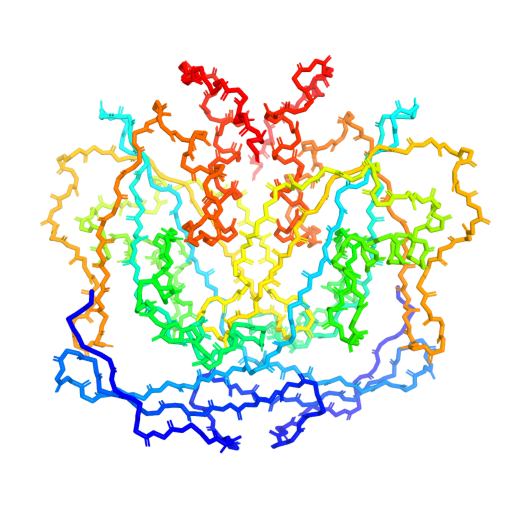R B N 1
ATOM 2747 C CA . THR B 1 127 ? 1.318 -2.799 7.172 1 89.62 127 THR B CA 1
ATOM 2748 C C . THR B 1 127 ? -0.164 -2.951 6.844 1 89.62 127 THR B C 1
ATOM 2750 O O . THR B 1 127 ? -0.559 -3.893 6.152 1 89.62 127 THR B O 1
ATOM 2753 N N . PRO B 1 128 ? -0.931 -2.064 7.441 1 85.5 128 PRO B N 1
ATOM 2754 C CA . PRO B 1 128 ? -2.33 -2.064 7.008 1 85.5 128 PRO B CA 1
ATOM 2755 C C . PRO B 1 128 ? -2.504 -1.569 5.574 1 85.5 128 PRO B C 1
ATOM 2757 O O . PRO B 1 128 ? -1.801 -0.65 5.145 1 85.5 128 PRO B O 1
ATOM 2760 N N . GLY B 1 129 ? -3.334 -2.408 4.957 1 74.44 129 GLY B N 1
ATOM 2761 C CA . GLY B 1 129 ? -3.676 -1.983 3.609 1 74.44 129 GLY B CA 1
ATOM 2762 C C . GLY B 1 129 ? -4.902 -1.094 3.559 1 74.44 129 GLY B C 1
ATOM 2763 O O . GLY B 1 129 ? -5.805 -1.223 4.391 1 74.44 129 GLY B O 1
ATOM 2764 N N . ALA B 1 130 ? -4.91 -0.048 2.84 1 76.81 130 ALA B N 1
ATOM 2765 C CA . ALA B 1 130 ? -6.051 0.826 2.582 1 76.81 130 ALA B CA 1
ATOM 2766 C C . ALA B 1 130 ? -6.684 1.303 3.887 1 76.81 130 ALA B C 1
ATOM 2768 O O . ALA B 1 130 ? -7.855 1.026 4.152 1 76.81 130 ALA B O 1
ATOM 2769 N N . VAL B 1 131 ? -6.059 1.976 4.746 1 79.88 131 VAL B N 1
ATOM 2770 C CA . VAL B 1 131 ? -6.352 2.283 6.141 1 79.88 131 VAL B CA 1
ATOM 2771 C C . VAL B 1 131 ? -7.688 3.016 6.238 1 79.88 131 VAL B C 1
ATOM 2773 O O . VAL B 1 131 ? -8.352 2.967 7.277 1 79.88 131 VAL B O 1
ATOM 2776 N N . GLY B 1 132 ? -8.141 3.613 5.223 1 79.38 132 GLY B N 1
ATOM 2777 C CA . GLY B 1 132 ? -9.406 4.324 5.262 1 79.38 132 GLY B CA 1
ATOM 2778 C C . GLY B 1 132 ? -10.602 3.439 4.965 1 79.38 132 GLY B C 1
ATOM 2779 O O . GLY B 1 132 ? -11.719 3.742 5.371 1 79.38 132 GLY B O 1
ATOM 2780 N N . MET B 1 133 ? -10.297 2.361 4.32 1 83.31 133 MET B N 1
ATOM 2781 C CA . MET B 1 133 ? -11.391 1.565 3.777 1 83.31 133 MET B CA 1
ATOM 2782 C C . MET B 1 133 ? -11.453 0.195 4.441 1 83.31 133 MET B C 1
ATOM 2784 O O . MET B 1 133 ? -12.531 -0.388 4.578 1 83.31 133 MET B O 1
ATOM 2788 N N . SER B 1 134 ? -10.305 -0.278 4.695 1 81.81 134 SER B N 1
ATOM 2789 C CA . SER B 1 134 ? -10.227 -1.624 5.254 1 81.81 134 SER B CA 1
ATOM 2790 C C . SER B 1 134 ? -9.18 -1.701 6.355 1 81.81 134 SER B C 1
ATOM 2792 O O . SER B 1 134 ? -8.367 -0.785 6.516 1 81.81 134 SER B O 1
ATOM 2794 N N . GLY B 1 135 ? -9.289 -2.672 7.207 1 77.25 135 GLY B N 1
ATOM 2795 C CA . GLY B 1 135 ? -8.32 -2.84 8.281 1 77.25 135 GLY B CA 1
ATOM 2796 C C . GLY B 1 135 ? -7.438 -4.059 8.102 1 77.25 135 GLY B C 1
ATOM 2797 O O . GLY B 1 135 ? -6.695 -4.434 9.008 1 77.25 135 GLY B O 1
ATOM 2798 N N . SER B 1 136 ? -7.52 -4.609 6.922 1 83.12 136 SER B N 1
ATOM 2799 C CA . SER B 1 136 ? -6.703 -5.793 6.676 1 83.12 136 SER B CA 1
ATOM 2800 C C . SER B 1 136 ? -5.219 -5.445 6.641 1 83.12 136 SER B C 1
ATOM 2802 O O . SER B 1 136 ? -4.84 -4.367 6.176 1 83.12 136 SER B O 1
ATOM 2804 N N . ARG B 1 137 ? -4.477 -6.398 7.16 1 88 137 ARG B N 1
ATOM 2805 C CA . ARG B 1 137 ? -3.027 -6.211 7.184 1 88 137 ARG B CA 1
ATOM 2806 C C . ARG B 1 137 ? -2.348 -7.086 6.137 1 88 137 ARG B C 1
ATOM 2808 O O . ARG B 1 137 ? -2.812 -8.188 5.844 1 88 137 ARG B O 1
ATOM 2815 N N . MET B 1 138 ? -1.328 -6.57 5.621 1 90.88 138 MET B N 1
ATOM 2816 C CA . MET B 1 138 ? -0.424 -7.344 4.773 1 90.88 138 MET B CA 1
ATOM 2817 C C . MET B 1 138 ? 0.859 -7.691 5.523 1 90.88 138 MET B C 1
ATOM 2819 O O . MET B 1 138 ? 1.498 -6.816 6.105 1 90.88 138 MET B O 1
ATOM 2823 N N . TYR B 1 139 ? 1.171 -8.914 5.566 1 93.44 139 TYR B N 1
ATOM 2824 C CA . TYR B 1 139 ? 2.422 -9.398 6.133 1 93.44 139 TYR B CA 1
ATOM 2825 C C . TYR B 1 139 ? 3.43 -9.727 5.035 1 93.44 139 TYR B C 1
ATOM 2827 O O . TYR B 1 139 ? 3.174 -10.578 4.184 1 93.44 139 TYR B O 1
ATOM 2835 N N . MET B 1 140 ? 4.555 -9.07 5.098 1 95.62 140 MET B N 1
ATOM 2836 C CA . MET B 1 140 ? 5.555 -9.242 4.043 1 95.62 140 MET B CA 1
ATOM 2837 C C . MET B 1 140 ? 6.73 -10.078 4.539 1 95.62 140 MET B C 1
ATOM 2839 O O . MET B 1 140 ? 7.215 -9.867 5.652 1 95.62 140 MET B O 1
ATOM 2843 N N . TYR B 1 141 ? 7.148 -10.977 3.693 1 97.94 141 TYR B N 1
ATOM 2844 C CA . TYR B 1 141 ? 8.312 -11.812 3.957 1 97.94 141 TYR B CA 1
ATOM 2845 C C . TYR B 1 141 ? 9.336 -11.695 2.83 1 97.94 141 TYR B C 1
ATOM 2847 O O . TYR B 1 141 ? 9.008 -11.25 1.73 1 97.94 141 TYR B O 1
ATOM 2855 N N . TYR B 1 142 ? 10.555 -12.039 3.201 1 97.75 142 TYR B N 1
ATOM 2856 C CA . TYR B 1 142 ? 11.656 -12.117 2.248 1 97.75 142 TYR B CA 1
ATOM 2857 C C . TYR B 1 142 ? 12.25 -13.523 2.209 1 97.75 142 TYR B C 1
ATOM 2859 O O . TYR B 1 142 ? 12.383 -14.18 3.248 1 97.75 142 TYR B O 1
ATOM 2867 N N . VAL B 1 143 ? 12.594 -13.938 0.991 1 98.5 143 VAL B N 1
ATOM 2868 C CA . VAL B 1 143 ? 13.234 -15.242 0.864 1 98.5 143 VAL B CA 1
ATOM 2869 C C . VAL B 1 143 ? 14.195 -15.227 -0.327 1 98.5 143 VAL B C 1
ATOM 2871 O O . VAL B 1 143 ? 13.898 -14.625 -1.359 1 98.5 143 VAL B O 1
ATOM 2874 N N . GLU B 1 144 ? 15.328 -15.891 -0.148 1 97.81 144 GLU B N 1
ATOM 2875 C CA . GLU B 1 144 ? 16.266 -16.141 -1.244 1 97.81 144 GLU B CA 1
ATOM 2876 C C . GLU B 1 144 ? 16.078 -17.547 -1.812 1 97.81 144 GLU B C 1
ATOM 2878 O O . GLU B 1 144 ? 15.891 -18.5 -1.062 1 97.81 144 GLU B O 1
ATOM 2883 N N . VAL B 1 145 ? 16.125 -17.578 -3.16 1 98.5 145 VAL B N 1
ATOM 2884 C CA . VAL B 1 145 ? 15.938 -18.875 -3.799 1 98.5 145 VAL B CA 1
ATOM 2885 C C . VAL B 1 145 ? 17.047 -19.109 -4.828 1 98.5 145 VAL B C 1
ATOM 2887 O O . VAL B 1 145 ? 17.781 -18.172 -5.172 1 98.5 145 VAL B O 1
ATOM 2890 N N . THR B 1 146 ? 17.172 -20.375 -5.262 1 98.25 146 THR B N 1
ATOM 2891 C CA . THR B 1 146 ? 18 -20.797 -6.395 1 98.25 146 THR B CA 1
ATOM 2892 C C . THR B 1 146 ? 17.156 -21.547 -7.422 1 98.25 146 THR B C 1
ATOM 2894 O O . THR B 1 146 ? 16.094 -22.078 -7.094 1 98.25 146 THR B O 1
ATOM 2897 N N . PRO B 1 147 ? 17.609 -21.547 -8.688 1 97.75 147 PRO B N 1
ATOM 2898 C CA . PRO B 1 147 ? 16.828 -22.172 -9.75 1 97.75 147 PRO B CA 1
ATOM 2899 C C . PRO B 1 147 ? 16.453 -23.625 -9.438 1 97.75 147 PRO B C 1
ATOM 2901 O O . PRO B 1 147 ? 15.391 -24.094 -9.836 1 97.75 147 PRO B O 1
ATOM 2904 N N . ASP B 1 148 ? 17.25 -24.328 -8.703 1 97.69 148 ASP B N 1
ATOM 2905 C CA . ASP B 1 148 ? 17.016 -25.75 -8.43 1 97.69 148 ASP B CA 1
ATOM 2906 C C . ASP B 1 148 ? 15.82 -25.938 -7.484 1 97.69 148 ASP B C 1
ATOM 2908 O O . ASP B 1 148 ? 15.289 -27.031 -7.359 1 97.69 148 ASP B O 1
ATOM 2912 N N . GLN B 1 149 ? 15.375 -24.859 -6.93 1 98.31 149 GLN B N 1
ATOM 2913 C CA . GLN B 1 149 ? 14.242 -24.922 -6.012 1 98.31 149 GLN B CA 1
ATOM 2914 C C . GLN B 1 149 ? 12.914 -24.766 -6.754 1 98.31 149 GLN B C 1
ATOM 2916 O O . GLN B 1 149 ? 11.844 -24.922 -6.164 1 98.31 149 GLN B O 1
ATOM 2921 N N . LYS B 1 150 ? 13.023 -24.406 -7.977 1 98.19 150 LYS B N 1
ATOM 2922 C CA . LYS B 1 150 ? 11.812 -24.344 -8.789 1 98.19 150 LYS B CA 1
ATOM 2923 C C . LYS B 1 150 ? 11.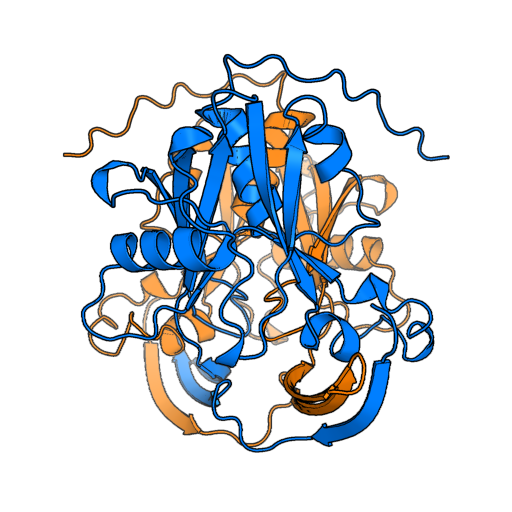383 -25.75 -9.227 1 98.19 150 LYS B C 1
ATOM 2925 O O . LYS B 1 150 ? 11.969 -26.328 -10.141 1 98.19 150 LYS B O 1
ATOM 2930 N N . LYS B 1 151 ? 10.375 -26.203 -8.633 1 97.88 151 LYS B N 1
ATOM 2931 C CA . LYS B 1 151 ? 9.945 -27.578 -8.852 1 97.88 151 LYS B CA 1
ATOM 2932 C C . LYS B 1 151 ? 8.648 -27.625 -9.648 1 97.88 151 LYS B C 1
ATOM 2934 O O . LYS B 1 151 ? 8.281 -28.672 -10.18 1 97.88 151 LYS B O 1
ATOM 2939 N N . PHE B 1 152 ? 7.949 -26.516 -9.734 1 96.25 152 PHE B N 1
ATOM 2940 C CA . PHE B 1 152 ? 6.668 -26.438 -10.422 1 96.25 152 PHE B CA 1
ATOM 2941 C C . PHE B 1 152 ? 6.645 -25.281 -11.406 1 96.25 152 PHE B C 1
ATOM 2943 O O . PHE B 1 152 ? 7.539 -24.438 -11.398 1 96.25 152 PHE B O 1
ATOM 2950 N N . GLN B 1 153 ? 5.754 -25.219 -12.266 1 92.75 153 GLN B N 1
ATOM 2951 C CA . GLN B 1 153 ? 5.668 -24.188 -13.305 1 92.75 153 GLN B CA 1
ATOM 2952 C C . GLN B 1 153 ? 5.188 -22.859 -12.734 1 92.75 153 GLN B C 1
ATOM 2954 O O . GLN B 1 153 ? 5.57 -21.797 -13.219 1 92.75 153 GLN B O 1
ATOM 2959 N N . GLY B 1 154 ? 4.484 -22.906 -11.648 1 94.44 154 GLY B N 1
ATOM 2960 C CA . GLY B 1 154 ? 3.84 -21.703 -11.148 1 94.44 154 GLY B CA 1
ATOM 2961 C C . GLY B 1 154 ? 2.609 -21.312 -11.945 1 94.44 154 GLY B C 1
ATOM 2962 O O . GLY B 1 154 ? 1.925 -22.172 -12.508 1 94.44 154 GLY B O 1
ATOM 2963 N N . GLY B 1 155 ? 2.242 -20.047 -11.867 1 92.25 155 GLY B N 1
ATOM 2964 C CA . GLY B 1 155 ? 1.158 -19.531 -12.68 1 92.25 155 GLY B CA 1
ATOM 2965 C C . GLY B 1 155 ? -0.156 -19.422 -11.93 1 92.25 155 GLY B C 1
ATOM 2966 O O . GLY B 1 155 ? -1.13 -18.875 -12.445 1 92.25 155 GLY B O 1
ATOM 2967 N N . GLY B 1 156 ? -0.207 -19.906 -10.742 1 89.25 156 GLY B N 1
ATOM 2968 C CA . GLY B 1 156 ? -1.431 -19.844 -9.961 1 89.25 156 GLY B CA 1
ATOM 2969 C C . GLY B 1 156 ? -2.33 -21.047 -10.172 1 89.25 156 GLY B C 1
ATOM 2970 O O . GLY B 1 156 ? -1.962 -21.984 -10.883 1 89.25 156 GLY B O 1
ATOM 2971 N N . LEU B 1 157 ? -3.445 -21.016 -9.469 1 80.44 157 LEU B N 1
ATOM 2972 C CA . LEU B 1 157 ? -4.402 -22.109 -9.555 1 80.44 157 LEU B CA 1
ATOM 2973 C C . LEU B 1 157 ? -5.375 -21.891 -10.711 1 80.44 157 LEU B C 1
ATOM 2975 O O . LEU B 1 157 ? -6.262 -21.031 -10.625 1 80.44 157 LEU B O 1
ATOM 2979 N N . LYS B 1 158 ? -5.324 -22.719 -11.688 1 74.81 158 LYS B N 1
ATOM 2980 C CA . LYS B 1 158 ? -6.164 -22.609 -12.875 1 74.81 158 LYS B CA 1
ATOM 2981 C C . LYS B 1 158 ? -7.641 -22.766 -12.523 1 74.81 158 LYS B C 1
ATOM 2983 O O . LYS B 1 158 ? -8.5 -22.094 -13.102 1 74.81 158 LYS B O 1
ATOM 2988 N N . GLU B 1 159 ? -7.852 -23.609 -11.586 1 74.5 159 GLU B N 1
ATOM 2989 C CA . GLU B 1 159 ? -9.227 -23.891 -11.172 1 74.5 159 GLU B CA 1
ATOM 2990 C C . GLU B 1 159 ? -9.891 -22.641 -10.594 1 74.5 159 GLU B C 1
ATOM 2992 O O . GLU B 1 159 ? -11.117 -22.531 -10.609 1 74.5 159 GLU B O 1
ATOM 2997 N N . GLU B 1 160 ? -9.078 -21.75 -10.203 1 70.56 160 GLU B N 1
ATOM 2998 C CA . GLU B 1 160 ? -9.594 -20.516 -9.617 1 70.56 160 GLU B CA 1
ATOM 2999 C C . GLU B 1 160 ? -9.57 -19.375 -10.625 1 70.56 160 GLU B C 1
ATOM 3001 O O . GLU B 1 160 ? -9.883 -18.219 -10.281 1 70.56 160 GLU B O 1
ATOM 3006 N N . GLY B 1 161 ? -9.227 -19.719 -11.82 1 72.31 161 GLY B N 1
ATOM 3007 C CA . GLY B 1 161 ? -9.234 -18.719 -12.875 1 72.31 161 GLY B CA 1
ATOM 3008 C C . GLY B 1 161 ? -8.039 -17.797 -12.82 1 72.31 161 GLY B C 1
ATOM 3009 O O . GLY B 1 161 ? -8.023 -16.75 -13.469 1 72.31 161 GLY B O 1
ATOM 3010 N N . GLU B 1 162 ? -7.051 -18.125 -12.062 1 77.69 162 GLU B N 1
ATOM 3011 C CA . GLU B 1 162 ? -5.867 -17.266 -11.938 1 77.69 162 GLU B CA 1
ATOM 3012 C C . GLU B 1 162 ? -4.992 -17.359 -13.18 1 77.69 162 GLU B C 1
ATOM 3014 O O . GLU B 1 162 ? -4.781 -18.453 -13.719 1 77.69 162 GLU B O 1
ATOM 3019 N N . GLN B 1 163 ? -4.68 -16.25 -13.719 1 82 163 GLN B N 1
ATOM 3020 C CA . GLN B 1 163 ? -3.68 -16.141 -14.781 1 82 163 GLN B CA 1
ATOM 3021 C C . GLN B 1 163 ? -2.525 -15.242 -14.352 1 82 163 GLN B C 1
ATOM 3023 O O . GLN B 1 163 ? -2.516 -14.047 -14.656 1 82 163 GLN B O 1
ATOM 3028 N N . ILE B 1 164 ? -1.637 -15.891 -13.688 1 91.38 164 ILE B N 1
ATOM 3029 C CA . ILE B 1 164 ? -0.493 -15.18 -13.133 1 91.38 164 ILE B CA 1
ATOM 3030 C C . ILE B 1 164 ? 0.765 -15.523 -13.93 1 91.38 164 ILE B C 1
ATOM 3032 O O . ILE B 1 164 ? 1.032 -16.688 -14.203 1 91.38 164 ILE B O 1
ATOM 3036 N N . SER B 1 165 ? 1.438 -14.547 -14.406 1 94.06 165 SER B N 1
ATOM 3037 C CA . SER B 1 165 ? 2.699 -14.758 -15.117 1 94.06 165 SER B CA 1
ATOM 3038 C C . SER B 1 165 ? 3.889 -14.359 -14.25 1 94.06 165 SER B C 1
ATOM 3040 O O . SER B 1 165 ? 3.836 -13.352 -13.539 1 94.06 165 SER B O 1
ATOM 3042 N N . GLU B 1 166 ? 4.844 -15.172 -14.344 1 96.88 166 GLU B N 1
ATOM 3043 C CA . GLU B 1 166 ? 6.094 -14.812 -13.688 1 96.88 166 GLU B CA 1
ATOM 3044 C C . GLU B 1 166 ? 6.789 -13.656 -14.406 1 96.88 166 GLU B C 1
ATOM 3046 O O . GLU B 1 166 ? 6.801 -13.609 -15.641 1 96.88 166 GLU B O 1
ATOM 3051 N N . TYR B 1 167 ? 7.359 -12.766 -13.648 1 97.38 167 TYR B N 1
ATOM 3052 C CA . TYR B 1 167 ? 8.156 -11.672 -14.18 1 97.38 167 TYR B CA 1
ATOM 3053 C C . TYR B 1 167 ? 9.445 -11.492 -13.375 1 97.38 167 TYR B C 1
ATOM 3055 O O . TYR B 1 167 ? 9.406 -11.32 -12.156 1 97.38 167 TYR B O 1
ATOM 3063 N N . ARG B 1 168 ? 10.5 -11.516 -14.086 1 98.06 168 ARG B N 1
ATOM 3064 C CA . ARG B 1 168 ? 11.797 -11.43 -13.43 1 98.06 168 ARG B CA 1
ATOM 3065 C C . ARG B 1 168 ? 12.445 -10.07 -13.672 1 98.06 168 ARG B C 1
ATOM 3067 O O . ARG B 1 168 ? 12.43 -9.555 -14.789 1 98.06 168 ARG B O 1
ATOM 3074 N N . VAL B 1 169 ? 12.969 -9.469 -12.594 1 97.62 169 VAL B N 1
ATOM 3075 C CA . VAL B 1 169 ? 13.633 -8.172 -12.648 1 97.62 169 VAL B CA 1
ATOM 3076 C C . VAL B 1 169 ? 15.109 -8.328 -12.297 1 97.62 169 VAL B C 1
ATOM 3078 O O . VAL B 1 169 ? 15.461 -8.484 -11.133 1 97.62 169 VAL B O 1
ATOM 3081 N N . PRO B 1 170 ? 15.953 -8.234 -13.352 1 97.31 170 PRO B N 1
ATOM 3082 C CA . PRO B 1 170 ? 17.375 -8.219 -13 1 97.31 170 PRO B CA 1
ATOM 3083 C C . PRO B 1 170 ? 17.719 -7.094 -12.031 1 97.31 170 PRO B C 1
ATOM 3085 O O . PRO B 1 170 ? 17.188 -5.988 -12.141 1 97.31 170 PRO B O 1
ATOM 3088 N N . LEU B 1 171 ? 18.594 -7.453 -11.133 1 94.75 171 LEU B N 1
ATOM 3089 C CA . LEU B 1 171 ? 19.031 -6.465 -10.141 1 94.75 171 LEU B CA 1
ATOM 3090 C C . LEU B 1 171 ? 19.516 -5.195 -10.828 1 94.75 171 LEU B C 1
ATOM 3092 O O . LEU B 1 171 ? 19.25 -4.086 -10.359 1 94.75 171 LEU B O 1
ATOM 3096 N N . SER B 1 172 ? 20.172 -5.332 -11.961 1 93.25 172 SER B N 1
ATOM 3097 C CA . SER B 1 172 ? 20.719 -4.203 -12.703 1 93.25 172 SER B CA 1
ATOM 3098 C C . SER B 1 172 ? 19.625 -3.303 -13.25 1 93.25 172 SER B C 1
ATOM 3100 O O . SER B 1 172 ? 19.875 -2.152 -13.609 1 93.25 172 SER B O 1
ATOM 3102 N N . GLU B 1 173 ? 18.391 -3.775 -13.266 1 95.31 173 GLU B N 1
ATOM 3103 C CA . GLU B 1 173 ? 17.281 -3.027 -13.844 1 95.31 173 GLU B CA 1
ATOM 3104 C C . GLU B 1 173 ? 16.297 -2.578 -12.773 1 95.31 173 GLU B C 1
ATOM 3106 O O . GLU B 1 173 ? 15.25 -1.994 -13.086 1 95.31 173 GLU B O 1
ATOM 3111 N N . MET B 1 174 ? 16.578 -2.826 -11.516 1 94.38 174 MET B N 1
ATOM 3112 C CA . MET B 1 174 ? 15.656 -2.564 -10.406 1 94.38 174 MET B CA 1
ATOM 3113 C C . MET B 1 174 ? 15.203 -1.109 -10.406 1 94.38 174 MET B C 1
ATOM 3115 O O . MET B 1 174 ? 14.008 -0.829 -10.367 1 94.38 174 MET B O 1
ATOM 3119 N N . ASP B 1 175 ? 16.156 -0.214 -10.555 1 91.25 175 ASP B N 1
ATOM 3120 C CA . ASP B 1 175 ? 15.828 1.206 -10.461 1 91.25 175 ASP B CA 1
ATOM 3121 C C . ASP B 1 175 ? 14.969 1.655 -11.641 1 91.25 175 ASP B C 1
ATOM 3123 O O . ASP B 1 175 ? 14 2.4 -11.469 1 91.25 175 ASP B O 1
ATOM 3127 N N . ALA B 1 176 ? 15.352 1.198 -12.828 1 93.38 176 ALA B N 1
ATOM 3128 C CA . ALA B 1 176 ? 14.57 1.53 -14.016 1 93.38 176 ALA B CA 1
ATOM 3129 C C . ALA B 1 176 ? 13.156 0.964 -13.922 1 93.38 176 ALA B C 1
ATOM 3131 O O . ALA B 1 176 ? 12.188 1.629 -14.305 1 93.38 176 ALA B O 1
ATOM 3132 N N . PHE B 1 177 ? 13.109 -0.219 -13.422 1 95.19 177 PHE B N 1
ATOM 3133 C CA . PHE B 1 177 ? 11.828 -0.884 -13.242 1 95.19 177 PHE B CA 1
ATOM 3134 C C . PHE B 1 177 ? 10.945 -0.102 -12.273 1 95.19 177 PHE B C 1
ATOM 3136 O O . PHE B 1 177 ? 9.781 0.167 -12.57 1 95.19 177 PHE B O 1
ATOM 3143 N N . LEU B 1 178 ? 11.5 0.326 -11.18 1 93.25 178 LEU B N 1
ATOM 3144 C CA . LEU B 1 178 ? 10.742 1.026 -10.141 1 93.25 178 LEU B CA 1
ATOM 3145 C C . LEU B 1 178 ? 10.391 2.439 -10.594 1 93.25 178 LEU B C 1
ATOM 3147 O O . LEU B 1 178 ? 9.367 2.986 -10.18 1 93.25 178 LEU B O 1
ATOM 3151 N N . ALA B 1 179 ? 11.125 3.004 -11.492 1 89.25 179 ALA B N 1
ATOM 3152 C CA . ALA B 1 179 ? 10.93 4.387 -11.914 1 89.25 179 ALA B CA 1
ATOM 3153 C C . ALA B 1 179 ? 9.922 4.473 -13.055 1 89.25 179 ALA B C 1
ATOM 3155 O O . ALA B 1 179 ? 9.43 5.555 -13.375 1 89.25 179 ALA B O 1
ATOM 3156 N N . ASP B 1 180 ? 9.602 3.352 -13.641 1 89.5 180 ASP B N 1
ATOM 3157 C CA . ASP B 1 180 ? 8.656 3.336 -14.75 1 89.5 180 ASP B CA 1
ATOM 3158 C C . ASP B 1 180 ? 7.219 3.309 -14.242 1 89.5 180 ASP B C 1
ATOM 3160 O O . ASP B 1 180 ? 6.668 2.238 -13.969 1 89.5 180 ASP B O 1
ATOM 3164 N N . TYR B 1 181 ? 6.629 4.438 -14.242 1 77.94 181 TYR B N 1
ATOM 3165 C CA . TYR B 1 181 ? 5.285 4.543 -13.688 1 77.94 181 TYR B CA 1
ATOM 3166 C C . TYR B 1 181 ? 4.23 4.215 -14.734 1 77.94 181 TYR B C 1
ATOM 3168 O O . TYR B 1 181 ? 3.037 4.148 -14.43 1 77.94 181 TYR B O 1
ATOM 3176 N N . GLU B 1 182 ? 4.652 3.998 -15.945 1 78.56 182 GLU B N 1
ATOM 3177 C CA . GLU B 1 182 ? 3.717 3.596 -16.984 1 78.56 182 GLU B CA 1
ATOM 3178 C C . GLU B 1 182 ? 3.264 2.15 -16.797 1 78.56 182 GLU B C 1
ATOM 3180 O O . GLU B 1 182 ? 2.23 1.743 -17.328 1 78.56 182 GLU B O 1
ATOM 3185 N N . GLN B 1 183 ? 4.105 1.438 -16.109 1 85.44 183 GLN B N 1
ATOM 3186 C CA . GLN B 1 183 ? 3.734 0.088 -15.703 1 85.44 183 GLN B CA 1
ATOM 3187 C C . GLN B 1 183 ? 3.281 0.059 -14.242 1 85.44 183 GLN B C 1
ATOM 3189 O O . GLN B 1 183 ? 4.031 0.455 -13.352 1 85.44 183 GLN B O 1
ATOM 3194 N N . GLU B 1 184 ? 2.098 -0.468 -14.07 1 88.62 184 GLU B N 1
ATOM 3195 C CA . GLU B 1 184 ? 1.563 -0.441 -12.711 1 88.62 184 GLU B CA 1
ATOM 3196 C C . GLU B 1 184 ? 2.26 -1.469 -11.828 1 88.62 184 GLU B C 1
ATOM 3198 O O . GLU B 1 184 ? 2.402 -2.633 -12.211 1 88.62 184 GLU B O 1
ATOM 3203 N N . LYS B 1 185 ? 2.752 -0.971 -10.727 1 92.88 185 LYS B N 1
ATOM 3204 C CA . LYS B 1 185 ? 3.359 -1.813 -9.703 1 92.88 185 LYS B CA 1
ATOM 3205 C C . LYS B 1 185 ? 2.66 -1.634 -8.352 1 92.88 185 LYS B C 1
ATOM 3207 O O . LYS B 1 185 ? 2.291 -0.517 -7.984 1 92.88 185 LYS B O 1
ATOM 3212 N N . SER B 1 186 ? 2.482 -2.713 -7.738 1 92.5 186 SER B N 1
ATOM 3213 C CA . SER B 1 186 ? 1.892 -2.625 -6.41 1 92.5 186 SER B CA 1
ATOM 3214 C C . SER B 1 186 ? 2.818 -1.897 -5.438 1 92.5 186 SER B C 1
ATOM 3216 O O . SER B 1 186 ? 4.035 -1.863 -5.641 1 92.5 186 SER B O 1
ATOM 3218 N N . ALA B 1 187 ? 2.234 -1.355 -4.438 1 90 187 ALA B N 1
ATOM 3219 C CA . ALA B 1 187 ? 3.014 -0.695 -3.395 1 90 187 ALA B CA 1
ATOM 3220 C C . ALA B 1 187 ? 3.986 -1.67 -2.738 1 90 187 ALA B C 1
ATOM 3222 O O . ALA B 1 187 ? 5.09 -1.283 -2.342 1 90 187 ALA B O 1
ATOM 3223 N N . SER B 1 188 ? 3.588 -2.904 -2.68 1 93.25 188 SER B N 1
ATOM 3224 C CA . SER B 1 188 ? 4.418 -3.904 -2.018 1 93.25 188 SER B CA 1
ATOM 3225 C C . SER B 1 188 ? 5.715 -4.141 -2.785 1 93.25 188 SER B C 1
ATOM 3227 O O . SER B 1 188 ? 6.77 -4.355 -2.182 1 93.25 188 SER B O 1
ATOM 3229 N N . ILE B 1 189 ? 5.68 -4.125 -4.094 1 95.25 189 ILE B N 1
ATOM 3230 C CA . ILE B 1 189 ? 6.898 -4.285 -4.887 1 95.25 189 ILE B CA 1
ATOM 3231 C C . ILE B 1 189 ? 7.859 -3.139 -4.59 1 95.25 189 ILE B C 1
ATOM 3233 O O . ILE B 1 189 ? 9.047 -3.363 -4.336 1 95.25 189 ILE B O 1
ATOM 3237 N N . MET B 1 190 ? 7.305 -1.991 -4.578 1 92.62 190 MET B N 1
ATOM 3238 C CA . MET B 1 190 ? 8.133 -0.813 -4.355 1 92.62 190 MET B CA 1
ATOM 3239 C C . MET B 1 190 ? 8.727 -0.826 -2.947 1 92.62 190 MET B C 1
ATOM 3241 O O . MET B 1 190 ? 9.938 -0.677 -2.779 1 92.62 190 MET B O 1
ATOM 3245 N N . MET B 1 191 ? 7.883 -1.059 -2.029 1 92.5 191 MET B N 1
ATOM 3246 C CA . MET B 1 191 ? 8.32 -1.127 -0.637 1 92.5 191 MET B CA 1
ATOM 3247 C C . MET B 1 191 ? 9.352 -2.229 -0.444 1 92.5 191 MET B C 1
ATOM 3249 O O . MET B 1 191 ? 10.406 -1.997 0.147 1 92.5 191 MET B O 1
ATOM 3253 N N . GLY B 1 192 ? 9.094 -3.373 -0.941 1 95.31 192 GLY B N 1
ATOM 3254 C CA . GLY B 1 192 ? 9.969 -4.52 -0.758 1 95.31 192 GLY B CA 1
ATOM 3255 C C . GLY B 1 192 ? 11.336 -4.336 -1.399 1 95.31 192 GLY B C 1
ATOM 3256 O O . GLY B 1 192 ? 12.359 -4.652 -0.79 1 95.31 192 GLY B O 1
ATOM 3257 N N . MET B 1 193 ? 11.359 -3.834 -2.598 1 95.56 193 MET B N 1
ATOM 3258 C CA . MET B 1 193 ? 12.625 -3.68 -3.307 1 95.56 193 MET B CA 1
ATOM 3259 C C . MET B 1 193 ? 13.469 -2.572 -2.682 1 95.56 193 MET B C 1
ATOM 3261 O O . MET B 1 193 ? 14.688 -2.703 -2.566 1 95.56 193 MET B O 1
ATOM 3265 N N . TYR B 1 194 ? 12.82 -1.521 -2.23 1 93 194 TYR B N 1
ATOM 3266 C CA . TYR B 1 194 ? 13.578 -0.475 -1.549 1 93 194 TYR B CA 1
ATOM 3267 C C . TYR B 1 194 ? 14.078 -0.961 -0.195 1 93 194 TYR B C 1
ATOM 3269 O O . TYR B 1 194 ? 15.188 -0.613 0.223 1 93 194 TYR B O 1
ATOM 3277 N N . TRP B 1 195 ? 13.25 -1.648 0.511 1 93.25 195 TRP B N 1
ATOM 3278 C CA . TRP B 1 195 ? 13.688 -2.27 1.757 1 93.25 195 TRP B CA 1
ATOM 3279 C C . TRP B 1 195 ? 14.922 -3.133 1.53 1 93.25 195 TRP B C 1
ATOM 3281 O O . TRP B 1 195 ? 15.898 -3.029 2.271 1 93.25 195 TRP B O 1
ATOM 3291 N N . TRP B 1 196 ? 14.836 -3.992 0.5 1 95 196 TRP B N 1
ATOM 3292 C CA . TRP B 1 196 ? 15.938 -4.891 0.177 1 95 196 TRP B CA 1
ATOM 3293 C C . TRP B 1 196 ? 17.219 -4.109 -0.113 1 95 196 TRP B C 1
ATOM 3295 O O . TRP B 1 196 ? 18.281 -4.453 0.389 1 95 196 TRP B O 1
ATOM 3305 N N . ARG B 1 197 ? 17.047 -3.072 -0.911 1 91.06 197 ARG B N 1
ATOM 3306 C CA . ARG B 1 197 ? 18.188 -2.248 -1.268 1 91.06 197 ARG B CA 1
ATOM 3307 C C . ARG B 1 197 ? 18.828 -1.622 -0.029 1 91.06 197 ARG B C 1
ATOM 3309 O O . ARG B 1 197 ? 20.047 -1.535 0.074 1 91.06 197 ARG B O 1
ATOM 3316 N N . HIS B 1 198 ? 18.016 -1.244 0.872 1 88.19 198 HIS B N 1
ATOM 3317 C CA . HIS B 1 198 ? 18.469 -0.538 2.062 1 88.19 198 HIS B CA 1
ATOM 3318 C C . HIS B 1 198 ? 19.094 -1.5 3.07 1 88.19 198 HIS B C 1
ATOM 3320 O O . HIS B 1 198 ? 20.109 -1.188 3.689 1 88.19 198 HIS B O 1
ATOM 3326 N N . LEU B 1 199 ? 18.578 -2.725 3.178 1 87.81 199 LEU B N 1
ATOM 3327 C CA . LEU B 1 199 ? 18.969 -3.545 4.32 1 87.81 199 LEU B CA 1
ATOM 3328 C C . LEU B 1 199 ? 19.719 -4.797 3.861 1 87.81 199 LEU B C 1
ATOM 3330 O O . LEU B 1 199 ? 20.547 -5.332 4.598 1 87.81 199 LEU B O 1
ATOM 3334 N N . ARG B 1 200 ? 19.438 -5.309 2.736 1 85.81 200 ARG B N 1
ATOM 3335 C CA . ARG B 1 200 ? 19.984 -6.602 2.336 1 85.81 200 ARG B CA 1
ATOM 3336 C C . ARG B 1 200 ? 20.906 -6.457 1.129 1 85.81 200 ARG B C 1
ATOM 3338 O O . ARG B 1 200 ? 21.844 -7.242 0.958 1 85.81 200 ARG B O 1
ATOM 3345 N N . GLY B 1 201 ? 20.562 -5.484 0.344 1 82.19 201 GLY B N 1
ATOM 3346 C CA . GLY B 1 201 ? 21.234 -5.375 -0.936 1 82.19 201 GLY B CA 1
ATOM 3347 C C . GLY B 1 201 ? 22.453 -4.453 -0.894 1 82.19 201 GLY B C 1
ATOM 3348 O O . GLY B 1 201 ? 22.984 -4.07 -1.938 1 82.19 201 GLY B O 1
ATOM 3349 N N . LYS B 1 202 ? 22.891 -4.027 0.257 1 74.12 202 LYS B N 1
ATOM 3350 C CA . LYS B 1 202 ? 23.953 -3.039 0.368 1 74.12 202 LYS B CA 1
ATOM 3351 C C . LYS B 1 202 ? 25.234 -3.529 -0.31 1 74.12 202 LYS B C 1
ATOM 3353 O O . LYS B 1 202 ? 25.984 -2.732 -0.866 1 74.12 202 LYS B O 1
ATOM 3358 N N . ASN B 1 203 ? 25.312 -4.816 -0.333 1 73.25 203 ASN B N 1
ATOM 3359 C CA . ASN B 1 203 ? 26.562 -5.352 -0.871 1 73.25 203 ASN B CA 1
ATOM 3360 C C . ASN B 1 203 ? 26.438 -5.672 -2.357 1 73.25 203 ASN B C 1
ATOM 3362 O O . ASN B 1 203 ? 27.406 -6.105 -2.986 1 73.25 203 ASN B O 1
ATOM 3366 N N . TYR B 1 204 ? 25.281 -5.473 -2.926 1 76.88 204 TYR B N 1
ATOM 3367 C CA . TYR B 1 204 ? 25.078 -5.699 -4.352 1 76.88 204 TYR B CA 1
ATOM 3368 C C . TYR B 1 204 ? 25.25 -4.41 -5.141 1 76.88 204 TYR B C 1
ATOM 3370 O O . TYR B 1 204 ? 24.938 -3.322 -4.648 1 76.88 204 TYR B O 1
ATOM 3378 N N . PRO B 1 205 ? 25.984 -4.508 -6.355 1 65.69 205 PRO B N 1
ATOM 3379 C CA . PRO B 1 205 ? 26.188 -3.293 -7.148 1 65.69 205 PRO B CA 1
ATOM 3380 C C . PRO B 1 205 ? 24.875 -2.652 -7.598 1 65.69 205 PRO B C 1
ATOM 3382 O O . PRO B 1 205 ? 23.875 -3.35 -7.785 1 65.69 205 PRO B O 1
ATOM 3385 N N . VAL B 1 206 ? 24.734 -1.348 -7.395 1 57.09 206 VAL B N 1
ATOM 3386 C CA . VAL B 1 206 ? 23.594 -0.582 -7.855 1 57.09 206 VAL B CA 1
ATOM 3387 C C . VAL B 1 206 ? 23.719 -0.303 -9.352 1 57.09 206 VAL B C 1
ATOM 3389 O O . VAL B 1 206 ? 24.797 0.016 -9.836 1 57.09 206 VAL B O 1
ATOM 3392 N N . GLY B 1 207 ? 22.797 -0.811 -10.133 1 50.84 207 GLY B N 1
ATOM 3393 C CA . GLY B 1 207 ? 22.859 -0.354 -11.516 1 50.84 207 GLY B CA 1
ATOM 3394 C C . GLY B 1 207 ? 22.781 1.154 -11.648 1 50.84 207 GLY B C 1
ATOM 3395 O O . GLY B 1 207 ? 22.219 1.831 -10.781 1 50.84 207 GLY B O 1
ATOM 3396 N N . LYS B 1 208 ? 23.703 1.821 -12.383 1 45.31 208 LYS B N 1
ATOM 3397 C CA . LYS B 1 208 ? 23.75 3.262 -12.625 1 45.31 208 LYS B CA 1
ATOM 3398 C C . LYS B 1 208 ? 22.422 3.779 -13.156 1 45.31 208 LYS B C 1
ATOM 3400 O O . LYS B 1 208 ? 21.906 3.275 -14.156 1 45.31 208 LYS B O 1
ATOM 3405 N N . PHE B 1 209 ? 21.438 4.113 -12.383 1 43.22 209 PHE B N 1
ATOM 3406 C CA . PHE B 1 209 ? 20.281 4.84 -12.891 1 43.22 209 PHE B CA 1
ATOM 3407 C C . PHE B 1 209 ? 20.672 6.238 -13.344 1 43.22 209 PHE B C 1
ATOM 3409 O O . PHE B 1 209 ? 21.312 6.98 -12.602 1 43.22 209 PHE B O 1
ATOM 3416 N N . THR B 1 210 ? 20.984 6.445 -14.578 1 36.34 210 THR B N 1
ATOM 3417 C CA . THR B 1 210 ? 21.078 7.82 -15.047 1 36.34 210 THR B CA 1
ATOM 3418 C C . THR B 1 210 ? 19.703 8.492 -15.008 1 36.34 210 THR B C 1
ATOM 3420 O O . THR B 1 210 ? 18.688 7.867 -15.336 1 36.34 210 THR B O 1
ATOM 3423 N N . LYS B 1 211 ? 19.688 9.68 -14.391 1 37.5 211 LYS B N 1
ATOM 3424 C CA . LYS B 1 211 ? 18.547 10.578 -14.227 1 37.5 211 LYS B CA 1
ATOM 3425 C C . LYS B 1 211 ? 17.641 10.547 -15.453 1 37.5 211 LYS B C 1
ATOM 3427 O O . LYS B 1 211 ? 18.125 10.531 -16.594 1 37.5 211 LYS B O 1
ATOM 3432 N N . TRP B 1 212 ? 16.422 10.086 -15.414 1 32.44 212 TRP B N 1
ATOM 3433 C CA . TRP B 1 212 ? 15.43 10.289 -16.453 1 32.44 212 TRP B CA 1
ATOM 3434 C C . TRP B 1 212 ? 15.398 11.742 -16.906 1 32.44 212 TRP B C 1
ATOM 3436 O O . TRP B 1 212 ? 15.414 12.656 -16.078 1 32.44 212 TRP B O 1
ATOM 3446 N N . HIS B 1 213 ? 15.914 11.977 -18.062 1 28.69 213 HIS B N 1
ATOM 3447 C CA . HIS B 1 213 ? 15.633 13.211 -18.797 1 28.69 213 HIS B CA 1
ATOM 3448 C C . HIS B 1 213 ? 14.141 13.516 -18.797 1 28.69 213 HIS B C 1
ATOM 3450 O O . HIS B 1 213 ? 13.336 12.711 -19.266 1 28.69 213 HIS B O 1
ATOM 3456 N N . VAL B 1 214 ? 13.539 14.078 -17.766 1 25.97 214 VAL B N 1
ATOM 3457 C CA . VAL B 1 214 ? 12.297 14.781 -18.062 1 25.97 214 VAL B CA 1
ATOM 3458 C C . VAL B 1 214 ? 12.414 15.516 -19.391 1 25.97 214 VAL B C 1
ATOM 3460 O O . VAL B 1 214 ? 13.242 16.422 -19.531 1 25.97 214 VAL B O 1
ATOM 3463 N N . CYS B 1 215 ? 12.227 14.672 -20.5 1 22.08 215 CYS B N 1
ATOM 3464 C CA . CYS B 1 215 ? 11.867 15.469 -21.672 1 22.08 215 CYS B CA 1
ATOM 3465 C C . CYS B 1 215 ? 10.617 16.297 -21.406 1 22.08 215 CYS B C 1
ATOM 3467 O O . CYS B 1 215 ? 9.711 15.859 -20.688 1 22.08 215 CYS B O 1
#

InterPro domains:
  IPR000086 NUDIX hydrolase domain [PF00293] (41-177)
  IPR000086 NUDIX hydrolase domain [PS51462] (38-191)
  IPR015797 NUDIX hydrolase-like domain superfamily [SSF55811] (8-199)

Solvent-accessible surface area (backbone atoms only — not comparable to full-atom values): 22845 Å² total; per-residue (Å²): 134,92,44,79,44,81,75,47,78,41,84,38,68,75,51,98,70,56,40,45,29,36,35,31,32,31,48,68,85,40,82,45,76,46,67,26,32,40,35,64,30,31,33,31,38,48,37,32,30,67,79,79,42,24,37,51,32,29,32,34,74,26,65,19,34,52,70,18,23,58,79,60,43,84,73,50,75,70,46,76,68,66,22,38,34,38,32,48,42,54,46,69,64,77,58,84,94,56,51,68,51,53,51,42,33,51,30,37,29,39,36,59,4,32,68,65,54,58,87,59,50,39,83,71,47,57,25,43,42,57,48,75,41,18,15,18,38,36,37,37,31,34,36,75,43,48,79,88,34,47,78,46,85,29,26,37,52,62,94,75,66,44,64,38,38,74,40,75,42,44,50,66,42,45,62,60,57,70,65,39,62,90,53,44,32,31,53,63,41,54,29,46,52,31,45,36,46,69,72,71,35,69,83,50,81,74,45,84,70,72,79,77,72,82,119,133,90,45,79,46,82,73,47,78,40,83,38,67,75,52,97,70,54,38,44,28,35,36,32,32,32,50,68,83,39,82,44,78,47,66,26,32,40,36,64,30,30,33,31,38,49,36,32,31,66,79,80,41,24,38,51,31,29,32,34,75,26,63,19,34,48,71,19,16,55,84,56,37,82,77,52,78,73,47,79,68,67,22,37,34,39,32,47,41,54,46,70,63,77,58,84,95,55,53,69,51,52,51,41,33,50,31,38,29,40,36,59,4,32,67,65,53,59,86,60,51,39,84,71,48,57,25,44,42,59,48,74,40,18,16,18,36,37,37,36,30,34,36,76,44,50,78,88,35,49,76,48,86,30,26,38,53,62,92,76,67,44,65,38,40,74,40,74,41,44,50,66,41,44,64,60,57,72,66,38,62,88,53,44,33,32,53,63,42,55,28,45,52,31,45,36,47,70,72,68,35,69,84,51,83,74,45,83,72,71,79,78,73,81,122

Secondary structure (DSSP, 8-state):
---EEEEEEEE-S--SS-EEEEEEEEETTEEEEEEEEE---EEEEEEEETTTTEEEEEEEE-HHHHHH-SSS-GGGTT-GGGGEEEE-EEEE--STT--HHHHHHHHHHHHH-B---GGG-EEEEEEESSTTTB--EEEEEEEEE-GGGB-S--S--GGGT--EEEEEEEGGGHHHHHH-TTSEE-HHHHHHHHHHHHHTGGGSPPP--------/---EEEEEEEE-S--SS-EEEEEEEEETTEEEEEEEEE---EEEEEEEETTTTEEEEEEEE-HHHHHH-SSS-TT-TT-GGGGEEEE-EEEE--STT--HHHHHHHHHHHHH-B---GGG-EEEEEEESSTTTB--EEEEEEEEE-GGGB-S--S--GGGT--EEEEEEEGGGHHHHHH-TTSEE-HHHHHHHHHHHHHTGGGSPPP--------